Protein 6EFV (pdb70)

Secondary structure (DSSP, 8-state):
-EEEEE-SSSHHHHHHHHHHHHHHHH-TT-EEEEGGG--GGGGGG-SEEEEEE--BTTTBPPGGGHHHHHHHSSTTPPP-SS-EEEEEE---TTSSSTTHHHHHHHHHHHHTT-EE-S--B---SS-TTHHHHHHHHHHHHTTTTS-SSS-------SS-S--SSS-EEEEEEEEEE-S-TT-SSEEEEEEEE-TTS-----TT-EEEE-----HHHHHHHHHHTT--S--EEEETTEEEEHHHHHHHTB--S---HHHHHHHHHHHT-TTTGGGTT-HHHHHHHHHHS-HHHHHHHS-----HHHHHHHSPBP-PEEEEB---HHHHSSEEEEEEEE-EEEETTEEEE-HHHHHHHHS--TT-EEEEEEE--TTS---SSTTS-EEEE--GGGGHHHHHHHHHHHHTT--S-EEEEEEES-HHHH-TTHHHHHHHHHTTS--EEEEEETTSSSS---HHHHHHHTHHHHHHHHHTT-EEEEEE-IIIIIHHHHHHHHHHHHHHHT--HHHHHHHHHHHHHTT-EEEEE-

Organism: Escherichia coli (NCBI:txid562)

Foldseek 3Di:
DEEEFFDDPCPLVVLSVVLLVLCVVAWPPHDYDYLLPDPCVPVLPAQEYEYRFEADDLLQTRPSNNVVLCLLVDPNHAAHARYEYEFEYEYAVVGPDGRNVRVSVVVSNVVSVYHHLDDYYYAHPPRCVVSVCVSPVCSVSDHLVPDGDTDHQDADDDPAPAGQSRFQWWFWAAWAFQFDPPDPWTKTKTKIFQPPRPAAAAQQWKKWWAFWFDLVLLCLQCVLLVHDFQDWDADPRDIGTLSVCRGHWFDQQAFALQLLQLVCVVFVFPVRVVCHPPRVVSHVCRVQAGPSRSCVVGPGHDDSHRVSVSTDTGGTDIFRWQAACLQVPRMTIGMATWAWDDDVNHIGTHGRSCRSNPVADNRGIITIHIGHDPLGHDDPQLAQAEEEEAEDRRCRSVSHVLNVSVSVVRLHEYEYEYEDADPNGGPGPVVVVVVCCVVNSHVYYDYFHQNPDDHGTGSLNVCLVCLQVVVVSVVSVYAYEYEEADPPRVVSNVVSQLVSCCVNVVHDSVVSVVVVVVCSVVSRYGYHHD

Solvent-accessible surface area: 25734 Å² total; per-residue (Å²): 12,2,0,1,0,1,18,77,118,24,57,0,68,146,5,0,57,31,0,74,80,48,0,115,96,50,22,159,19,23,103,29,38,50,4,47,110,17,168,38,149,120,1,41,83,18,86,2,1,0,3,0,0,17,25,70,56,138,7,89,4,0,126,51,0,33,59,3,30,135,37,4,84,44,210,175,26,33,163,3,162,109,3,15,0,0,1,0,0,7,19,50,71,101,130,150,79,48,1,50,0,0,73,27,1,11,65,39,1,33,120,23,34,8,120,108,33,16,107,72,25,38,8,52,82,145,45,142,75,27,2,52,114,0,42,54,96,0,27,75,25,3,81,41,195,32,57,47,80,33,75,22,84,106,50,152,25,86,133,30,110,53,13,80,80,55,30,15,74,7,27,2,39,47,52,98,95,39,9,26,236,115,20,162,89,19,5,35,10,0,34,0,46,5,38,150,24,51,2,149,17,98,13,2,1,11,0,0,0,65,7,50,1,46,72,66,25,5,126,39,1,3,94,41,1,152,29,155,1,92,26,95,4,74,8,150,71,93,96,18,62,0,64,69,0,0,32,118,47,22,8,4,26,57,16,28,17,108,6,0,48,79,0,0,84,92,24,184,14,159,82,0,80,93,26,67,63,47,150,73,110,8,92,124,37,10,90,79,10,12,1,3,0,0,2,86,78,6,91,18,149,10,96,7,77,26,1,9,120,15,15,114,95,11,69,20,57,93,34,14,0,0,0,0,27,65,102,20,122,70,45,0,8,0,7,0,14,1,70,107,91,89,18,125,66,54,91,21,29,16,5,2,6,3,10,0,7,77,59,15,138,132,118,16,90,2,107,0,2,1,75,59,38,101,88,0,35,33,15,108,81,66,114,22,10,0,1,0,0,0,22,19,35,0,0,1,2,0,13,0,0,0,13,35,7,29,46,89,149,20,91,6,88,1,0,0,0,0,4,30,36,52,84,110,27,4,24,0,20,58,85,33,2,96,120,23,71,177,107,58,27,3,67,81,51,20,48,1,30,3,118,71,72,201,105,104,32,86,2,18,41,40,0,89,115,42,1,43,35,1,42,128,4,5,96,90,25,0,29,1,0,0,0,1,62,30,113,146,20,3,126,20,0,34,95,0,2,35,66,5,0,22,122,82,24,71,53,98,105,121,35,0,65,100,59,0,51,106,7,85,112,108,122,46,6,16,80,36,42,143

Radius of gyration: 31.11 Å; Cα contacts (8 Å, |Δi|>4): 1078; chains: 1; bounding box: 66×77×82 Å

B-factor: mean 38.39, std 26.17, range [6.39, 145.14]

Structure (mmCIF, N/CA/C/O backbone):
data_6EFV
#
_entry.id   6EFV
#
_cell.length_a   60.483
_cell.length_b   99.739
_cell.length_c   103.533
_cell.angle_alpha   90.00
_cell.angle_beta   90.00
_cell.angle_gamma   90.00
#
_symmetry.space_group_name_H-M   'P 21 21 21'
#
loop_
_entity.id
_entity.type
_entity.pdbx_description
1 polymer 'Sulfite reductase [NADPH] flavoprotein alpha-component'
2 non-polymer 'FLAVIN-ADENINE DINUCLEOTIDE'
3 non-polymer 'FLAVIN MONONUCLEOTIDE'
4 non-polymer 'SULFATE ION'
5 non-polymer '3-CYCLOHEXYL-1-PROPYLSULFONIC ACID'
6 water water
#
loop_
_atom_site.group_PDB
_atom_site.id
_atom_site.type_symbol
_atom_site.label_atom_id
_atom_site.label_alt_id
_atom_site.label_comp_id
_atom_site.label_asym_id
_atom_site.label_entity_id
_atom_site.label_seq_id
_atom_site.pdbx_PDB_ins_code
_atom_site.Cartn_x
_atom_site.Cartn_y
_atom_site.Cartn_z
_atom_site.occupancy
_atom_site.B_iso_or_equiv
_atom_site.auth_seq_id
_atom_site.auth_comp_id
_atom_site.auth_asym_id
_atom_site.auth_atom_id
_atom_site.pdbx_PDB_model_num
ATOM 1 N N . ILE A 1 40 ? 28.316 -27.640 -47.330 1.00 90.46 64 ILE A N 1
ATOM 2 C CA . ILE A 1 40 ? 27.624 -26.386 -47.050 1.00 94.69 64 ILE A CA 1
ATOM 3 C C . ILE A 1 40 ? 27.195 -26.342 -45.588 1.00 91.75 64 ILE A C 1
ATOM 4 O O . ILE A 1 40 ? 26.396 -27.165 -45.140 1.00 88.45 64 ILE A O 1
ATOM 9 N N . THR A 1 41 ? 27.725 -25.375 -44.845 1.00 87.55 65 THR A N 1
ATOM 10 C CA . THR A 1 41 ? 27.449 -25.234 -43.419 1.00 83.94 65 THR A CA 1
ATOM 11 C C . THR A 1 41 ? 26.636 -23.965 -43.200 1.00 70.52 65 THR A C 1
ATOM 12 O O . THR A 1 41 ? 27.141 -22.853 -43.399 1.00 72.50 65 THR A O 1
ATOM 16 N N . ILE A 1 42 ? 25.383 -24.131 -42.787 1.00 67.61 66 ILE A N 1
ATOM 17 C CA . ILE A 1 42 ? 24.522 -23.014 -42.416 1.00 71.05 66 ILE A CA 1
ATOM 18 C C . ILE A 1 42 ? 24.595 -22.842 -40.906 1.00 59.20 66 ILE A C 1
ATOM 19 O O . ILE A 1 42 ? 24.191 -23.735 -40.149 1.00 56.18 66 ILE A O 1
ATOM 24 N N . ILE A 1 43 ? 25.115 -21.700 -40.470 1.00 57.89 67 ILE A N 1
ATOM 25 C CA . ILE A 1 43 ? 25.122 -21.322 -39.063 1.00 55.42 67 ILE A CA 1
ATOM 26 C C . ILE A 1 43 ? 23.965 -20.363 -38.823 1.00 57.56 67 ILE A C 1
ATOM 27 O O . ILE A 1 43 ? 23.854 -19.329 -39.496 1.00 51.32 67 ILE A O 1
ATOM 32 N N . SER A 1 44 ? 23.106 -20.705 -37.866 1.00 56.49 68 SER A N 1
ATOM 33 C CA . SER A 1 44 ? 21.976 -19.876 -37.461 1.00 51.28 68 SER A CA 1
ATOM 34 C C . SER A 1 44 ? 22.281 -19.227 -36.111 1.00 55.49 68 SER A C 1
ATOM 35 O O . SER A 1 44 ? 22.591 -19.924 -35.136 1.00 48.18 68 SER A O 1
ATOM 38 N N . ALA A 1 45 ? 22.202 -17.897 -36.059 1.00 50.93 69 ALA A N 1
ATOM 39 C CA . ALA A 1 45 ? 22.357 -17.131 -34.823 1.00 46.95 69 ALA A CA 1
ATOM 40 C C . ALA A 1 45 ? 21.084 -16.312 -34.625 1.00 45.97 69 ALA A C 1
ATOM 41 O O . ALA A 1 45 ? 20.873 -15.306 -35.312 1.00 51.30 69 ALA A O 1
ATOM 43 N N . SER A 1 46 ? 20.238 -16.738 -33.689 1.00 47.52 70 SER A N 1
ATOM 44 C CA . SER A 1 46 ? 18.892 -16.197 -33.547 1.00 49.21 70 SER A CA 1
ATOM 45 C C . SER A 1 46 ? 18.545 -16.062 -32.068 1.00 43.79 70 SER A C 1
ATOM 46 O O . SER A 1 46 ? 19.012 -16.843 -31.235 1.00 52.28 70 SER A O 1
ATOM 49 N N . GLN A 1 47 ? 17.734 -15.054 -31.742 1.00 48.66 71 GLN A N 1
ATOM 50 C CA . GLN A 1 47 ? 17.208 -14.884 -30.387 1.00 48.46 71 GLN A CA 1
ATOM 51 C C . GLN A 1 47 ? 15.779 -15.391 -30.255 1.00 55.84 71 GLN A C 1
ATOM 52 O O . GLN A 1 47 ? 15.495 -16.221 -29.386 1.00 59.73 71 GLN A O 1
ATOM 58 N N . THR A 1 48 ? 14.868 -14.904 -31.101 1.00 52.20 72 THR A N 1
ATOM 59 C CA . THR A 1 48 ? 13.477 -15.340 -31.106 1.00 48.12 72 THR A CA 1
ATOM 60 C C . THR A 1 48 ? 13.123 -16.111 -32.377 1.00 51.34 72 THR A C 1
ATOM 61 O O . THR A 1 48 ? 11.959 -16.144 -32.784 1.00 53.06 72 THR A O 1
ATOM 65 N N . GLY A 1 49 ? 14.122 -16.712 -33.025 1.00 53.59 73 GLY A N 1
ATOM 66 C CA . GLY A 1 49 ? 13.897 -17.751 -34.012 1.00 51.52 73 GLY A CA 1
ATOM 67 C C . GLY A 1 49 ? 13.669 -17.309 -35.444 1.00 61.55 73 GLY A C 1
ATOM 68 O O . GLY A 1 49 ? 13.486 -18.176 -36.311 1.00 59.42 73 GLY A O 1
ATOM 69 N N . ASN A 1 50 ? 13.666 -16.001 -35.730 1.00 53.23 74 ASN A N 1
ATOM 70 C CA . ASN A 1 50 ? 13.442 -15.556 -37.107 1.00 52.13 74 ASN A CA 1
ATOM 71 C C . ASN A 1 50 ? 14.626 -15.910 -38.002 1.00 58.51 74 ASN A C 1
ATOM 72 O O . ASN A 1 50 ? 14.444 -16.453 -39.100 1.00 49.04 74 ASN A O 1
ATOM 77 N N . ALA A 1 51 ? 15.849 -15.589 -37.558 1.00 54.75 75 ALA A N 1
ATOM 78 C CA . ALA A 1 51 ? 17.034 -15.967 -38.322 1.00 55.17 75 ALA A CA 1
ATOM 79 C C . ALA A 1 51 ? 17.086 -17.470 -38.548 1.00 58.12 75 ALA A C 1
ATOM 80 O O . ALA A 1 51 ? 17.516 -17.925 -39.615 1.00 53.63 75 ALA A O 1
ATOM 82 N N . ARG A 1 52 ? 16.646 -18.254 -37.558 1.00 56.94 76 ARG A N 1
ATOM 83 C CA . ARG A 1 52 ? 16.633 -19.704 -37.708 1.00 55.43 76 ARG A CA 1
ATOM 84 C C . ARG A 1 52 ? 15.584 -20.141 -38.721 1.00 61.70 76 ARG A C 1
ATOM 85 O O . ARG A 1 52 ? 15.820 -21.076 -39.494 1.00 62.29 76 ARG A O 1
ATOM 93 N N . ARG A 1 53 ? 14.417 -19.482 -38.737 1.00 55.67 77 ARG A N 1
ATOM 94 C CA . ARG A 1 53 ? 13.413 -19.807 -39.749 1.00 61.69 77 ARG A CA 1
ATOM 95 C C . ARG A 1 53 ? 13.976 -19.608 -41.151 1.00 62.91 77 ARG A C 1
ATOM 96 O O . ARG A 1 53 ? 13.752 -20.435 -42.046 1.00 52.95 77 ARG A O 1
ATOM 104 N N . VAL A 1 54 ? 14.711 -18.513 -41.358 1.00 63.97 78 VAL A N 1
ATOM 105 C CA . VAL A 1 54 ? 15.397 -18.290 -42.629 1.00 62.82 78 VAL A CA 1
ATOM 106 C C . VAL A 1 54 ? 16.407 -19.404 -42.880 1.00 67.37 78 VAL A C 1
ATOM 107 O O . VAL A 1 54 ? 16.364 -20.088 -43.910 1.00 65.38 78 VAL A O 1
ATOM 111 N N . ALA A 1 55 ? 17.322 -19.610 -41.925 1.00 67.06 79 ALA A N 1
ATOM 112 C CA . ALA A 1 55 ? 18.363 -20.623 -42.083 1.00 65.31 79 ALA A CA 1
ATOM 113 C C . ALA A 1 55 ? 17.775 -22.010 -42.270 1.00 60.74 79 ALA A C 1
ATOM 114 O O . ALA A 1 55 ? 18.395 -22.861 -42.915 1.00 65.79 79 ALA A O 1
ATOM 116 N N . GLU A 1 56 ? 16.601 -22.268 -41.691 1.00 66.50 80 GLU A N 1
ATOM 117 C CA . GLU A 1 56 ? 15.904 -23.518 -41.974 1.00 69.62 80 GLU A CA 1
ATOM 118 C C . GLU A 1 56 ? 15.328 -23.508 -43.382 1.00 75.03 80 GLU A C 1
ATOM 119 O O . GLU A 1 56 ? 15.410 -24.511 -44.102 1.00 70.07 80 GLU A O 1
ATOM 125 N N . ALA A 1 57 ? 14.742 -22.378 -43.793 1.00 66.48 81 ALA A N 1
ATOM 126 C CA . ALA A 1 57 ? 14.266 -22.255 -45.165 1.00 74.18 81 ALA A CA 1
ATOM 127 C C . ALA A 1 57 ? 15.393 -22.477 -46.162 1.00 76.23 81 ALA A C 1
ATOM 128 O O . ALA A 1 57 ? 15.143 -22.886 -47.300 1.00 80.80 81 ALA A O 1
ATOM 130 N N . LEU A 1 58 ? 16.636 -22.219 -45.756 1.00 76.97 82 LEU A N 1
ATOM 131 C CA . LEU A 1 58 ? 17.789 -22.451 -46.615 1.00 79.12 82 LEU A CA 1
ATOM 132 C C . LEU A 1 58 ? 18.282 -23.890 -46.552 1.00 81.53 82 LEU A C 1
ATOM 133 O O . LEU A 1 58 ? 18.780 -24.410 -47.557 1.00 80.81 82 LEU A O 1
ATOM 138 N N . ARG A 1 59 ? 18.159 -24.544 -45.391 1.00 83.59 83 ARG A N 1
ATOM 139 C CA . ARG A 1 59 ? 18.489 -25.963 -45.299 1.00 83.06 83 ARG A CA 1
ATOM 140 C C . ARG A 1 59 ? 17.552 -26.812 -46.150 1.00 90.94 83 ARG A C 1
ATOM 141 O O . ARG A 1 59 ? 17.958 -27.868 -46.650 1.00 93.04 83 ARG A O 1
ATOM 149 N N . ASP A 1 60 ? 16.303 -26.370 -46.327 1.00 82.83 84 ASP A N 1
ATOM 150 C CA . ASP A 1 60 ? 15.352 -27.127 -47.134 1.00 87.33 84 ASP A CA 1
ATOM 151 C C . ASP A 1 60 ? 15.536 -26.877 -48.628 1.00 83.83 84 ASP A C 1
ATOM 152 O O . ASP A 1 60 ? 15.251 -27.764 -49.440 1.00 81.43 84 ASP A O 1
ATOM 157 N N . ASP A 1 61 ? 16.016 -25.695 -49.010 1.00 88.98 85 ASP A N 1
ATOM 158 C CA . ASP A 1 61 ? 16.361 -25.434 -50.402 1.00 84.93 85 ASP A CA 1
ATOM 159 C C . ASP A 1 61 ? 17.589 -26.249 -50.795 1.00 93.31 85 ASP A C 1
ATOM 160 O O . ASP A 1 61 ? 17.491 -27.167 -51.616 1.00 93.65 85 ASP A O 1
ATOM 165 N N . LEU A 1 62 ? 18.745 -25.926 -50.206 1.00 92.98 86 LEU A N 1
ATOM 166 C CA . LEU A 1 62 ? 19.963 -26.682 -50.490 1.00 92.66 86 LEU A CA 1
ATOM 167 C C . LEU A 1 62 ? 19.710 -28.182 -50.424 1.00 91.79 86 LEU A C 1
ATOM 168 O O . LEU A 1 62 ? 20.209 -28.942 -51.260 1.00 95.95 86 LEU A O 1
ATOM 173 N N . LEU A 1 63 ? 18.932 -28.625 -49.434 1.00 90.79 87 LEU A N 1
ATOM 174 C CA . LEU A 1 63 ? 18.631 -30.048 -49.309 1.00 95.16 87 LEU A CA 1
ATOM 175 C C . LEU A 1 63 ? 17.986 -30.587 -50.580 1.00 100.83 87 LEU A C 1
ATOM 176 O O . LEU A 1 63 ? 18.253 -31.723 -50.991 1.00 100.99 87 LEU A O 1
ATOM 181 N N . ALA A 1 64 ? 17.132 -29.784 -51.218 1.00 99.82 88 ALA A N 1
ATOM 182 C CA . ALA A 1 64 ? 16.532 -30.181 -52.484 1.00 99.07 88 ALA A CA 1
ATOM 183 C C . ALA A 1 64 ? 17.495 -30.047 -53.655 1.00 103.05 88 ALA A C 1
ATOM 184 O O . ALA A 1 64 ? 17.228 -30.605 -54.724 1.00 99.80 88 ALA A O 1
ATOM 186 N N . ALA A 1 65 ? 18.606 -29.329 -53.477 1.00 108.13 89 ALA A N 1
ATOM 187 C CA . ALA A 1 65 ? 19.578 -29.130 -54.545 1.00 107.60 89 ALA A CA 1
ATOM 188 C C . ALA A 1 65 ? 20.842 -29.956 -54.316 1.00 110.05 89 ALA A C 1
ATOM 189 O O . ALA A 1 65 ? 21.014 -31.013 -54.930 1.00 101.90 89 ALA A O 1
ATOM 191 N N . LYS A 1 66 ? 21.725 -29.491 -53.435 1.00 113.26 90 LYS A N 1
ATOM 192 C CA . LYS A 1 66 ? 23.019 -30.116 -53.204 1.00 110.30 90 LYS A CA 1
ATOM 193 C C . LYS A 1 66 ? 23.007 -30.978 -51.944 1.00 113.62 90 LYS A C 1
ATOM 194 O O . LYS A 1 66 ? 22.211 -30.773 -51.023 1.00 109.27 90 LYS A O 1
ATOM 200 N N . LEU A 1 67 ? 23.919 -31.956 -51.915 1.00 118.67 91 LEU A N 1
ATOM 201 C CA . LEU A 1 67 ? 24.078 -32.870 -50.787 1.00 120.21 91 LEU A CA 1
ATOM 202 C C . LEU A 1 67 ? 25.073 -32.354 -49.751 1.00 114.38 91 LEU A C 1
ATOM 203 O O . LEU A 1 67 ? 25.724 -33.153 -49.062 1.00 106.80 91 LEU A O 1
ATOM 208 N N . ASN A 1 68 ? 25.205 -31.036 -49.614 1.00 111.10 92 ASN A N 1
ATOM 209 C CA . ASN A 1 68 ? 26.207 -30.440 -48.742 1.00 108.13 92 ASN A CA 1
ATOM 210 C C . ASN A 1 68 ? 25.606 -29.723 -47.544 1.00 102.69 92 ASN A C 1
ATOM 211 O O . ASN A 1 68 ? 26.344 -29.077 -46.794 1.00 102.98 92 ASN A O 1
ATOM 216 N N . VAL A 1 69 ? 24.299 -29.812 -47.342 1.00 93.32 93 VAL A N 1
ATOM 217 C CA . VAL A 1 69 ? 23.615 -28.938 -46.398 1.00 93.14 93 VAL A CA 1
ATOM 218 C C . VAL A 1 69 ? 23.612 -29.573 -45.011 1.00 93.06 93 VAL A C 1
ATOM 219 O O . VAL A 1 69 ? 23.215 -30.734 -44.841 1.00 88.73 93 VAL A O 1
ATOM 223 N N . LYS A 1 70 ? 24.085 -28.811 -44.023 1.00 87.72 94 LYS A N 1
ATOM 224 C CA . LYS A 1 70 ? 23.956 -29.144 -42.610 1.00 74.01 94 LYS A CA 1
ATOM 225 C C . LYS A 1 70 ? 23.694 -27.856 -41.843 1.00 75.69 94 LYS A C 1
ATOM 226 O O . LYS A 1 70 ? 24.427 -26.873 -42.001 1.00 65.69 94 LYS A O 1
ATOM 232 N N . LEU A 1 71 ? 22.641 -27.862 -41.029 1.00 69.77 95 LEU A N 1
ATOM 233 C CA . LEU A 1 71 ? 22.229 -26.700 -40.252 1.00 61.24 95 LEU A CA 1
ATOM 234 C C . LEU A 1 71 ? 22.675 -26.877 -38.805 1.00 59.42 95 LEU A C 1
ATOM 235 O O . LEU A 1 71 ? 22.270 -27.838 -38.140 1.00 67.29 95 LEU A O 1
ATOM 240 N N . VAL A 1 72 ? 23.501 -25.955 -38.319 1.00 59.09 96 VAL A N 1
ATOM 241 C CA . VAL A 1 72 ? 23.977 -25.972 -36.941 1.00 54.68 96 VAL A CA 1
ATOM 242 C C . VAL A 1 72 ? 23.715 -24.611 -36.318 1.00 54.46 96 VAL A C 1
ATOM 243 O O . VAL A 1 72 ? 23.846 -23.580 -36.986 1.00 54.11 96 VAL A O 1
ATOM 247 N N . ASN A 1 73 ? 23.348 -24.608 -35.039 1.00 58.72 97 ASN A N 1
ATOM 248 C CA . ASN A 1 73 ? 23.186 -23.362 -34.304 1.00 48.71 97 ASN A CA 1
ATOM 249 C C . ASN A 1 73 ? 24.551 -22.802 -33.914 1.00 52.79 97 ASN A C 1
ATOM 250 O O . ASN A 1 73 ? 25.502 -23.547 -33.650 1.00 45.38 97 ASN A O 1
ATOM 255 N N . ALA A 1 74 ? 24.648 -21.470 -33.895 1.00 47.85 98 ALA A N 1
ATOM 256 C CA . ALA A 1 74 ? 25.907 -20.842 -33.508 1.00 40.39 98 ALA A CA 1
ATOM 257 C C . ALA A 1 74 ? 26.325 -21.282 -32.111 1.00 52.96 98 ALA A C 1
ATOM 258 O O . ALA A 1 74 ? 27.504 -21.566 -31.869 1.00 55.87 98 ALA A O 1
ATOM 260 N N . GLY A 1 75 ? 25.367 -21.367 -31.185 1.00 52.95 99 GLY A N 1
ATOM 261 C CA . GLY A 1 75 ? 25.648 -21.788 -29.824 1.00 43.67 99 GLY A CA 1
ATOM 262 C C . GLY A 1 75 ? 26.194 -23.199 -29.703 1.00 49.35 99 GLY A C 1
ATOM 263 O O . GLY A 1 75 ? 26.710 -23.555 -28.635 1.00 47.11 99 GLY A O 1
ATOM 264 N N . ASP A 1 76 ? 26.092 -24.007 -30.760 1.00 52.81 100 ASP A N 1
ATOM 265 C CA . ASP A 1 76 ? 26.648 -25.353 -30.766 1.00 49.70 100 ASP A CA 1
ATOM 266 C C . ASP A 1 76 ? 27.790 -25.528 -31.760 1.00 50.52 100 ASP A C 1
ATOM 267 O O . ASP A 1 76 ? 28.412 -26.597 -31.781 1.00 58.91 100 ASP A O 1
ATOM 272 N N . TYR A 1 77 ? 28.089 -24.515 -32.569 1.00 47.44 101 TYR A N 1
ATOM 273 C CA . TYR A 1 77 ? 29.034 -24.659 -33.667 1.00 55.02 101 TYR A CA 1
ATOM 274 C C . TYR A 1 77 ? 30.468 -24.646 -33.150 1.00 54.06 101 TYR A C 1
ATOM 275 O O . TYR A 1 77 ? 30.865 -23.725 -32.429 1.00 52.38 101 TYR A O 1
ATOM 284 N N . LYS A 1 78 ? 31.248 -25.662 -33.532 1.00 53.70 102 LYS A N 1
ATOM 285 C CA . LYS A 1 78 ? 32.633 -25.807 -33.069 1.00 59.27 102 LYS A CA 1
ATOM 286 C C . LYS A 1 78 ? 33.552 -24.929 -33.921 1.00 58.22 102 LYS A C 1
ATOM 287 O O . LYS A 1 78 ? 34.372 -25.396 -34.715 1.00 58.65 102 LYS A O 1
ATOM 293 N N . PHE A 1 79 ? 33.411 -23.614 -33.719 1.00 60.86 103 PHE A N 1
ATOM 294 C CA . PHE A 1 79 ? 34.094 -22.635 -34.557 1.00 58.91 103 PHE A CA 1
ATOM 295 C C . PHE A 1 79 ? 35.609 -22.798 -34.551 1.00 61.43 103 PHE A C 1
ATOM 296 O O . PHE A 1 79 ? 36.274 -22.324 -35.479 1.00 60.82 103 PHE A O 1
ATOM 304 N N . LYS A 1 80 ? 36.176 -23.448 -33.533 1.00 65.65 104 LYS A N 1
ATOM 305 C CA A LYS A 1 80 ? 37.628 -23.586 -33.490 0.48 65.79 104 LYS A CA 1
ATOM 306 C CA C LYS A 1 80 ? 37.626 -23.597 -33.483 0.52 65.80 104 LYS A CA 1
ATOM 307 C C . LYS A 1 80 ? 38.166 -24.260 -34.750 1.00 71.84 104 LYS A C 1
ATOM 308 O O . LYS A 1 80 ? 39.269 -23.929 -35.200 1.00 69.51 104 LYS A O 1
ATOM 319 N N . GLN A 1 81 ? 37.402 -25.176 -35.348 1.00 67.64 105 GLN A N 1
ATOM 320 C CA . GLN A 1 81 ? 37.795 -25.865 -36.583 1.00 65.52 105 GLN A CA 1
ATOM 321 C C . GLN A 1 81 ? 37.198 -25.220 -37.831 1.00 71.89 105 GLN A C 1
ATOM 322 O O . GLN A 1 81 ? 36.864 -25.921 -38.793 1.00 70.79 105 GLN A O 1
ATOM 328 N N . ILE A 1 82 ? 37.065 -23.893 -37.865 1.00 72.98 106 ILE A N 1
ATOM 329 C CA . ILE A 1 82 ? 36.274 -23.276 -38.928 1.00 68.62 106 ILE A CA 1
ATOM 330 C C . ILE A 1 82 ? 37.030 -23.228 -40.250 1.00 64.28 106 ILE A C 1
ATOM 331 O O . ILE A 1 82 ? 36.410 -23.329 -41.315 1.00 62.83 106 ILE A O 1
ATOM 336 N N . ALA A 1 83 ? 38.358 -23.063 -40.215 1.00 71.15 107 ALA A N 1
ATOM 337 C CA . ALA A 1 83 ? 39.135 -22.919 -41.447 1.00 69.31 107 ALA A CA 1
ATOM 338 C C . ALA A 1 83 ? 38.820 -24.013 -42.458 1.00 74.38 107 ALA A C 1
ATOM 339 O O . ALA A 1 83 ? 38.903 -23.782 -43.672 1.00 73.30 107 ALA A O 1
ATOM 341 N N . SER A 1 84 ? 38.455 -25.204 -41.982 1.00 65.06 108 SER A N 1
ATOM 342 C CA . SER A 1 84 ? 38.127 -26.330 -42.843 1.00 71.57 108 SER A CA 1
ATOM 343 C C . SER A 1 84 ? 36.667 -26.331 -43.291 1.00 78.53 108 SER A C 1
ATOM 344 O O . SER A 1 84 ? 36.138 -27.396 -43.633 1.00 75.36 108 SER A O 1
ATOM 347 N N . GLU A 1 85 ? 36.005 -25.172 -43.287 1.00 74.58 109 GLU A N 1
ATOM 348 C CA . GLU A 1 85 ? 34.651 -25.036 -43.823 1.00 76.78 109 GLU A CA 1
ATOM 349 C C . GLU A 1 85 ? 34.758 -24.695 -45.305 1.00 77.40 109 GLU A C 1
ATOM 350 O O . GLU A 1 85 ? 35.226 -23.610 -45.668 1.00 79.36 109 GLU A O 1
ATOM 356 N N . LYS A 1 86 ? 34.328 -25.621 -46.163 1.00 71.75 110 LYS A N 1
ATOM 357 C CA . LYS A 1 86 ? 34.384 -25.375 -47.600 1.00 85.40 110 LYS A CA 1
ATOM 358 C C . LYS A 1 86 ? 33.284 -24.415 -48.051 1.00 83.25 110 LYS A C 1
ATOM 359 O O . LYS A 1 86 ? 33.520 -23.564 -48.917 1.00 85.13 110 LYS A O 1
ATOM 365 N N . LEU A 1 87 ? 32.089 -24.517 -47.463 1.00 82.23 111 LEU A N 1
ATOM 366 C CA . LEU A 1 87 ? 30.974 -23.631 -47.794 1.00 86.24 111 LEU A CA 1
ATOM 367 C C . LEU A 1 87 ? 30.263 -23.234 -46.508 1.00 78.62 111 LEU A C 1
ATOM 368 O O . LEU A 1 87 ? 29.670 -24.085 -45.838 1.00 72.78 111 LEU A O 1
ATOM 373 N N . LEU A 1 88 ? 30.309 -21.940 -46.173 1.00 82.62 112 LEU A N 1
ATOM 374 C CA . LEU A 1 88 ? 29.849 -21.431 -44.880 1.00 80.99 112 LEU A CA 1
ATOM 375 C C . LEU A 1 88 ? 28.904 -20.253 -45.089 1.00 75.83 112 LEU A C 1
ATOM 376 O O . LEU A 1 88 ? 29.349 -19.156 -45.435 1.00 68.08 112 LEU A O 1
ATOM 381 N N . ILE A 1 89 ? 27.610 -20.463 -44.846 1.00 71.32 113 ILE A N 1
ATOM 382 C CA . ILE A 1 89 ? 26.606 -19.403 -44.919 1.00 76.84 113 ILE A CA 1
ATOM 383 C C . ILE A 1 89 ? 26.136 -19.084 -43.504 1.00 68.75 113 ILE A C 1
ATOM 384 O O . ILE A 1 89 ? 25.851 -19.997 -42.717 1.00 59.36 113 ILE A O 1
ATOM 389 N N . VAL A 1 90 ? 26.054 -17.792 -43.182 1.00 64.34 114 VAL A N 1
ATOM 390 C CA . VAL A 1 90 ? 25.668 -17.323 -41.854 1.00 58.80 114 VAL A CA 1
ATOM 391 C C . VAL A 1 90 ? 24.349 -16.566 -41.956 1.00 57.73 114 VAL A C 1
ATOM 392 O O . VAL A 1 90 ? 24.197 -15.677 -42.802 1.00 60.50 114 VAL A O 1
ATOM 396 N N . VAL A 1 91 ? 23.404 -16.911 -41.087 1.00 61.81 115 VAL A N 1
ATOM 397 C CA . VAL A 1 91 ? 22.132 -16.205 -40.954 1.00 57.77 115 VAL A CA 1
ATOM 398 C C . VAL A 1 91 ? 22.034 -15.736 -39.505 1.00 54.20 115 VAL A C 1
ATOM 399 O O . VAL A 1 91 ? 21.936 -16.559 -38.586 1.00 49.19 115 VAL A O 1
ATOM 403 N N . THR A 1 92 ? 22.068 -14.420 -39.296 1.00 43.17 116 THR A N 1
ATOM 404 C CA . THR A 1 92 ? 22.110 -13.851 -37.958 1.00 45.48 116 THR A CA 1
ATOM 405 C C . THR A 1 92 ? 21.232 -12.613 -37.871 1.00 58.59 116 THR A C 1
ATOM 406 O O . THR A 1 92 ? 21.210 -11.785 -38.787 1.00 51.21 116 THR A O 1
ATOM 410 N N . SER A 1 93 ? 20.532 -12.485 -36.748 1.00 52.29 117 SER A N 1
ATOM 411 C CA . SER A 1 93 ? 19.843 -11.262 -36.383 1.00 50.93 117 SER A CA 1
ATOM 412 C C . SER A 1 93 ? 20.730 -10.460 -35.432 1.00 52.03 117 SER A C 1
ATOM 413 O O . SER A 1 93 ? 21.878 -10.822 -35.161 1.00 48.34 117 SER A O 1
ATOM 416 N N . THR A 1 94 ? 20.190 -9.353 -34.918 1.00 50.39 118 THR A N 1
ATOM 417 C CA . THR A 1 94 ? 20.963 -8.391 -34.142 1.00 55.67 118 THR A CA 1
ATOM 418 C C . THR A 1 94 ? 20.238 -8.064 -32.838 1.00 49.49 118 THR A C 1
ATOM 419 O O . THR A 1 94 ? 19.009 -7.962 -32.812 1.00 51.39 118 THR A O 1
ATOM 423 N N . GLN A 1 95 ? 21.003 -7.913 -31.756 1.00 58.64 119 GLN A N 1
ATOM 424 C CA . GLN A 1 95 ? 20.468 -7.572 -30.440 1.00 57.68 119 GLN A CA 1
ATOM 425 C C . GLN A 1 95 ? 21.031 -6.245 -29.932 1.00 65.30 119 GLN A C 1
ATOM 426 O O . GLN A 1 95 ? 21.643 -5.484 -30.687 1.00 61.31 119 GLN A O 1
ATOM 432 N N A GLY A 1 96 ? 20.633 -5.910 -28.702 0.42 66.50 120 GLY A N 1
ATOM 433 N N B GLY A 1 96 ? 20.985 -6.066 -28.610 0.58 67.53 120 GLY A N 1
ATOM 434 C CA A GLY A 1 96 ? 20.697 -4.570 -28.139 0.42 62.77 120 GLY A CA 1
ATOM 435 C CA B GLY A 1 96 ? 21.809 -5.113 -27.877 0.58 66.08 120 GLY A CA 1
ATOM 436 C C A GLY A 1 96 ? 21.059 -3.444 -29.087 0.42 61.70 120 GLY A C 1
ATOM 437 C C B GLY A 1 96 ? 22.807 -4.294 -28.675 0.58 61.35 120 GLY A C 1
ATOM 438 O O A GLY A 1 96 ? 20.209 -2.867 -29.770 0.42 57.62 120 GLY A O 1
ATOM 439 O O B GLY A 1 96 ? 23.958 -4.688 -28.881 0.58 59.49 120 GLY A O 1
ATOM 440 N N . GLU A 1 97 ? 22.343 -3.120 -29.089 1.00 66.19 121 GLU A N 1
ATOM 441 C CA . GLU A 1 97 ? 22.986 -2.144 -29.969 1.00 69.69 121 GLU A CA 1
ATOM 442 C C . GLU A 1 97 ? 24.104 -2.766 -30.807 1.00 70.61 121 GLU A C 1
ATOM 443 O O . GLU A 1 97 ? 25.288 -2.462 -30.617 1.00 64.76 121 GLU A O 1
ATOM 449 N N . GLY A 1 98 ? 23.732 -3.627 -31.750 1.00 62.91 122 GLY A N 1
ATOM 450 C CA . GLY A 1 98 ? 24.699 -4.294 -32.593 1.00 69.45 122 GLY A CA 1
ATOM 451 C C . GLY A 1 98 ? 25.339 -5.525 -31.992 1.00 72.85 122 GLY A C 1
ATOM 452 O O . GLY A 1 98 ? 26.110 -6.205 -32.687 1.00 71.58 122 GLY A O 1
ATOM 453 N N . GLU A 1 99 ? 25.066 -5.832 -30.725 1.00 65.41 123 GLU A N 1
ATOM 454 C CA . GLU A 1 99 ? 25.549 -7.076 -30.158 1.00 63.65 123 GLU A CA 1
ATOM 455 C C . GLU A 1 99 ? 24.955 -8.253 -30.932 1.00 57.71 123 GLU A C 1
ATOM 456 O O . GLU A 1 99 ? 23.833 -8.169 -31.440 1.00 50.66 123 GLU A O 1
ATOM 462 N N . PRO A 1 100 ? 25.692 -9.351 -31.062 1.00 56.61 124 PRO A N 1
ATOM 463 C CA . PRO A 1 100 ? 25.139 -10.538 -31.718 1.00 51.87 124 PRO A CA 1
ATOM 464 C C . PRO A 1 100 ? 24.096 -11.193 -30.834 1.00 47.88 124 PRO A C 1
ATOM 465 O O . PRO A 1 100 ? 23.971 -10.848 -29.649 1.00 49.54 124 PRO A O 1
ATOM 469 N N . PRO A 1 101 ? 23.325 -12.138 -31.367 1.00 47.08 125 PRO A N 1
ATOM 470 C CA . PRO A 1 101 ? 22.559 -13.033 -30.491 1.00 45.51 125 PRO A CA 1
ATOM 471 C C . PRO A 1 101 ? 23.489 -13.697 -29.481 1.00 46.15 125 PRO A C 1
ATOM 472 O O . PRO A 1 101 ? 24.675 -13.909 -29.752 1.00 44.54 125 PRO A O 1
ATOM 476 N N . GLU A 1 102 ? 22.937 -14.023 -28.305 1.00 43.38 126 GLU A N 1
ATOM 477 C CA . GLU A 1 102 ? 23.727 -14.633 -27.231 1.00 51.53 126 GLU A CA 1
ATOM 478 C C . GLU A 1 102 ? 24.511 -15.846 -27.717 1.00 40.83 126 GLU A C 1
ATOM 479 O O . GLU A 1 102 ? 25.701 -15.988 -27.416 1.00 33.24 126 GLU A O 1
ATOM 485 N N . GLU A 1 103 ? 23.850 -16.738 -28.463 1.00 34.96 127 GLU A N 1
ATOM 486 C CA . GLU A 1 103 ? 24.475 -17.982 -28.894 1.00 34.21 127 GLU A CA 1
ATOM 487 C C . GLU A 1 103 ? 25.638 -17.755 -29.856 1.00 38.71 127 GLU A C 1
ATOM 488 O O . GLU A 1 103 ? 26.490 -18.641 -29.997 1.00 42.38 127 GLU A O 1
ATOM 494 N N . ALA A 1 104 ? 25.697 -16.599 -30.511 1.00 38.54 128 ALA A N 1
ATOM 495 C CA . ALA A 1 104 ? 26.769 -16.272 -31.439 1.00 42.17 128 ALA A CA 1
ATOM 496 C C . ALA A 1 104 ? 27.883 -15.445 -30.809 1.00 43.54 128 ALA A C 1
ATOM 497 O O . ALA A 1 104 ? 28.819 -15.065 -31.520 1.00 40.40 128 ALA A O 1
ATOM 499 N N . VAL A 1 105 ? 27.817 -15.168 -29.500 1.00 40.52 129 VAL A N 1
ATOM 500 C CA . VAL A 1 105 ? 28.762 -14.232 -28.884 1.00 42.04 129 VAL A CA 1
ATOM 501 C C . VAL A 1 105 ? 30.168 -14.823 -28.815 1.00 40.29 129 VAL A C 1
ATOM 502 O O . VAL A 1 105 ? 31.158 -14.123 -29.062 1.00 43.97 129 VAL A O 1
ATOM 506 N N . ALA A 1 106 ? 30.289 -16.099 -28.443 1.00 38.36 130 ALA A N 1
ATOM 507 C CA . ALA A 1 106 ? 31.609 -16.726 -28.419 1.00 46.26 130 ALA A CA 1
ATOM 508 C C . ALA A 1 106 ? 32.205 -16.814 -29.823 1.00 47.91 130 ALA A C 1
ATOM 509 O O . ALA A 1 106 ? 33.394 -16.533 -30.015 1.00 43.35 130 ALA A O 1
ATOM 511 N N . LEU A 1 107 ? 31.391 -17.191 -30.816 1.00 43.72 131 LEU A N 1
ATOM 512 C CA . LEU A 1 107 ? 31.869 -17.268 -32.196 1.00 51.05 131 LEU A CA 1
ATOM 513 C C . LEU A 1 107 ? 32.297 -15.905 -32.725 1.00 51.53 131 LEU A C 1
ATOM 514 O O . LEU A 1 107 ? 33.221 -15.819 -33.542 1.00 50.87 131 LEU A O 1
ATOM 519 N N . HIS A 1 108 ? 31.625 -14.837 -32.290 1.00 51.40 132 HIS A N 1
ATOM 520 C CA . HIS A 1 108 ? 31.996 -13.490 -32.710 1.00 51.39 132 HIS A CA 1
ATOM 521 C C . HIS A 1 108 ? 33.323 -13.078 -32.090 1.00 56.48 132 HIS A C 1
ATOM 522 O O . HIS A 1 108 ? 34.198 -12.536 -32.774 1.00 55.00 132 HIS A O 1
ATOM 529 N N . LYS A 1 109 ? 33.485 -13.330 -30.787 1.00 49.59 133 LYS A N 1
ATOM 530 C CA . LYS A 1 109 ? 34.724 -12.974 -30.104 1.00 62.59 133 LYS A CA 1
ATOM 531 C C . LYS A 1 109 ? 35.909 -13.767 -30.642 1.00 52.31 133 LYS A C 1
ATOM 532 O O . LYS A 1 109 ? 37.030 -13.250 -30.687 1.00 49.44 133 LYS A O 1
ATOM 538 N N . PHE A 1 110 ? 35.676 -15.012 -31.059 1.00 48.97 134 PHE A N 1
ATOM 539 C CA . PHE A 1 110 ? 36.732 -15.853 -31.606 1.00 51.30 134 PHE A CA 1
ATOM 540 C C . PHE A 1 110 ? 37.126 -15.450 -33.021 1.00 61.38 134 PHE A C 1
ATOM 541 O O . PHE A 1 110 ? 38.235 -15.774 -33.456 1.00 70.60 134 PHE A O 1
ATOM 549 N N . LEU A 1 111 ? 36.246 -14.770 -33.755 1.00 59.12 135 LEU A N 1
ATOM 550 C CA . LEU A 1 111 ? 36.601 -14.254 -35.071 1.00 57.54 135 LEU A CA 1
ATOM 551 C C . LEU A 1 111 ? 37.186 -12.852 -35.002 1.00 62.40 135 LEU A C 1
ATOM 552 O O . LEU A 1 111 ? 38.001 -12.482 -35.855 1.00 66.93 135 LEU A O 1
ATOM 557 N N . PHE A 1 112 ? 36.772 -12.058 -34.020 1.00 57.50 136 PHE A N 1
ATOM 558 C CA . PHE A 1 112 ? 37.378 -10.762 -33.762 1.00 63.03 136 PHE A CA 1
ATOM 559 C C . PHE A 1 112 ? 38.536 -10.869 -32.783 1.00 57.94 136 PHE A C 1
ATOM 560 O O . PHE A 1 112 ? 38.959 -9.858 -32.213 1.00 52.87 136 PHE A O 1
ATOM 568 N N . SER A 1 113 ? 39.047 -12.077 -32.581 1.00 59.04 137 SER A N 1
ATOM 569 C CA . SER A 1 113 ? 40.091 -12.352 -31.610 1.00 63.80 137 SER A CA 1
ATOM 570 C C . SER A 1 113 ? 41.460 -12.315 -32.275 1.00 73.02 137 SER A C 1
ATOM 571 O O . SER A 1 113 ? 41.615 -12.658 -33.450 1.00 65.07 137 SER A O 1
ATOM 574 N N . LYS A 1 114 ? 42.462 -11.904 -31.499 1.00 75.94 138 LYS A N 1
ATOM 575 C CA . LYS A 1 114 ? 43.840 -11.959 -31.969 1.00 73.88 138 LYS A CA 1
ATOM 576 C C . LYS A 1 114 ? 44.275 -13.370 -32.354 1.00 80.22 138 LYS A C 1
ATOM 577 O O . LYS A 1 114 ? 45.379 -13.533 -32.882 1.00 86.78 138 LYS A O 1
ATOM 583 N N . LYS A 1 115 ? 43.440 -14.388 -32.112 1.00 73.05 139 LYS A N 1
ATOM 584 C CA . LYS A 1 115 ? 43.810 -15.781 -32.344 1.00 70.08 139 LYS A CA 1
ATOM 585 C C . LYS A 1 115 ? 42.892 -16.477 -33.346 1.00 67.73 139 LYS A C 1
ATOM 586 O O . LYS A 1 115 ? 42.793 -17.710 -33.332 1.00 60.37 139 LYS A O 1
ATOM 592 N N . ALA A 1 116 ? 42.214 -15.702 -34.240 1.00 65.25 140 ALA A N 1
ATOM 593 C CA . ALA A 1 116 ? 41.274 -16.262 -35.201 1.00 70.25 140 ALA A CA 1
ATOM 594 C C . ALA A 1 116 ? 41.996 -16.777 -36.448 1.00 72.36 140 ALA A C 1
ATOM 595 O O . ALA A 1 116 ? 43.006 -16.205 -36.868 1.00 56.59 140 ALA A O 1
ATOM 597 N N . PRO A 1 117 ? 41.475 -17.838 -37.074 1.00 64.89 141 PRO A N 1
ATOM 598 C CA . PRO A 1 117 ? 42.211 -18.496 -38.161 1.00 66.81 141 PRO A CA 1
ATOM 599 C C . PRO A 1 117 ? 42.028 -17.815 -39.511 1.00 74.74 141 PRO A C 1
ATOM 600 O O . PRO A 1 117 ? 40.944 -17.326 -39.849 1.00 73.65 141 PRO A O 1
ATOM 604 N N . LYS A 1 118 ? 43.114 -17.800 -40.287 1.00 70.59 142 LYS A N 1
ATOM 605 C CA . LYS A 1 118 ? 43.079 -17.367 -41.678 1.00 65.64 142 LYS A CA 1
ATOM 606 C C . LYS A 1 118 ? 42.439 -18.451 -42.537 1.00 62.67 142 LYS A C 1
ATOM 607 O O . LYS A 1 118 ? 42.608 -19.646 -42.278 1.00 72.56 142 LYS A O 1
ATOM 613 N N . LEU A 1 119 ? 41.692 -18.035 -43.555 1.00 65.09 143 LEU A N 1
ATOM 614 C CA . LEU A 1 119 ? 40.905 -18.957 -44.363 1.00 76.51 143 LEU A CA 1
ATOM 615 C C . LEU A 1 119 ? 41.464 -19.036 -45.779 1.00 75.74 143 LEU A C 1
ATOM 616 O O . LEU A 1 119 ? 41.795 -18.012 -46.386 1.00 80.76 143 LEU A O 1
ATOM 621 N N . GLU A 1 120 ? 41.576 -20.259 -46.295 1.00 77.70 144 GLU A N 1
ATOM 622 C CA . GLU A 1 120 ? 42.131 -20.504 -47.621 1.00 85.59 144 GLU A CA 1
ATOM 623 C C . GLU A 1 120 ? 41.119 -21.121 -48.572 1.00 84.38 144 GLU A C 1
ATOM 624 O O . GLU A 1 120 ? 40.939 -20.621 -49.689 1.00 89.12 144 GLU A O 1
ATOM 630 N N . ASN A 1 121 ? 40.451 -22.192 -48.167 1.00 80.55 145 ASN A N 1
ATOM 631 C CA . ASN A 1 121 ? 39.420 -22.827 -48.980 1.00 84.09 145 ASN A CA 1
ATOM 632 C C . ASN A 1 121 ? 38.095 -22.759 -48.224 1.00 85.29 145 ASN A C 1
ATOM 633 O O . ASN A 1 121 ? 37.572 -23.777 -47.756 1.00 78.94 145 ASN A O 1
ATOM 638 N N . THR A 1 122 ? 37.551 -21.547 -48.108 1.00 86.15 146 THR A N 1
ATOM 639 C CA . THR A 1 122 ? 36.250 -21.332 -47.482 1.00 86.03 146 THR A CA 1
ATOM 640 C C . THR A 1 122 ? 35.469 -20.323 -48.312 1.00 79.16 146 THR A C 1
ATOM 641 O O . THR A 1 122 ? 35.895 -19.172 -48.453 1.00 67.01 146 THR A O 1
ATOM 645 N N . ALA A 1 123 ? 34.338 -20.761 -48.865 1.00 74.63 147 ALA A N 1
ATOM 646 C CA . ALA A 1 123 ? 33.385 -19.882 -49.529 1.00 80.52 147 ALA A CA 1
ATOM 647 C C . ALA A 1 123 ? 32.182 -19.657 -48.617 1.00 78.60 147 ALA A C 1
ATOM 648 O O . ALA A 1 123 ? 31.673 -20.600 -48.002 1.00 69.48 147 ALA A O 1
ATOM 650 N N . PHE A 1 124 ? 31.728 -18.406 -48.529 1.00 65.98 148 PHE A N 1
ATOM 651 C CA . PHE A 1 124 ? 30.741 -18.039 -47.524 1.00 74.11 148 PHE A CA 1
ATOM 652 C C . PHE A 1 124 ? 29.773 -16.990 -48.056 1.00 75.38 148 PHE A C 1
ATOM 653 O O . PHE A 1 124 ? 30.052 -16.283 -49.027 1.00 75.90 148 PHE A O 1
ATOM 661 N N . ALA A 1 125 ? 28.634 -16.884 -47.368 1.00 71.69 149 ALA A N 1
ATOM 662 C CA . ALA A 1 125 ? 27.657 -15.822 -47.575 1.00 73.75 149 ALA A CA 1
ATOM 663 C C . ALA A 1 125 ? 26.991 -15.519 -46.237 1.00 74.27 149 ALA A C 1
ATOM 664 O O . ALA A 1 125 ? 27.035 -16.327 -45.303 1.00 74.19 149 ALA A O 1
ATOM 666 N N . VAL A 1 126 ? 26.367 -14.343 -46.150 1.00 70.27 150 VAL A N 1
ATOM 667 C CA . VAL A 1 126 ? 25.830 -13.841 -44.887 1.00 68.03 150 VAL A CA 1
ATOM 668 C C . VAL A 1 126 ? 24.502 -13.143 -45.142 1.00 70.62 150 VAL A C 1
ATOM 669 O O . VAL A 1 126 ? 24.442 -12.185 -45.922 1.00 76.87 150 VAL A O 1
ATOM 673 N N . PHE A 1 127 ? 23.447 -13.600 -44.470 1.00 71.94 151 PHE A N 1
ATOM 674 C CA . PHE A 1 127 ? 22.163 -12.911 -44.442 1.00 77.07 151 PHE A CA 1
ATOM 675 C C . PHE A 1 127 ? 21.926 -12.325 -43.055 1.00 71.32 151 PHE A C 1
ATOM 676 O O . PHE A 1 127 ? 22.188 -12.977 -42.036 1.00 63.57 151 PHE A O 1
ATOM 684 N N . SER A 1 128 ? 21.412 -11.098 -43.019 1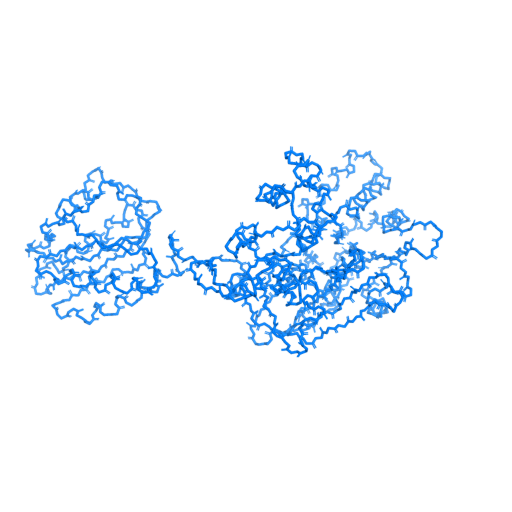.00 59.07 152 SER A N 1
ATOM 685 C CA . SER A 1 128 ? 21.343 -10.321 -41.793 1.00 56.17 152 SER A CA 1
ATOM 686 C C . SER A 1 128 ? 19.915 -9.849 -41.538 1.00 68.35 152 SER A C 1
ATOM 687 O O . SER A 1 128 ? 19.211 -9.447 -42.470 1.00 69.31 152 SER A O 1
ATOM 690 N N . LEU A 1 129 ? 19.494 -9.908 -40.270 1.00 64.05 153 LEU A N 1
ATOM 691 C CA . LEU A 1 129 ? 18.168 -9.491 -39.824 1.00 66.42 153 LEU A CA 1
ATOM 692 C C . LEU A 1 129 ? 18.303 -8.434 -38.734 1.00 57.96 153 LEU A C 1
ATOM 693 O O . LEU A 1 129 ? 19.251 -8.458 -37.943 1.00 59.02 153 LEU A O 1
ATOM 698 N N . GLY A 1 130 ? 17.342 -7.519 -38.685 1.00 62.08 154 GLY A N 1
ATOM 699 C CA . GLY A 1 130 ? 17.403 -6.441 -37.715 1.00 60.95 154 GLY A CA 1
ATOM 700 C C . GLY A 1 130 ? 16.197 -5.530 -37.791 1.00 71.78 154 GLY A C 1
ATOM 701 O O . GLY A 1 130 ? 15.158 -5.890 -38.348 1.00 75.60 154 GLY A O 1
ATOM 702 N N . ASP A 1 131 ? 16.353 -4.338 -37.213 1.00 74.96 155 ASP A N 1
ATOM 703 C CA . ASP A 1 131 ? 15.303 -3.322 -37.157 1.00 72.03 155 ASP A CA 1
ATOM 704 C C . ASP A 1 131 ? 15.934 -1.972 -37.486 1.00 76.86 155 ASP A C 1
ATOM 705 O O . ASP A 1 131 ? 16.848 -1.527 -36.782 1.00 74.14 155 ASP A O 1
ATOM 710 N N . SER A 1 132 ? 15.446 -1.321 -38.554 1.00 75.09 156 SER A N 1
ATOM 711 C CA . SER A 1 132 ? 16.085 -0.099 -39.049 1.00 74.96 156 SER A CA 1
ATOM 712 C C . SER A 1 132 ? 16.090 1.008 -38.001 1.00 63.17 156 SER A C 1
ATOM 713 O O . SER A 1 132 ? 17.045 1.790 -37.923 1.00 59.85 156 SER A O 1
ATOM 716 N N . SER A 1 133 ? 15.029 1.103 -37.197 1.00 59.83 157 SER A N 1
ATOM 717 C CA . SER A 1 133 ? 14.912 2.206 -36.247 1.00 57.46 157 SER A CA 1
ATOM 718 C C . SER A 1 133 ? 16.081 2.267 -35.272 1.00 59.23 157 SER A C 1
ATOM 719 O O . SER A 1 133 ? 16.254 3.291 -34.599 1.00 60.06 157 SER A O 1
ATOM 722 N N . TYR A 1 134 ? 16.868 1.196 -35.171 1.00 57.53 158 TYR A N 1
ATOM 723 C CA . TYR A 1 134 ? 18.009 1.148 -34.266 1.00 58.13 158 TYR A CA 1
ATOM 724 C C . TYR A 1 134 ? 19.232 1.811 -34.892 1.00 65.90 158 TYR A C 1
ATOM 725 O O . TYR A 1 134 ? 19.393 1.852 -36.117 1.00 68.92 158 TYR A O 1
ATOM 734 N N . GLU A 1 135 ? 20.113 2.308 -34.021 1.00 59.78 159 GLU A N 1
ATOM 735 C CA . GLU A 1 135 ? 21.288 3.049 -34.466 1.00 60.90 159 GLU A CA 1
ATOM 736 C C . GLU A 1 135 ? 22.178 2.196 -35.363 1.00 71.18 159 GLU A C 1
ATOM 737 O O . GLU A 1 135 ? 22.556 2.615 -36.465 1.00 67.45 159 GLU A O 1
ATOM 743 N N . PHE A 1 136 ? 22.533 0.999 -34.899 1.00 73.08 160 PHE A N 1
ATOM 744 C CA . PHE A 1 136 ? 23.362 0.066 -35.664 1.00 74.73 160 PHE A CA 1
ATOM 745 C C . PHE A 1 136 ? 22.433 -0.998 -36.240 1.00 69.64 160 PHE A C 1
ATOM 746 O O . PHE A 1 136 ? 22.118 -1.997 -35.591 1.00 62.58 160 PHE A O 1
ATOM 754 N N . PHE A 1 137 ? 21.983 -0.766 -37.469 1.00 64.08 161 PHE A N 1
ATOM 755 C CA . PHE A 1 137 ? 21.092 -1.693 -38.154 1.00 62.28 161 PHE A CA 1
ATOM 756 C C . PHE A 1 137 ? 21.909 -2.859 -38.696 1.00 72.59 161 PHE A C 1
ATOM 757 O O . PHE A 1 137 ? 22.695 -2.693 -39.636 1.00 70.17 161 PHE A O 1
ATOM 765 N N . CYS A 1 138 ? 21.721 -4.040 -38.103 1.00 68.40 162 CYS A N 1
ATOM 766 C CA . CYS A 1 138 ? 22.353 -5.272 -38.576 1.00 64.54 162 CYS A CA 1
ATOM 767 C C . CYS A 1 138 ? 23.864 -5.270 -38.335 1.00 59.78 162 CYS A C 1
ATOM 768 O O . CYS A 1 138 ? 24.639 -5.694 -39.193 1.00 60.19 162 CYS A O 1
ATOM 771 N N . GLN A 1 139 ? 24.289 -4.806 -37.155 1.00 53.56 163 GLN A N 1
ATOM 772 C CA . GLN A 1 139 ? 25.710 -4.854 -36.822 1.00 55.49 163 GLN A CA 1
ATOM 773 C C . GLN A 1 139 ? 26.243 -6.282 -36.890 1.00 62.70 163 GLN A C 1
ATOM 774 O O . GLN A 1 139 ? 27.288 -6.542 -37.499 1.00 55.79 163 GLN A O 1
ATOM 780 N N . SER A 1 140 ? 25.525 -7.228 -36.283 1.00 62.59 164 SER A N 1
ATOM 781 C CA . SER A 1 140 ? 25.991 -8.610 -36.232 1.00 57.56 164 SER A CA 1
ATOM 782 C C . SER A 1 140 ? 26.291 -9.154 -37.628 1.00 67.14 164 SER A C 1
ATOM 783 O O . SER A 1 140 ? 27.399 -9.635 -37.898 1.00 56.77 164 SER A O 1
ATOM 786 N N . GLY A 1 141 ? 25.299 -9.107 -38.527 1.00 64.46 165 GLY A N 1
ATOM 787 C CA . GLY A 1 141 ? 25.513 -9.603 -39.877 1.00 54.72 165 GLY A CA 1
ATOM 788 C C . GLY A 1 141 ? 26.626 -8.872 -40.606 1.00 70.06 165 GLY A C 1
ATOM 789 O O . GLY A 1 141 ? 27.367 -9.478 -41.388 1.00 57.88 165 GLY A O 1
ATOM 790 N N . LYS A 1 142 ? 26.762 -7.565 -40.359 1.00 52.09 166 LYS A N 1
ATOM 791 C CA . LYS A 1 142 ? 27.864 -6.804 -40.934 1.00 53.70 166 LYS A CA 1
ATOM 792 C C . LYS A 1 142 ? 29.209 -7.328 -40.443 1.00 66.41 166 LYS A C 1
ATOM 793 O O . LYS A 1 142 ? 30.096 -7.644 -41.248 1.00 61.86 166 LYS A O 1
ATOM 799 N N . ASP A 1 143 ? 29.384 -7.408 -39.116 1.00 61.90 167 ASP A N 1
ATOM 800 C CA . ASP A 1 143 ? 30.626 -7.911 -38.534 1.00 52.03 167 ASP A CA 1
ATOM 801 C C . ASP A 1 143 ? 31.059 -9.216 -39.199 1.00 65.70 167 ASP A C 1
ATOM 802 O O . ASP A 1 143 ? 32.166 -9.320 -39.739 1.00 61.79 167 ASP A O 1
ATOM 807 N N . PHE A 1 144 ? 30.185 -10.227 -39.173 1.00 57.81 168 PHE A N 1
ATOM 808 C CA . PHE A 1 144 ? 30.552 -11.530 -39.719 1.00 65.66 168 PHE A CA 1
ATOM 809 C C . PHE A 1 144 ? 30.958 -11.434 -41.189 1.00 69.75 168 PHE A C 1
ATOM 810 O O . PHE A 1 144 ? 31.933 -12.069 -41.611 1.00 70.23 168 PHE A O 1
ATOM 818 N N . ASP A 1 145 ? 30.230 -10.645 -41.985 1.00 64.24 169 ASP A N 1
ATOM 819 C CA . ASP A 1 145 ? 30.559 -10.541 -43.406 1.00 70.48 169 ASP A CA 1
ATOM 820 C C . ASP A 1 145 ? 31.928 -9.907 -43.616 1.00 69.19 169 ASP A C 1
ATOM 821 O O . ASP A 1 145 ? 32.721 -10.382 -44.437 1.00 69.99 169 ASP A O 1
ATOM 826 N N . SER A 1 146 ? 32.216 -8.823 -42.899 1.00 71.33 170 SER A N 1
ATOM 827 C CA . SER A 1 146 ? 33.502 -8.158 -43.051 1.00 66.04 170 SER A CA 1
ATOM 828 C C . SER A 1 146 ? 34.644 -9.044 -42.565 1.00 70.78 170 SER A C 1
ATOM 829 O O . SER A 1 146 ? 35.656 -9.209 -43.259 1.00 63.14 170 SER A O 1
ATOM 832 N N . LYS A 1 147 ? 34.494 -9.628 -41.372 1.00 64.37 171 LYS A N 1
ATOM 833 C CA . LYS A 1 147 ? 35.609 -10.329 -40.746 1.00 67.39 171 LYS A CA 1
ATOM 834 C C . LYS A 1 147 ? 35.956 -11.611 -41.494 1.00 62.74 171 LYS A C 1
ATOM 835 O O . LYS A 1 147 ? 37.134 -11.965 -41.611 1.00 64.36 171 LYS A O 1
ATOM 841 N N . LEU A 1 148 ? 34.948 -12.320 -42.006 1.00 63.93 172 LEU A N 1
ATOM 842 C CA . LEU A 1 148 ? 35.213 -13.585 -42.686 1.00 71.49 172 LEU A CA 1
ATOM 843 C C . LEU A 1 148 ? 36.029 -13.378 -43.960 1.00 76.32 172 LEU A C 1
ATOM 844 O O . LEU A 1 148 ? 36.973 -14.133 -44.225 1.00 74.45 172 LEU A O 1
ATOM 849 N N . ALA A 1 149 ? 35.677 -12.369 -44.768 1.00 68.58 173 ALA A N 1
ATOM 850 C CA . ALA A 1 149 ? 36.470 -12.080 -45.961 1.00 76.10 173 ALA A CA 1
ATOM 851 C C . ALA A 1 149 ? 37.873 -11.611 -45.595 1.00 68.30 173 ALA A C 1
ATOM 852 O O . ALA A 1 149 ? 38.840 -11.929 -46.297 1.00 69.91 173 ALA A O 1
ATOM 854 N N . GLU A 1 150 ? 37.999 -10.873 -44.492 1.00 71.48 174 GLU A N 1
ATOM 855 C CA . GLU A 1 150 ? 39.280 -10.395 -43.989 1.00 71.04 174 GLU A CA 1
ATOM 856 C C . GLU A 1 150 ? 40.171 -11.516 -43.463 1.00 72.37 174 GLU A C 1
ATOM 857 O O . GLU A 1 150 ? 41.357 -11.279 -43.213 1.00 67.88 174 GLU A O 1
ATOM 863 N N . LEU A 1 151 ? 39.635 -12.719 -43.281 1.00 69.12 175 LEU A N 1
ATOM 864 C CA . LEU A 1 151 ? 40.428 -13.883 -42.920 1.00 69.82 175 LEU A CA 1
ATOM 865 C C . LEU A 1 151 ? 40.800 -14.732 -44.124 1.00 72.96 175 LEU A C 1
ATOM 866 O O . LEU A 1 151 ? 41.455 -15.766 -43.959 1.00 71.62 175 LEU A O 1
ATOM 871 N N . GLY A 1 152 ? 40.392 -14.326 -45.323 1.00 70.16 176 GLY A N 1
ATOM 872 C CA . GLY A 1 152 ? 40.658 -15.081 -46.527 1.00 70.37 176 GLY A CA 1
ATOM 873 C C . GLY A 1 152 ? 39.480 -15.841 -47.086 1.00 71.18 176 GLY A C 1
ATOM 874 O O . GLY A 1 152 ? 39.668 -16.656 -47.996 1.00 71.81 176 GLY A O 1
ATOM 875 N N . GLY A 1 153 ? 38.274 -15.604 -46.573 1.00 73.29 177 GLY A N 1
ATOM 876 C CA . GLY A 1 153 ? 37.108 -16.331 -47.045 1.00 76.11 177 GLY A CA 1
ATOM 877 C C . GLY A 1 153 ? 36.640 -15.824 -48.399 1.00 71.25 177 GLY A C 1
ATOM 878 O O . GLY A 1 153 ? 36.614 -14.622 -48.669 1.00 69.03 177 GLY A O 1
ATOM 879 N N . GLU A 1 154 ? 36.271 -16.766 -49.259 1.00 72.44 178 GLU A N 1
ATOM 880 C CA . GLU A 1 154 ? 35.824 -16.434 -50.605 1.00 77.35 178 GLU A CA 1
ATOM 881 C C . GLU A 1 154 ? 34.358 -16.028 -50.533 1.00 71.45 178 GLU A C 1
ATOM 882 O O . GLU A 1 154 ? 33.489 -16.858 -50.246 1.00 69.51 178 GLU A O 1
ATOM 888 N N . ARG A 1 155 ? 34.085 -14.748 -50.782 1.00 72.59 179 ARG A N 1
ATOM 889 C CA . ARG A 1 155 ? 32.727 -14.222 -50.704 1.00 71.54 179 ARG A CA 1
ATOM 890 C C . ARG A 1 155 ? 31.898 -14.793 -51.849 1.00 70.26 179 ARG A C 1
ATOM 891 O O . ARG A 1 155 ? 32.114 -14.451 -53.016 1.00 79.12 179 ARG A O 1
ATOM 899 N N . LEU A 1 156 ? 30.953 -15.674 -51.512 1.00 74.27 180 LEU A N 1
ATOM 900 C CA . LEU A 1 156 ? 30.115 -16.314 -52.522 1.00 73.37 180 LEU A CA 1
ATOM 901 C C . LEU A 1 156 ? 29.090 -15.338 -53.086 1.00 70.69 180 LEU A C 1
ATOM 902 O O . LEU A 1 156 ? 28.912 -15.241 -54.305 1.00 73.14 180 LEU A O 1
ATOM 907 N N . LEU A 1 157 ? 28.394 -14.617 -52.210 1.00 69.80 181 LEU A N 1
ATOM 908 C CA . LEU A 1 157 ? 27.460 -13.575 -52.605 1.00 71.26 181 LEU A CA 1
ATOM 909 C C . LEU A 1 157 ? 27.766 -12.318 -51.809 1.00 66.49 181 LEU A C 1
ATOM 910 O O . LEU A 1 157 ? 28.475 -12.358 -50.803 1.00 72.16 181 LEU A O 1
ATOM 915 N N . ASP A 1 158 ? 27.231 -11.195 -52.278 1.00 68.25 182 ASP A N 1
ATOM 916 C CA . ASP A 1 158 ? 27.282 -9.969 -51.498 1.00 67.85 182 ASP A CA 1
ATOM 917 C C . ASP A 1 158 ? 26.381 -10.105 -50.276 1.00 78.27 182 ASP A C 1
ATOM 918 O O . ASP A 1 158 ? 25.334 -10.758 -50.323 1.00 79.13 182 ASP A O 1
ATOM 923 N N . ARG A 1 159 ? 26.797 -9.491 -49.169 1.00 77.86 183 ARG A N 1
ATOM 924 C CA . ARG A 1 159 ? 25.974 -9.549 -47.968 1.00 72.20 183 ARG A CA 1
ATOM 925 C C . ARG A 1 159 ? 24.631 -8.870 -48.216 1.00 69.73 183 ARG A C 1
ATOM 926 O O . ARG A 1 159 ? 24.518 -7.935 -49.015 1.00 64.10 183 ARG A O 1
ATOM 934 N N . VAL A 1 160 ? 23.607 -9.355 -47.516 1.00 75.34 184 VAL A N 1
ATOM 935 C CA . VAL A 1 160 ? 22.249 -8.832 -47.618 1.00 76.79 184 VAL A CA 1
ATOM 936 C C . VAL A 1 160 ? 21.739 -8.530 -46.216 1.00 68.61 184 VAL A C 1
ATOM 937 O O . VAL A 1 160 ? 21.901 -9.345 -45.301 1.00 76.97 184 VAL A O 1
ATOM 941 N N . ASP A 1 161 ? 21.131 -7.367 -46.050 1.00 61.48 185 ASP A N 1
ATOM 942 C CA . ASP A 1 161 ? 20.479 -6.982 -44.810 1.00 66.77 185 ASP A CA 1
ATOM 943 C C . ASP A 1 161 ? 18.968 -7.043 -45.001 1.00 72.13 185 ASP A C 1
ATOM 944 O O . ASP A 1 161 ? 18.464 -7.287 -46.104 1.00 66.45 185 ASP A O 1
ATOM 949 N N . ALA A 1 162 ? 18.239 -6.828 -43.909 1.00 70.29 186 ALA A N 1
ATOM 950 C CA . ALA A 1 162 ? 16.783 -6.844 -43.970 1.00 82.21 186 ALA A CA 1
ATOM 951 C C . ALA A 1 162 ? 16.234 -6.225 -42.695 1.00 73.82 186 ALA A C 1
ATOM 952 O O . ALA A 1 162 ? 16.865 -6.302 -41.637 1.00 75.60 186 ALA A O 1
ATOM 954 N N . ASP A 1 163 ? 15.062 -5.604 -42.810 1.00 66.72 187 ASP A N 1
ATOM 955 C CA . ASP A 1 163 ? 14.375 -5.026 -41.669 1.00 68.36 187 ASP A CA 1
ATOM 956 C C . ASP A 1 163 ? 13.310 -6.013 -41.183 1.00 68.15 187 ASP A C 1
ATOM 957 O O . ASP A 1 163 ? 13.307 -7.188 -41.564 1.00 74.31 187 ASP A O 1
ATOM 962 N N . VAL A 1 164 ? 12.395 -5.539 -40.332 1.00 54.31 188 VAL A N 1
ATOM 963 C CA . VAL A 1 164 ? 11.392 -6.421 -39.735 1.00 64.15 188 VAL A CA 1
ATOM 964 C C . VAL A 1 164 ? 10.725 -7.269 -40.810 1.00 60.44 188 VAL A C 1
ATOM 965 O O . VAL A 1 164 ? 10.827 -8.501 -40.812 1.00 63.05 188 VAL A O 1
ATOM 969 N N . GLU A 1 165 ? 10.028 -6.621 -41.741 1.00 62.12 189 GLU A N 1
ATOM 970 C CA . GLU A 1 165 ? 9.439 -7.346 -42.860 1.00 66.45 189 GLU A CA 1
ATOM 971 C C . GLU A 1 165 ? 10.552 -7.948 -43.706 1.00 72.55 189 GLU A C 1
ATOM 972 O O . GLU A 1 165 ? 11.029 -7.321 -44.660 1.00 68.66 189 GLU A O 1
ATOM 978 N N . TYR A 1 166 ? 10.978 -9.162 -43.361 1.00 73.40 190 TYR A N 1
ATOM 979 C CA . TYR A 1 166 ? 12.163 -9.743 -43.971 1.00 76.65 190 TYR A CA 1
ATOM 980 C C . TYR A 1 166 ? 11.860 -10.821 -45.003 1.00 80.33 190 TYR A C 1
ATOM 981 O O . TYR A 1 166 ? 12.756 -11.171 -45.780 1.00 78.52 190 TYR A O 1
ATOM 990 N N . GLN A 1 167 ? 10.634 -11.354 -45.042 1.00 79.69 191 GLN A N 1
ATOM 991 C CA . GLN A 1 167 ? 10.340 -12.383 -46.034 1.00 83.74 191 GLN A CA 1
ATOM 992 C C . GLN A 1 167 ? 10.422 -11.848 -47.459 1.00 79.74 191 GLN A C 1
ATOM 993 O O . GLN A 1 167 ? 10.318 -12.634 -48.406 1.00 75.16 191 GLN A O 1
ATOM 999 N N . ALA A 1 168 ? 10.619 -10.541 -47.632 1.00 83.18 192 ALA A N 1
ATOM 1000 C CA . ALA A 1 168 ? 10.919 -9.991 -48.954 1.00 90.73 192 ALA A CA 1
ATOM 1001 C C . ALA A 1 168 ? 12.383 -10.234 -49.315 1.00 89.15 192 ALA A C 1
ATOM 1002 O O . ALA A 1 168 ? 12.697 -11.096 -50.143 1.00 76.99 192 ALA A O 1
ATOM 1004 N N . ALA A 1 169 ? 13.294 -9.484 -48.681 1.00 90.15 193 ALA A N 1
ATOM 1005 C CA . ALA A 1 169 ? 14.719 -9.631 -48.963 1.00 77.15 193 ALA A CA 1
ATOM 1006 C C . ALA A 1 169 ? 15.200 -11.058 -48.734 1.00 78.43 193 ALA A C 1
ATOM 1007 O O . ALA A 1 169 ? 16.112 -11.525 -49.428 1.00 79.62 193 ALA A O 1
ATOM 1009 N N . ALA A 1 170 ? 14.603 -11.764 -47.770 1.00 78.69 194 ALA A N 1
ATOM 1010 C CA . ALA A 1 170 ? 15.043 -13.121 -47.472 1.00 74.99 194 ALA A CA 1
ATOM 1011 C C . ALA A 1 170 ? 14.601 -14.113 -48.539 1.00 78.74 194 ALA A C 1
ATOM 1012 O O . ALA A 1 170 ? 15.331 -15.067 -48.833 1.00 77.55 194 ALA A O 1
ATOM 1014 N N . SER A 1 171 ? 13.421 -13.909 -49.133 1.00 79.52 195 SER A N 1
ATOM 1015 C CA . SER A 1 171 ? 12.898 -14.898 -50.071 1.00 81.79 195 SER A CA 1
ATOM 1016 C C . SER A 1 171 ? 13.735 -14.972 -51.346 1.00 82.74 195 SER A C 1
ATOM 1017 O O . SER A 1 171 ? 13.870 -16.054 -51.932 1.00 74.78 195 SER A O 1
ATOM 1020 N N . GLU A 1 172 ? 14.311 -13.849 -51.786 1.00 83.69 196 GLU A N 1
ATOM 1021 C CA . GLU A 1 172 ? 15.129 -13.855 -52.994 1.00 80.72 196 GLU A CA 1
ATOM 1022 C C . GLU A 1 172 ? 16.608 -14.102 -52.715 1.00 87.52 196 GLU A C 1
ATOM 1023 O O . GLU A 1 172 ? 17.292 -14.694 -53.561 1.00 83.68 196 GLU A O 1
ATOM 1029 N N . TRP A 1 173 ? 17.123 -13.663 -51.560 1.00 86.98 197 TRP A N 1
ATOM 1030 C CA . TRP A 1 173 ? 18.489 -14.020 -51.180 1.00 82.94 197 TRP A CA 1
ATOM 1031 C C . TRP A 1 173 ? 18.665 -15.531 -51.160 1.00 83.89 197 TRP A C 1
ATOM 1032 O O . TRP A 1 173 ? 19.623 -16.071 -51.726 1.00 82.27 197 TRP A O 1
ATOM 1043 N N . ARG A 1 174 ? 17.744 -16.227 -50.494 1.00 85.21 198 ARG A N 1
ATOM 1044 C CA . ARG A 1 174 ? 17.736 -17.682 -50.490 1.00 82.94 198 ARG A CA 1
ATOM 1045 C C . ARG A 1 174 ? 17.788 -18.256 -51.903 1.00 86.17 198 ARG A C 1
ATOM 1046 O O . ARG A 1 174 ? 18.198 -19.410 -52.083 1.00 84.74 198 ARG A O 1
ATOM 1054 N N . ALA A 1 175 ? 17.404 -17.466 -52.909 1.00 93.14 199 ALA A N 1
ATOM 1055 C CA . ALA A 1 175 ? 17.336 -17.946 -54.290 1.00 91.79 199 ALA A CA 1
ATOM 1056 C C . ALA A 1 175 ? 18.722 -18.034 -54.926 1.00 90.57 199 ALA A C 1
ATOM 1057 O O . ALA A 1 175 ? 19.199 -19.124 -55.256 1.00 86.63 199 ALA A O 1
ATOM 1059 N N . ARG A 1 176 ? 19.377 -16.887 -55.113 1.00 84.47 200 ARG A N 1
ATOM 1060 C CA . ARG A 1 176 ? 20.669 -16.882 -55.789 1.00 87.02 200 ARG A CA 1
ATOM 1061 C C . ARG A 1 176 ? 21.718 -17.675 -55.019 1.00 92.86 200 ARG A C 1
ATOM 1062 O O . ARG A 1 176 ? 22.660 -18.203 -55.622 1.00 91.63 200 ARG A O 1
ATOM 1070 N N . VAL A 1 177 ? 21.580 -17.769 -53.694 1.00 93.88 201 VAL A N 1
ATOM 1071 C CA . VAL A 1 177 ? 22.487 -18.607 -52.912 1.00 92.06 201 VAL A CA 1
ATOM 1072 C C . VAL A 1 177 ? 22.452 -20.042 -53.425 1.00 96.22 201 VAL A C 1
ATOM 1073 O O . VAL A 1 177 ? 23.493 -20.647 -53.705 1.00 91.44 201 VAL A O 1
ATOM 1077 N N . VAL A 1 178 ? 21.248 -20.607 -53.561 1.00 93.68 202 VAL A N 1
ATOM 1078 C CA . VAL A 1 178 ? 21.117 -21.959 -54.097 1.00 92.71 202 VAL A CA 1
ATOM 1079 C C . VAL A 1 178 ? 21.761 -22.050 -55.476 1.00 98.20 202 VAL A C 1
ATOM 1080 O O . VAL A 1 178 ? 22.394 -23.055 -55.819 1.00 102.40 202 VAL A O 1
ATOM 1084 N N . ASP A 1 179 ? 21.607 -21.005 -56.289 1.00 98.56 203 ASP A N 1
ATOM 1085 C CA . ASP A 1 179 ? 22.262 -20.982 -57.592 1.00 102.40 203 ASP A CA 1
ATOM 1086 C C . ASP A 1 179 ? 23.768 -20.809 -57.439 1.00 105.33 203 ASP A C 1
ATOM 1087 O O . ASP A 1 179 ? 24.552 -21.663 -57.869 1.00 112.17 203 ASP A O 1
ATOM 1092 N N . ALA A 1 180 ? 24.190 -19.701 -56.821 1.00 103.29 204 ALA A N 1
ATOM 1093 C CA . ALA A 1 180 ? 25.614 -19.469 -56.605 1.00 102.01 204 ALA A CA 1
ATOM 1094 C C . ALA A 1 180 ? 26.266 -20.639 -55.881 1.00 102.93 204 ALA A C 1
ATOM 1095 O O . ALA A 1 180 ? 27.465 -20.887 -56.053 1.00 105.58 204 ALA A O 1
ATOM 1097 N N . LEU A 1 181 ? 25.496 -21.369 -55.079 1.00 103.88 205 LEU A N 1
ATOM 1098 C CA . LEU A 1 181 ? 25.978 -22.548 -54.373 1.00 110.06 205 LEU A CA 1
ATOM 1099 C C . LEU A 1 181 ? 25.691 -23.842 -55.128 1.00 109.55 205 LEU A C 1
ATOM 1100 O O . LEU A 1 181 ? 25.815 -24.926 -54.548 1.00 101.28 205 LEU A O 1
ATOM 1105 N N . LYS A 1 182 ? 25.296 -23.751 -56.398 1.00 114.61 206 LYS A N 1
ATOM 1106 C CA . LYS A 1 182 ? 25.173 -24.915 -57.264 1.00 118.31 206 LYS A CA 1
ATOM 1107 C C . LYS A 1 182 ? 26.520 -25.136 -57.960 1.00 132.29 206 LYS A C 1
ATOM 1108 O O . LYS A 1 182 ? 27.562 -24.697 -57.464 1.00 136.44 206 LYS A O 1
ATOM 1114 N N . SER A 1 183 ? 26.526 -25.801 -59.118 1.00 132.98 207 SER A N 1
ATOM 1115 C CA . SER A 1 183 ? 27.788 -26.086 -59.795 1.00 137.59 207 SER A CA 1
ATOM 1116 C C . SER A 1 183 ? 28.543 -24.826 -60.210 1.00 139.36 207 SER A C 1
ATOM 1117 O O . SER A 1 183 ? 29.715 -24.929 -60.589 1.00 141.80 207 SER A O 1
ATOM 1120 N N . ARG A 1 184 ? 27.915 -23.650 -60.145 1.00 132.54 208 ARG A N 1
ATOM 1121 C CA . ARG A 1 184 ? 28.566 -22.411 -60.557 1.00 128.12 208 ARG A CA 1
ATOM 1122 C C . ARG A 1 184 ? 29.406 -21.813 -59.431 1.00 132.80 208 ARG A C 1
ATOM 1123 O O . ARG A 1 184 ? 29.604 -20.594 -59.376 1.00 120.98 208 ARG A O 1
ATOM 1131 N N . ALA A 1 185 ? 29.910 -22.668 -58.531 1.00 139.78 209 ALA A N 1
ATOM 1132 C CA . ALA A 1 185 ? 30.773 -22.294 -57.414 1.00 140.56 209 ALA A CA 1
ATOM 1133 C C . ALA A 1 185 ? 30.776 -23.418 -56.381 1.00 138.97 209 ALA A C 1
ATOM 1134 O O . ALA A 1 185 ? 30.321 -23.220 -55.246 1.00 130.31 209 ALA A O 1
ATOM 1136 N N . PRO A 1 186 ? 31.289 -24.611 -56.730 1.00 145.14 210 PRO A N 1
ATOM 1137 C CA . PRO A 1 186 ? 31.125 -25.774 -55.845 1.00 144.16 210 PRO A CA 1
ATOM 1138 C C . PRO A 1 186 ? 32.257 -25.976 -54.846 1.00 135.77 210 PRO A C 1
ATOM 1139 O O . PRO A 1 186 ? 33.263 -25.257 -54.857 1.00 134.62 210 PRO A O 1
ATOM 1143 N N . VAL A 1 187 ? 32.091 -26.974 -53.975 1.00 122.67 211 VAL A N 1
ATOM 1144 C CA . VAL A 1 187 ? 33.097 -27.322 -52.979 1.00 116.16 211 VAL A CA 1
ATOM 1145 C C . VAL A 1 187 ? 33.143 -28.830 -52.768 1.00 122.68 211 VAL A C 1
ATOM 1146 O O . VAL A 1 187 ? 34.197 -29.454 -52.931 1.00 123.82 211 VAL A O 1
ATOM 1150 N N . VAL A 1 188 ? 32.004 -29.422 -52.410 1.00 117.43 218 VAL A N 1
ATOM 1151 C CA . VAL A 1 188 ? 31.942 -30.846 -52.103 1.00 117.31 218 VAL A CA 1
ATOM 1152 C C . VAL A 1 188 ? 31.040 -31.563 -53.104 1.00 121.54 218 VAL A C 1
ATOM 1153 O O . VAL A 1 188 ? 31.518 -32.092 -54.115 1.00 117.01 218 VAL A O 1
ATOM 1157 N N . ALA A 1 189 ? 29.730 -31.557 -52.841 1.00 124.84 219 ALA A N 1
ATOM 1158 C CA . ALA A 1 189 ? 28.754 -32.415 -53.512 1.00 128.37 219 ALA A CA 1
ATOM 1159 C C . ALA A 1 189 ? 28.940 -32.530 -55.021 1.00 134.16 219 ALA A C 1
ATOM 1160 O O . ALA A 1 189 ? 29.836 -33.237 -55.493 1.00 132.73 219 ALA A O 1
ATOM 1162 N N . THR A 1 190 ? 28.077 -31.863 -55.784 1.00 137.62 220 THR A N 1
ATOM 1163 C CA . THR A 1 190 ? 28.010 -32.032 -57.231 1.00 143.10 220 THR A CA 1
ATOM 1164 C C . THR A 1 190 ? 28.740 -30.882 -57.918 1.00 143.25 220 THR A C 1
ATOM 1165 O O . THR A 1 190 ? 28.337 -29.720 -57.792 1.00 142.98 220 THR A O 1
ATOM 1169 N N . GLY A 1 191 ? 29.804 -31.211 -58.649 1.00 140.46 221 GLY A N 1
ATOM 1170 C CA . GLY A 1 191 ? 30.613 -30.204 -59.309 1.00 142.25 221 GLY A CA 1
ATOM 1171 C C . GLY A 1 191 ? 30.283 -30.007 -60.775 1.00 144.76 221 GLY A C 1
ATOM 1172 O O . GLY A 1 191 ? 29.733 -28.970 -61.160 1.00 142.84 221 GLY A O 1
ATOM 1173 N N . ALA A 1 192 ? 30.615 -30.997 -61.605 1.00 140.56 222 ALA A N 1
ATOM 1174 C CA . ALA A 1 192 ? 30.410 -30.889 -63.045 1.00 132.12 222 ALA A CA 1
ATOM 1175 C C . ALA A 1 192 ? 31.318 -29.813 -63.630 1.00 130.76 222 ALA A C 1
ATOM 1176 O O . ALA A 1 192 ? 30.838 -28.811 -64.173 1.00 125.26 222 ALA A O 1
ATOM 1178 N N . VAL A 1 193 ? 32.631 -30.014 -63.520 1.00 126.38 223 VAL A N 1
ATOM 1179 C CA . VAL A 1 193 ? 33.631 -29.067 -64.001 1.00 124.48 223 VAL A CA 1
ATOM 1180 C C . VAL A 1 193 ? 34.307 -29.661 -65.230 1.00 107.71 223 VAL A C 1
ATOM 1181 O O . VAL A 1 193 ? 34.691 -30.837 -65.229 1.00 104.14 223 VAL A O 1
ATOM 1185 N N . ASN A 1 194 ? 34.448 -28.850 -66.275 1.00 105.38 224 ASN A N 1
ATOM 1186 C CA . ASN A 1 194 ? 35.071 -29.274 -67.528 1.00 100.91 224 ASN A CA 1
ATOM 1187 C C . ASN A 1 194 ? 35.853 -28.091 -68.096 1.00 102.68 224 ASN A C 1
ATOM 1188 O O . ASN A 1 194 ? 36.022 -27.063 -67.432 1.00 108.15 224 ASN A O 1
ATOM 1193 N N . GLU A 1 195 ? 36.323 -28.231 -69.340 1.00 98.43 225 GLU A N 1
ATOM 1194 C CA . GLU A 1 195 ? 37.190 -27.212 -69.936 1.00 105.82 225 GLU A CA 1
ATOM 1195 C C . GLU A 1 195 ? 37.084 -27.263 -71.458 1.00 99.48 225 GLU A C 1
ATOM 1196 O O . GLU A 1 195 ? 37.526 -28.237 -72.076 1.00 91.22 225 GLU A O 1
ATOM 1202 N N . ILE A 1 196 ? 36.521 -26.206 -72.050 1.00 103.56 226 ILE A N 1
ATOM 1203 C CA . ILE A 1 196 ? 36.468 -26.039 -73.502 1.00 86.81 226 ILE A CA 1
ATOM 1204 C C . ILE A 1 196 ? 36.252 -24.552 -73.779 1.00 89.73 226 ILE A C 1
ATOM 1205 O O . ILE A 1 196 ? 35.707 -23.824 -72.941 1.00 92.70 226 ILE A O 1
ATOM 1210 N N . HIS A 1 197 ? 36.685 -24.095 -74.968 1.00 87.88 227 HIS A N 1
ATOM 1211 C CA . HIS A 1 197 ? 37.124 -22.708 -75.168 1.00 88.90 227 HIS A CA 1
ATOM 1212 C C . HIS A 1 197 ? 36.323 -21.705 -74.336 1.00 91.50 227 HIS A C 1
ATOM 1213 O O . HIS A 1 197 ? 36.727 -21.383 -73.213 1.00 94.05 227 HIS A O 1
ATOM 1220 N N . THR A 1 198 ? 35.206 -21.198 -74.849 1.00 84.94 228 THR A N 1
ATOM 1221 C CA . THR A 1 198 ? 34.322 -20.376 -74.026 1.00 86.21 228 THR A CA 1
ATOM 1222 C C . THR A 1 198 ? 32.910 -20.941 -74.050 1.00 73.54 228 THR A C 1
ATOM 1223 O O . THR A 1 198 ? 31.932 -20.209 -73.853 1.00 60.83 228 THR A O 1
ATOM 1227 N N . SER A 1 199 ? 32.813 -22.251 -74.239 1.00 54.03 229 SER A N 1
ATOM 1228 C CA . SER A 1 199 ? 31.616 -22.975 -74.618 1.00 45.21 229 SER A CA 1
ATOM 1229 C C . SER A 1 199 ? 30.809 -23.418 -73.400 1.00 36.77 229 SER A C 1
ATOM 1230 O O . SER A 1 199 ? 31.362 -23.615 -72.317 1.00 49.63 229 SER A O 1
ATOM 1233 N N . PRO A 1 200 ? 29.496 -23.601 -73.557 1.00 31.51 230 PRO A N 1
ATOM 1234 C CA . PRO A 1 200 ? 28.729 -24.349 -72.554 1.00 25.26 230 PRO A CA 1
ATOM 1235 C C . PRO A 1 200 ? 28.835 -25.861 -72.698 1.00 33.75 230 PRO A C 1
ATOM 1236 O O . PRO A 1 200 ? 28.236 -26.583 -71.892 1.00 25.39 230 PRO A O 1
ATOM 1240 N N . TYR A 1 201 ? 29.549 -26.377 -73.694 1.00 22.73 231 TYR A N 1
ATOM 1241 C CA . TYR A 1 201 ? 29.602 -27.814 -73.910 1.00 23.31 231 TYR A CA 1
ATOM 1242 C C . TYR A 1 201 ? 30.957 -28.348 -73.483 1.00 22.69 231 TYR A C 1
ATOM 1243 O O . TYR A 1 201 ? 31.987 -27.689 -73.667 1.00 26.38 231 TYR A O 1
ATOM 1252 N N . SER A 1 202 ? 30.943 -29.545 -72.915 1.00 17.69 232 SER A N 1
ATOM 1253 C CA . SER A 1 202 ? 32.159 -30.173 -72.426 1.00 23.24 232 SER A CA 1
ATOM 1254 C C . SER A 1 202 ? 31.909 -31.668 -72.326 1.00 20.14 232 SER A C 1
ATOM 1255 O O . SER A 1 202 ? 30.811 -32.152 -72.619 1.00 17.74 232 SER A O 1
ATOM 1258 N N . LYS A 1 203 ? 32.931 -32.397 -71.871 1.00 19.81 233 LYS A N 1
ATOM 1259 C CA . LYS A 1 203 ? 32.807 -33.853 -71.795 1.00 23.45 233 LYS A CA 1
ATOM 1260 C C . LYS A 1 203 ? 31.677 -34.268 -70.864 1.00 25.11 233 LYS A C 1
ATOM 1261 O O . LYS A 1 203 ? 30.970 -35.247 -71.136 1.00 24.87 233 LYS A O 1
ATOM 1267 N N . ASP A 1 204 ? 31.488 -33.536 -69.759 1.00 18.43 234 ASP A N 1
ATOM 1268 C CA . ASP A 1 204 ? 30.447 -33.880 -68.800 1.00 25.10 234 ASP A CA 1
ATOM 1269 C C . ASP A 1 204 ? 29.088 -33.291 -69.145 1.00 29.52 234 ASP A C 1
ATOM 1270 O O . ASP A 1 204 ? 28.082 -33.724 -68.574 1.00 30.90 234 ASP A O 1
ATOM 1275 N N . ALA A 1 205 ? 29.036 -32.301 -70.032 1.00 24.17 235 ALA A N 1
ATOM 1276 C CA . ALA A 1 205 ? 27.784 -31.720 -70.515 1.00 25.87 235 ALA A CA 1
ATOM 1277 C C . ALA A 1 205 ? 27.927 -31.567 -72.024 1.00 20.92 235 ALA A C 1
ATOM 1278 O O . ALA A 1 205 ? 28.149 -30.464 -72.539 1.00 22.75 235 ALA A O 1
ATOM 1280 N N . PRO A 1 206 ? 27.869 -32.677 -72.752 1.00 21.44 236 PRO A N 1
ATOM 1281 C CA . PRO A 1 206 ? 28.174 -32.655 -74.186 1.00 17.06 236 PRO A CA 1
ATOM 1282 C C . PRO A 1 206 ? 27.029 -32.092 -75.011 1.00 23.58 236 PRO A C 1
ATOM 1283 O O . PRO A 1 206 ? 25.875 -32.031 -74.577 1.00 20.07 236 PRO A O 1
ATOM 1287 N N . LEU A 1 207 ? 27.373 -31.715 -76.242 1.00 15.87 237 LEU A N 1
ATOM 1288 C CA . LEU A 1 207 ? 26.370 -31.284 -77.202 1.00 14.24 237 LEU A CA 1
ATOM 1289 C C . LEU A 1 207 ? 25.600 -32.484 -77.741 1.00 15.80 237 LEU A C 1
ATOM 1290 O O . LEU A 1 207 ? 26.198 -33.498 -78.118 1.00 17.87 237 LEU A O 1
ATOM 1295 N N . VAL A 1 208 ? 24.274 -32.366 -77.798 1.00 14.55 238 VAL A N 1
ATOM 1296 C CA . VAL A 1 208 ? 23.461 -33.377 -78.466 1.00 16.64 238 VAL A CA 1
ATOM 1297 C C . VAL A 1 208 ? 23.461 -33.021 -79.949 1.00 20.68 238 VAL A C 1
ATOM 1298 O O . VAL A 1 208 ? 22.726 -32.136 -80.383 1.00 21.90 238 VAL A O 1
ATOM 1302 N N . ALA A 1 209 ? 24.304 -33.685 -80.725 1.00 15.81 239 ALA A N 1
ATOM 1303 C CA . ALA A 1 209 ? 24.404 -33.417 -82.147 1.00 14.29 239 ALA A CA 1
ATOM 1304 C C . ALA A 1 209 ? 23.697 -34.531 -82.907 1.00 17.42 239 ALA A C 1
ATOM 1305 O O . ALA A 1 209 ? 23.034 -35.395 -82.322 1.00 16.09 239 ALA A O 1
ATOM 1307 N N . SER A 1 210 ? 23.831 -34.536 -84.228 1.00 16.50 240 SER A N 1
ATOM 1308 C CA . SER A 1 210 ? 23.157 -35.570 -84.998 1.00 16.23 240 SER A CA 1
ATOM 1309 C C . SER A 1 210 ? 24.057 -36.043 -86.128 1.00 16.69 240 SER A C 1
ATOM 1310 O O . SER A 1 210 ? 24.871 -35.283 -86.666 1.00 18.36 240 SER A O 1
ATOM 1313 N N . LEU A 1 211 ? 23.894 -37.307 -86.487 1.00 15.62 241 LEU A N 1
ATOM 1314 C CA . LEU A 1 211 ? 24.717 -37.935 -87.503 1.00 16.72 241 LEU A CA 1
ATOM 1315 C C . LEU A 1 211 ? 24.097 -37.687 -88.867 1.00 19.01 241 LEU A C 1
ATOM 1316 O O . LEU A 1 211 ? 22.985 -38.142 -89.140 1.00 20.48 241 LEU A O 1
ATOM 1321 N N A SER A 1 212 ? 24.824 -36.984 -89.725 0.43 18.88 242 SER A N 1
ATOM 1322 N N B SER A 1 212 ? 24.811 -36.968 -89.727 0.57 18.97 242 SER A N 1
ATOM 1323 C CA A SER A 1 212 ? 24.325 -36.621 -91.043 0.43 19.94 242 SER A CA 1
ATOM 1324 C CA B SER A 1 212 ? 24.293 -36.657 -91.054 0.57 19.95 242 SER A CA 1
ATOM 1325 C C A SER A 1 212 ? 24.779 -37.584 -92.129 0.43 20.65 242 SER A C 1
ATOM 1326 C C B SER A 1 212 ? 24.761 -37.643 -92.109 0.57 20.66 242 SER A C 1
ATOM 1327 O O A SER A 1 212 ? 23.976 -37.966 -92.986 0.43 17.66 242 SER A O 1
ATOM 1328 O O B SER A 1 212 ? 23.955 -38.090 -92.929 0.57 17.57 242 SER A O 1
ATOM 1333 N N . VAL A 1 213 ? 26.048 -37.986 -92.101 1.00 17.20 243 VAL A N 1
ATOM 1334 C CA . VAL A 1 213 ? 26.656 -38.824 -93.131 1.00 23.06 243 VAL A CA 1
ATOM 1335 C C . VAL A 1 213 ? 27.459 -39.918 -92.439 1.00 19.94 243 VAL A C 1
ATOM 1336 O O . VAL A 1 213 ? 28.186 -39.647 -91.477 1.00 15.12 243 VAL A O 1
ATOM 1340 N N . ASN A 1 214 ? 27.315 -41.150 -92.926 1.00 18.80 244 ASN A N 1
ATOM 1341 C CA . ASN A 1 214 ? 28.011 -42.328 -92.403 1.00 16.68 244 ASN A CA 1
ATOM 1342 C C . ASN A 1 214 ? 28.353 -43.179 -93.622 1.00 17.49 244 ASN A C 1
ATOM 1343 O O . ASN A 1 214 ? 27.492 -43.903 -94.127 1.00 22.30 244 ASN A O 1
ATOM 1348 N N . GLN A 1 215 ? 29.592 -43.103 -94.096 1.00 16.58 245 GLN A N 1
ATOM 1349 C CA . GLN A 1 215 ? 29.914 -43.602 -95.430 1.00 16.21 245 GLN A CA 1
ATOM 1350 C C . GLN A 1 215 ? 31.180 -44.447 -95.416 1.00 17.28 245 GLN A C 1
ATOM 1351 O O . GLN A 1 215 ? 32.231 -44.007 -94.936 1.00 20.53 245 GLN A O 1
ATOM 1357 N N . LYS A 1 216 ? 31.077 -45.658 -95.943 1.00 19.45 246 LYS A N 1
ATOM 1358 C CA . LYS A 1 216 ? 32.228 -46.542 -96.008 1.00 17.13 246 LYS A CA 1
ATOM 1359 C C . LYS A 1 216 ? 33.164 -46.073 -97.118 1.00 21.23 246 LYS A C 1
ATOM 1360 O O . LYS A 1 216 ? 32.773 -46.014 -98.288 1.00 21.35 246 LYS A O 1
ATOM 1366 N N . ILE A 1 217 ? 34.408 -45.756 -96.759 1.00 17.93 247 ILE A N 1
ATOM 1367 C CA . ILE A 1 217 ? 35.364 -45.206 -97.710 1.00 18.32 247 ILE A CA 1
ATOM 1368 C C . ILE A 1 217 ? 36.525 -46.158 -97.968 1.00 20.02 247 ILE A C 1
ATOM 1369 O O . ILE A 1 217 ? 37.504 -45.772 -98.619 1.00 21.58 247 ILE A O 1
ATOM 1374 N N . THR A 1 218 ? 36.450 -47.393 -97.480 1.00 21.40 248 THR A N 1
ATOM 1375 C CA . THR A 1 218 ? 37.327 -48.438 -97.988 1.00 18.45 248 THR A CA 1
ATOM 1376 C C . THR A 1 218 ? 36.559 -49.325 -98.958 1.00 22.22 248 THR A C 1
ATOM 1377 O O . THR A 1 218 ? 35.343 -49.506 -98.837 1.00 18.98 248 THR A O 1
ATOM 1381 N N . GLY A 1 219 ? 37.280 -49.864 -99.938 1.00 24.68 249 GLY A N 1
ATOM 1382 C CA . GLY A 1 219 ? 36.657 -50.696 -100.951 1.00 28.58 249 GLY A CA 1
ATOM 1383 C C . GLY A 1 219 ? 36.180 -52.046 -100.427 1.00 29.59 249 GLY A C 1
ATOM 1384 O O . GLY A 1 219 ? 36.526 -52.498 -99.333 1.00 28.27 249 GLY A O 1
ATOM 1385 N N . ARG A 1 220 ? 35.356 -52.696 -101.257 1.00 32.06 250 ARG A N 1
ATOM 1386 C CA . ARG A 1 220 ? 34.755 -53.984 -100.907 1.00 42.63 250 ARG A CA 1
ATOM 1387 C C . ARG A 1 220 ? 35.785 -55.008 -100.450 1.00 31.89 250 ARG A C 1
ATOM 1388 O O . ARG A 1 220 ? 35.491 -55.849 -99.596 1.00 32.97 250 ARG A O 1
ATOM 1396 N N . ASN A 1 221 ? 36.981 -54.980 -101.025 1.00 27.09 251 ASN A N 1
ATOM 1397 C CA . ASN A 1 221 ? 37.991 -55.985 -100.731 1.00 36.90 251 ASN A CA 1
ATOM 1398 C C . ASN A 1 221 ? 39.014 -55.519 -99.700 1.00 42.94 251 ASN A C 1
ATOM 1399 O O . ASN A 1 221 ? 40.056 -56.163 -99.540 1.00 34.82 251 ASN A O 1
ATOM 1404 N N . SER A 1 222 ? 38.738 -54.427 -98.990 1.00 33.44 252 SER A N 1
ATOM 1405 C CA . SER A 1 222 ? 39.609 -54.021 -97.903 1.00 28.28 252 SER A CA 1
ATOM 1406 C C . SER A 1 222 ? 39.433 -54.975 -96.731 1.00 26.88 252 SER A C 1
ATOM 1407 O O . SER A 1 222 ? 38.358 -55.538 -96.522 1.00 26.45 252 SER A O 1
ATOM 1410 N N . GLU A 1 223 ? 40.510 -55.163 -95.972 1.00 30.03 253 GLU A N 1
ATOM 1411 C CA . GLU A 1 223 ? 40.428 -55.896 -94.720 1.00 30.70 253 GLU A CA 1
ATOM 1412 C C . GLU A 1 223 ? 39.898 -55.041 -93.575 1.00 35.27 253 GLU A C 1
ATOM 1413 O O . GLU A 1 223 ? 39.699 -55.555 -92.474 1.00 36.96 253 GLU A O 1
ATOM 1419 N N . LYS A 1 224 ? 39.674 -53.756 -93.790 1.00 30.51 254 LYS A N 1
ATOM 1420 C CA . LYS A 1 224 ? 39.252 -52.880 -92.714 1.00 26.81 254 LYS A CA 1
ATOM 1421 C C . LYS A 1 224 ? 38.017 -52.105 -93.153 1.00 27.40 254 LYS A C 1
ATOM 1422 O O . LYS A 1 224 ? 37.857 -51.785 -94.335 1.00 29.46 254 LYS A O 1
ATOM 1428 N N . ASP A 1 225 ? 37.119 -51.855 -92.204 1.00 21.43 255 ASP A N 1
ATOM 1429 C CA . ASP A 1 225 ? 35.949 -51.013 -92.418 1.00 18.80 255 ASP A CA 1
ATOM 1430 C C . ASP A 1 225 ? 36.286 -49.624 -91.884 1.00 20.30 255 ASP A C 1
ATOM 1431 O O . ASP A 1 225 ? 36.504 -49.457 -90.682 1.00 19.71 255 ASP A O 1
ATOM 1436 N N . VAL A 1 226 ? 36.346 -48.632 -92.768 1.00 17.45 256 VAL A N 1
ATOM 1437 C CA . VAL A 1 226 ? 36.623 -47.254 -92.366 1.00 17.06 256 VAL A CA 1
ATOM 1438 C C . VAL A 1 226 ? 35.464 -46.384 -92.806 1.00 15.13 256 VAL A C 1
ATOM 1439 O O . VAL A 1 226 ? 35.046 -46.446 -93.968 1.00 19.22 256 VAL A O 1
ATOM 1443 N N . ARG A 1 227 ? 34.954 -45.565 -91.890 1.00 14.61 257 ARG A N 1
ATOM 1444 C CA . ARG A 1 227 ? 33.784 -44.743 -92.170 1.00 16.69 257 ARG A CA 1
ATOM 1445 C C . ARG A 1 227 ? 34.175 -43.277 -92.165 1.00 17.56 257 ARG A C 1
ATOM 1446 O O . ARG A 1 227 ? 34.872 -42.820 -91.252 1.00 16.48 257 ARG A O 1
ATOM 1454 N N . HIS A 1 228 ? 33.726 -42.547 -93.184 1.00 16.46 258 HIS A N 1
ATOM 1455 C CA . HIS A 1 228 ? 33.734 -41.094 -93.150 1.00 12.87 258 HIS A CA 1
ATOM 1456 C C . HIS A 1 228 ? 32.425 -40.627 -92.533 1.00 12.24 258 HIS A C 1
ATOM 1457 O O . HIS A 1 228 ? 31.345 -40.985 -93.013 1.00 13.05 258 HIS A O 1
ATOM 1464 N N . ILE A 1 229 ? 32.524 -39.828 -91.479 1.00 11.02 259 ILE A N 1
ATOM 1465 C CA . ILE A 1 229 ? 31.386 -39.470 -90.637 1.00 12.96 259 ILE A CA 1
ATOM 1466 C C . ILE A 1 229 ? 31.236 -37.954 -90.636 1.00 12.67 259 ILE A C 1
ATOM 1467 O O . ILE A 1 229 ? 32.194 -37.227 -90.333 1.00 13.32 259 ILE A O 1
ATOM 1472 N N . GLU A 1 230 ? 30.039 -37.473 -90.955 1.00 13.09 260 GLU A N 1
ATOM 1473 C CA . GLU A 1 230 ? 29.741 -36.047 -90.828 1.00 17.06 260 GLU A CA 1
ATOM 1474 C C . GLU A 1 230 ? 28.644 -35.877 -89.792 1.00 17.72 260 GLU A C 1
ATOM 1475 O O . GLU A 1 230 ? 27.565 -36.466 -89.921 1.00 20.81 260 GLU A O 1
ATOM 1481 N N . ILE A 1 231 ? 28.938 -35.089 -88.759 1.00 11.55 261 ILE A N 1
ATOM 1482 C CA . ILE A 1 231 ? 28.034 -34.840 -87.652 1.00 14.53 261 ILE A CA 1
ATOM 1483 C C . ILE A 1 231 ? 27.612 -33.380 -87.718 1.00 17.25 261 ILE A C 1
ATOM 1484 O O . ILE A 1 231 ? 28.451 -32.480 -87.871 1.00 12.36 261 ILE A O 1
ATOM 1489 N N . ASP A 1 232 ? 26.316 -33.150 -87.613 1.00 16.59 262 ASP A N 1
ATOM 1490 C CA . ASP A 1 232 ? 25.780 -31.812 -87.741 1.00 11.22 262 ASP A CA 1
ATOM 1491 C C . ASP A 1 232 ? 25.752 -31.171 -86.372 1.00 16.78 262 ASP A C 1
ATOM 1492 O O . ASP A 1 232 ? 25.297 -31.796 -85.407 1.00 16.34 262 ASP A O 1
ATOM 1497 N N . LEU A 1 233 ? 26.263 -29.937 -86.287 1.00 12.05 263 LEU A N 1
ATOM 1498 C CA . LEU A 1 233 ? 26.352 -29.202 -85.030 1.00 14.17 263 LEU A CA 1
ATOM 1499 C C . LEU A 1 233 ? 25.171 -28.262 -84.787 1.00 17.50 263 LEU A C 1
ATOM 1500 O O . LEU A 1 233 ? 25.142 -27.585 -83.752 1.00 17.16 263 LEU A O 1
ATOM 1505 N N . GLY A 1 234 ? 24.213 -28.194 -85.714 1.00 17.75 264 GLY A N 1
ATOM 1506 C CA . GLY A 1 234 ? 23.021 -27.369 -85.554 1.00 15.28 264 GLY A CA 1
ATOM 1507 C C . GLY A 1 234 ? 23.340 -25.900 -85.339 1.00 20.47 264 GLY A C 1
ATOM 1508 O O . GLY A 1 234 ? 24.201 -25.313 -86.010 1.00 18.68 264 GLY A O 1
ATOM 1509 N N . ASP A 1 235 ? 22.639 -25.292 -84.381 1.00 18.30 265 ASP A N 1
ATOM 1510 C CA . ASP A 1 235 ? 22.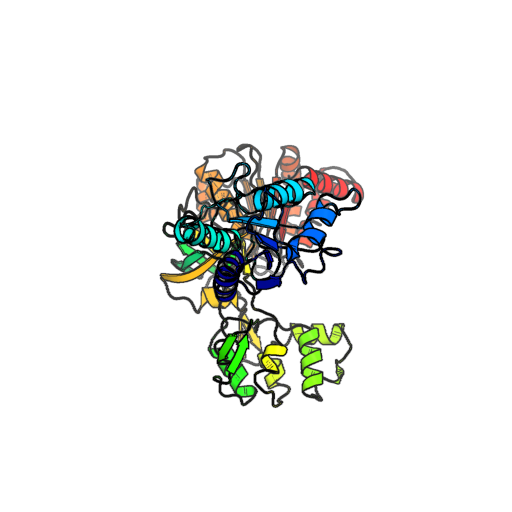900 -23.913 -83.990 1.00 27.70 265 ASP A CA 1
ATOM 1511 C C . ASP A 1 235 ? 23.706 -23.806 -82.695 1.00 20.53 265 ASP A C 1
ATOM 1512 O O . ASP A 1 235 ? 23.707 -22.749 -82.063 1.00 20.08 265 ASP A O 1
ATOM 1517 N N . SER A 1 236 ? 24.427 -24.864 -82.315 1.00 20.73 266 SER A N 1
ATOM 1518 C CA . SER A 1 236 ? 25.148 -24.872 -81.043 1.00 15.55 266 SER A CA 1
ATOM 1519 C C . SER A 1 236 ? 26.243 -23.821 -80.988 1.00 21.20 266 SER A C 1
ATOM 1520 O O . SER A 1 236 ? 26.577 -23.335 -79.903 1.00 23.70 266 SER A O 1
ATOM 1523 N N . GLY A 1 237 ? 26.856 -23.493 -82.120 1.00 17.01 267 GLY A N 1
ATOM 1524 C CA . GLY A 1 237 ? 28.051 -22.679 -82.044 1.00 16.01 267 GLY A CA 1
ATOM 1525 C C . GLY A 1 237 ? 29.284 -23.410 -81.544 1.00 17.74 267 GLY A C 1
ATOM 1526 O O . GLY A 1 237 ? 30.264 -22.772 -81.162 1.00 14.28 267 GLY A O 1
ATOM 1527 N N . LEU A 1 238 ? 29.270 -24.731 -81.503 1.00 14.82 268 LEU A N 1
ATOM 1528 C CA . LEU A 1 238 ? 30.486 -25.447 -81.140 1.00 17.43 268 LEU A CA 1
ATOM 1529 C C . LEU A 1 238 ? 31.559 -25.194 -82.195 1.00 16.64 268 LEU A C 1
ATOM 1530 O O . LEU A 1 238 ? 31.317 -25.371 -83.396 1.00 14.83 268 LEU A O 1
ATOM 1535 N N . ARG A 1 239 ? 32.739 -24.761 -81.735 1.00 16.29 269 ARG A N 1
ATOM 1536 C CA . ARG A 1 239 ? 33.872 -24.391 -82.576 1.00 19.18 269 ARG A CA 1
ATOM 1537 C C . ARG A 1 239 ? 35.053 -25.309 -82.299 1.00 15.87 269 ARG A C 1
ATOM 1538 O O . ARG A 1 239 ? 35.205 -25.834 -81.195 1.00 15.31 269 ARG A O 1
ATOM 1546 N N . TYR A 1 240 ? 35.917 -25.459 -83.298 1.00 13.90 270 TYR A N 1
ATOM 1547 C CA . TYR A 1 240 ? 37.123 -26.260 -83.159 1.00 11.06 270 TYR A CA 1
ATOM 1548 C C . TYR A 1 240 ? 38.107 -25.775 -84.205 1.00 12.05 270 TYR A C 1
ATOM 1549 O O . TYR A 1 240 ? 37.711 -25.148 -85.185 1.00 14.21 270 TYR A O 1
ATOM 1558 N N . GLN A 1 241 ? 39.394 -26.055 -83.981 1.00 15.73 271 GLN A N 1
ATOM 1559 C CA A GLN A 1 241 ? 40.475 -25.808 -84.930 0.51 20.37 271 GLN A CA 1
ATOM 1560 C CA B GLN A 1 241 ? 40.425 -25.805 -84.974 0.49 20.36 271 GLN A CA 1
ATOM 1561 C C . GLN A 1 241 ? 41.011 -27.122 -85.481 1.00 19.47 271 GLN A C 1
ATOM 1562 O O . GLN A 1 241 ? 40.924 -28.159 -84.817 1.00 15.57 271 GLN A O 1
ATOM 1573 N N . PRO A 1 242 ? 41.622 -27.109 -86.662 1.00 14.02 272 PRO A N 1
ATOM 1574 C CA . PRO A 1 242 ? 42.286 -28.325 -87.149 1.00 17.54 272 PRO A CA 1
ATOM 1575 C C . PRO A 1 242 ? 43.374 -28.751 -86.179 1.00 20.80 272 PRO A C 1
ATOM 1576 O O . PRO A 1 242 ? 44.132 -27.931 -85.655 1.00 18.00 272 PRO A O 1
ATOM 1580 N N . GLY A 1 243 ? 43.448 -30.044 -85.945 1.00 18.11 273 GLY A N 1
ATOM 1581 C CA . GLY A 1 243 ? 44.285 -30.582 -84.910 1.00 11.62 273 GLY A CA 1
ATOM 1582 C C . GLY A 1 243 ? 43.539 -30.945 -83.649 1.00 18.90 273 GLY A C 1
ATOM 1583 O O . GLY A 1 243 ? 44.060 -31.730 -82.850 1.00 23.18 273 GLY A O 1
ATOM 1584 N N . ASP A 1 244 ? 42.332 -30.403 -83.451 1.00 14.64 274 ASP A N 1
ATOM 1585 C CA . ASP A 1 244 ? 41.510 -30.811 -82.324 1.00 15.55 274 ASP A CA 1
ATOM 1586 C C . ASP A 1 244 ? 40.952 -32.215 -82.568 1.00 15.54 274 ASP A C 1
ATOM 1587 O O . ASP A 1 244 ? 40.999 -32.739 -83.678 1.00 12.21 274 ASP A O 1
ATOM 1592 N N . ALA A 1 245 ? 40.432 -32.833 -81.511 1.00 12.72 275 ALA A N 1
ATOM 1593 C CA . ALA A 1 245 ? 39.771 -34.127 -81.615 1.00 11.94 275 ALA A CA 1
ATOM 1594 C C . ALA A 1 245 ? 38.321 -33.988 -81.176 1.00 11.40 275 ALA A C 1
ATOM 1595 O O . ALA A 1 245 ? 37.959 -33.079 -80.426 1.00 10.45 275 ALA A O 1
ATOM 1597 N N . LEU A 1 246 ? 37.485 -34.911 -81.637 1.00 15.98 276 LEU A N 1
ATOM 1598 C CA . LEU A 1 246 ? 36.075 -34.928 -81.262 1.00 13.67 276 LEU A CA 1
ATOM 1599 C C . LEU A 1 246 ? 35.860 -36.020 -80.222 1.00 11.72 276 LEU A C 1
ATOM 1600 O O . LEU A 1 246 ? 36.203 -37.180 -80.461 1.00 13.45 276 LEU A O 1
ATOM 1605 N N . GLY A 1 247 ? 35.318 -35.646 -79.066 1.00 15.46 277 GLY A N 1
ATOM 1606 C CA . GLY A 1 247 ? 34.936 -36.614 -78.054 1.00 12.58 277 GLY A CA 1
ATOM 1607 C C . GLY A 1 247 ? 33.533 -37.110 -78.336 1.00 14.66 277 GLY A C 1
ATOM 1608 O O . GLY A 1 247 ? 32.605 -36.315 -78.484 1.00 20.93 277 GLY A O 1
ATOM 1609 N N . VAL A 1 248 ? 33.383 -38.430 -78.423 1.00 18.78 278 VAL A N 1
ATOM 1610 C CA . VAL A 1 248 ? 32.133 -39.059 -78.830 1.00 13.39 278 VAL A CA 1
ATOM 1611 C C . VAL A 1 248 ? 31.695 -40.010 -77.722 1.00 15.59 278 VAL A C 1
ATOM 1612 O O . VAL A 1 248 ? 32.357 -41.022 -77.475 1.00 15.33 278 VAL A O 1
ATOM 1616 N N . TRP A 1 249 ? 30.591 -39.689 -77.055 1.00 11.07 279 TRP A N 1
ATOM 1617 C CA . TRP A 1 249 ? 29.923 -40.648 -76.191 1.00 14.95 279 TRP A CA 1
ATOM 1618 C C . TRP A 1 249 ? 29.183 -41.683 -77.039 1.00 23.14 279 TRP A C 1
ATOM 1619 O O . TRP A 1 249 ? 28.777 -41.408 -78.171 1.00 23.16 279 TRP A O 1
ATOM 1630 N N . TYR A 1 250 ? 28.986 -42.877 -76.479 1.00 19.56 280 TYR A N 1
ATOM 1631 C CA . TYR A 1 250 ? 28.421 -43.984 -77.238 1.00 15.39 280 TYR A CA 1
ATOM 1632 C C . TYR A 1 250 ? 27.629 -44.873 -76.296 1.00 14.21 280 TYR A C 1
ATOM 1633 O O . TYR A 1 250 ? 27.660 -44.711 -75.080 1.00 22.01 280 TYR A O 1
ATOM 1642 N N . GLN A 1 251 ? 26.919 -45.824 -76.876 1.00 13.93 281 GLN A N 1
ATOM 1643 C CA . GLN A 1 251 ? 26.224 -46.838 -76.110 1.00 15.78 281 GLN A CA 1
ATOM 1644 C C . GLN A 1 251 ? 26.689 -48.216 -76.567 1.00 19.54 281 GLN A C 1
ATOM 1645 O O . GLN A 1 251 ? 27.027 -48.424 -77.735 1.00 16.64 281 GLN A O 1
ATOM 1651 N N . ASN A 1 252 ? 26.664 -49.171 -75.654 1.00 16.83 282 ASN A N 1
ATOM 1652 C CA . ASN A 1 252 ? 26.994 -50.529 -76.039 1.00 13.75 282 ASN A CA 1
ATOM 1653 C C . ASN A 1 252 ? 25.890 -51.117 -76.913 1.00 19.45 282 ASN A C 1
ATOM 1654 O O . ASN A 1 252 ? 24.730 -50.693 -76.870 1.00 20.54 282 ASN A O 1
ATOM 1659 N N . ASP A 1 253 ? 26.280 -52.090 -77.722 1.00 14.57 283 ASP A N 1
ATOM 1660 C CA . ASP A 1 253 ? 25.395 -52.809 -78.604 1.00 13.40 283 ASP A CA 1
ATOM 1661 C C . ASP A 1 253 ? 24.362 -53.581 -77.787 1.00 18.02 283 ASP A C 1
ATOM 1662 O O . ASP A 1 253 ? 24.748 -54.422 -76.962 1.00 20.53 283 ASP A O 1
ATOM 1667 N N . PRO A 1 254 ? 23.059 -53.336 -77.977 1.00 20.19 284 PRO A N 1
ATOM 1668 C CA . PRO A 1 254 ? 22.056 -54.072 -77.184 1.00 20.27 284 PRO A CA 1
ATOM 1669 C C . PRO A 1 254 ? 22.158 -55.572 -77.347 1.00 21.10 284 PRO A C 1
ATOM 1670 O O . PRO A 1 254 ? 21.828 -56.312 -76.411 1.00 16.76 284 PRO A O 1
ATOM 1674 N N . ALA A 1 255 ? 22.603 -56.046 -78.513 1.00 16.34 285 ALA A N 1
ATOM 1675 C CA . ALA A 1 255 ? 22.841 -57.475 -78.685 1.00 17.06 285 ALA A CA 1
ATOM 1676 C C . ALA A 1 255 ? 23.936 -57.973 -77.748 1.00 22.30 285 ALA A C 1
ATOM 1677 O O . ALA A 1 255 ? 23.811 -59.056 -77.166 1.00 23.88 285 ALA A O 1
ATOM 1679 N N . LEU A 1 256 ? 25.013 -57.195 -77.575 1.00 16.90 286 LEU A N 1
ATOM 1680 C CA . LEU A 1 256 ? 26.095 -57.635 -76.695 1.00 18.08 286 LEU A CA 1
ATOM 1681 C C . LEU A 1 256 ? 25.645 -57.645 -75.237 1.00 23.06 286 LEU A C 1
ATOM 1682 O O . LEU A 1 256 ? 25.984 -58.561 -74.476 1.00 19.44 286 LEU A O 1
ATOM 1687 N N . VAL A 1 257 ? 24.880 -56.628 -74.833 1.00 21.70 287 VAL A N 1
ATOM 1688 C CA . VAL A 1 257 ? 24.284 -56.621 -73.501 1.00 22.44 287 VAL A CA 1
ATOM 1689 C C . VAL A 1 257 ? 23.449 -57.877 -73.295 1.00 20.89 287 VAL A C 1
ATOM 1690 O O . VAL A 1 257 ? 23.562 -58.562 -72.271 1.00 19.93 287 VAL A O 1
ATOM 1694 N N . LYS A 1 258 ? 22.627 -58.215 -74.286 1.00 18.63 288 LYS A N 1
ATOM 1695 C CA . LYS A 1 258 ? 21.725 -59.350 -74.148 1.00 23.04 288 LYS A CA 1
ATOM 1696 C C . LYS A 1 258 ? 22.500 -60.659 -74.051 1.00 25.91 288 LYS A C 1
ATOM 1697 O O . LYS A 1 258 ? 22.227 -61.492 -73.184 1.00 28.41 288 LYS A O 1
ATOM 1703 N N . GLU A 1 259 ? 23.462 -60.866 -74.947 1.00 24.78 289 GLU A N 1
ATOM 1704 C CA . GLU A 1 259 ? 24.282 -62.066 -74.869 1.00 19.70 289 GLU A CA 1
ATOM 1705 C C . GLU A 1 259 ? 24.927 -62.186 -73.497 1.00 20.30 289 GLU A C 1
ATOM 1706 O O . GLU A 1 259 ? 24.867 -63.241 -72.858 1.00 21.60 289 GLU A O 1
ATOM 1712 N N . LEU A 1 260 ? 25.509 -61.092 -73.006 1.00 22.12 290 LEU A N 1
ATOM 1713 C CA . LEU A 1 260 ? 26.130 -61.114 -71.687 1.00 19.20 290 LEU A CA 1
ATOM 1714 C C . LEU A 1 260 ? 25.116 -61.473 -70.602 1.00 24.65 290 LEU A C 1
ATOM 1715 O O . LEU A 1 260 ? 25.353 -62.364 -69.780 1.00 21.65 290 LEU A O 1
ATOM 1720 N N . VAL A 1 261 ? 23.976 -60.788 -70.593 1.00 29.64 291 VAL A N 1
ATOM 1721 C CA . VAL A 1 261 ? 22.985 -60.986 -69.541 1.00 22.74 291 VAL A CA 1
ATOM 1722 C C . VAL A 1 261 ? 22.522 -62.434 -69.509 1.00 24.99 291 VAL A C 1
ATOM 1723 O O . VAL A 1 261 ? 22.394 -63.040 -68.438 1.00 25.06 291 VAL A O 1
ATOM 1727 N N . GLU A 1 262 ? 22.255 -63.012 -70.677 1.00 19.19 292 GLU A N 1
ATOM 1728 C CA . GLU A 1 262 ? 21.812 -64.399 -70.722 1.00 26.45 292 GLU A CA 1
ATOM 1729 C C . GLU A 1 262 ? 22.886 -65.350 -70.197 1.00 27.73 292 GLU A C 1
ATOM 1730 O O . GLU A 1 262 ? 22.602 -66.215 -69.366 1.00 30.50 292 GLU A O 1
ATOM 1736 N N . LEU A 1 263 ? 24.130 -65.202 -70.659 1.00 24.79 293 LEU A N 1
ATOM 1737 C CA . LEU A 1 263 ? 25.156 -66.167 -70.268 1.00 23.85 293 LEU A CA 1
ATOM 1738 C C . LEU A 1 263 ? 25.306 -66.225 -68.760 1.00 24.95 293 LEU A C 1
ATOM 1739 O O . LEU A 1 263 ? 25.710 -67.258 -68.213 1.00 25.15 293 LEU A O 1
ATOM 1744 N N . LEU A 1 264 ? 24.992 -65.133 -68.078 1.00 19.87 294 LEU A N 1
ATOM 1745 C CA . LEU A 1 264 ? 25.039 -65.091 -66.629 1.00 29.34 294 LEU A CA 1
ATOM 1746 C C . LEU A 1 264 ? 23.730 -65.543 -65.991 1.00 32.22 294 LEU A C 1
ATOM 1747 O O . LEU A 1 264 ? 23.620 -65.526 -64.762 1.00 36.83 294 LEU A O 1
ATOM 1752 N N . TRP A 1 265 ? 22.760 -65.971 -66.800 1.00 24.18 295 TRP A N 1
ATOM 1753 C CA . TRP A 1 265 ? 21.448 -66.433 -66.363 1.00 37.47 295 TRP A CA 1
ATOM 1754 C C . TRP A 1 265 ? 20.630 -65.339 -65.689 1.00 39.01 295 TRP A C 1
ATOM 1755 O O . TRP A 1 265 ? 19.667 -65.639 -64.972 1.00 34.34 295 TRP A O 1
ATOM 1766 N N . LEU A 1 266 ? 20.987 -64.077 -65.923 1.00 30.05 296 LEU A N 1
ATOM 1767 C CA . LEU A 1 266 ? 20.138 -62.946 -65.594 1.00 29.70 296 LEU A CA 1
ATOM 1768 C C . LEU A 1 266 ? 19.096 -62.734 -66.687 1.00 34.77 296 LEU A C 1
ATOM 1769 O O . LEU A 1 266 ? 19.179 -63.304 -67.778 1.00 40.93 296 LEU A O 1
ATOM 1774 N N . LYS A 1 267 ? 18.096 -61.905 -66.390 1.00 34.47 297 LYS A N 1
ATOM 1775 C CA . LYS A 1 267 ? 17.088 -61.594 -67.397 1.00 38.81 297 LYS A CA 1
ATOM 1776 C C . LYS A 1 267 ? 17.184 -60.179 -67.945 1.00 24.50 297 LYS A C 1
ATOM 1777 O O . LYS A 1 267 ? 16.760 -59.948 -69.071 1.00 27.26 297 LYS A O 1
ATOM 1783 N N . GLY A 1 268 ? 17.744 -59.236 -67.200 1.00 29.47 298 GLY A N 1
ATOM 1784 C CA . GLY A 1 268 ? 18.055 -57.922 -67.740 1.00 37.72 298 GLY A CA 1
ATOM 1785 C C . GLY A 1 268 ? 17.326 -56.765 -67.098 1.00 35.26 298 GLY A C 1
ATOM 1786 O O . GLY A 1 268 ? 17.706 -55.610 -67.341 1.00 32.21 298 GLY A O 1
ATOM 1787 N N . ASP A 1 269 ? 16.293 -57.014 -66.296 1.00 30.20 299 ASP A N 1
ATOM 1788 C CA . ASP A 1 269 ? 15.570 -55.962 -65.594 1.00 28.10 299 ASP A CA 1
ATOM 1789 C C . ASP A 1 269 ? 15.897 -55.925 -64.116 1.00 30.43 299 ASP A C 1
ATOM 1790 O O . ASP A 1 269 ? 15.219 -55.219 -63.369 1.00 36.63 299 ASP A O 1
ATOM 1795 N N . GLU A 1 270 ? 16.904 -56.675 -63.677 1.00 29.91 300 GLU A N 1
ATOM 1796 C CA . GLU A 1 270 ? 17.343 -56.592 -62.289 1.00 30.39 300 GLU A CA 1
ATOM 1797 C C . GLU A 1 270 ? 17.754 -55.160 -61.956 1.00 39.32 300 GLU A C 1
ATOM 1798 O O . GLU A 1 270 ? 18.515 -54.540 -62.716 1.00 33.48 300 GLU A O 1
ATOM 1804 N N . PRO A 1 271 ? 17.297 -54.610 -60.836 1.00 40.92 301 PRO A N 1
ATOM 1805 C CA . PRO A 1 271 ? 17.727 -53.262 -60.450 1.00 33.33 301 PRO A CA 1
ATOM 1806 C C . PRO A 1 271 ? 19.170 -53.239 -59.979 1.00 27.87 301 PRO A C 1
ATOM 1807 O O . PRO A 1 271 ? 19.642 -54.157 -59.309 1.00 32.42 301 PRO A O 1
ATOM 1811 N N . VAL A 1 272 ? 19.866 -52.155 -60.307 1.00 32.14 302 VAL A N 1
ATOM 1812 C CA . VAL A 1 272 ? 21.225 -51.950 -59.825 1.00 30.19 302 VAL A CA 1
ATOM 1813 C C . VAL A 1 272 ? 21.421 -50.464 -59.605 1.00 29.20 302 VAL A C 1
ATOM 1814 O O . VAL A 1 272 ? 20.768 -49.633 -60.242 1.00 38.54 302 VAL A O 1
ATOM 1818 N N . THR A 1 273 ? 22.346 -50.136 -58.716 1.00 34.16 303 THR A N 1
ATOM 1819 C CA . THR A 1 273 ? 22.649 -48.753 -58.395 1.00 46.53 303 THR A CA 1
ATOM 1820 C C . THR A 1 273 ? 23.797 -48.247 -59.261 1.00 48.08 303 THR A C 1
ATOM 1821 O O . THR A 1 273 ? 24.872 -48.852 -59.304 1.00 48.78 303 THR A O 1
ATOM 1825 N N . VAL A 1 274 ? 23.554 -47.136 -59.948 1.00 49.76 304 VAL A N 1
ATOM 1826 C CA . VAL A 1 274 ? 24.527 -46.489 -60.816 1.00 48.98 304 VAL A CA 1
ATOM 1827 C C . VAL A 1 274 ? 24.539 -45.018 -60.433 1.00 47.35 304 VAL A C 1
ATOM 1828 O O . VAL A 1 274 ? 23.585 -44.288 -60.735 1.00 50.39 304 VAL A O 1
ATOM 1832 N N . GLU A 1 275 ? 25.605 -44.578 -59.768 1.00 44.83 305 GLU A N 1
ATOM 1833 C CA . GLU A 1 275 ? 25.706 -43.196 -59.304 1.00 49.09 305 GLU A CA 1
ATOM 1834 C C . GLU A 1 275 ? 24.541 -42.847 -58.378 1.00 60.22 305 GLU A C 1
ATOM 1835 O O . GLU A 1 275 ? 23.892 -41.809 -58.525 1.00 61.89 305 GLU A O 1
ATOM 1841 N N . GLY A 1 276 ? 24.250 -43.745 -57.436 1.00 58.28 306 GLY A N 1
ATOM 1842 C CA . GLY A 1 276 ? 23.232 -43.500 -56.442 1.00 50.20 306 GLY A CA 1
ATOM 1843 C C . GLY A 1 276 ? 21.805 -43.743 -56.880 1.00 60.77 306 GLY A C 1
ATOM 1844 O O . GLY A 1 276 ? 20.938 -43.940 -56.021 1.00 69.59 306 GLY A O 1
ATOM 1845 N N . LYS A 1 277 ? 21.515 -43.725 -58.175 1.00 57.23 307 LYS A N 1
ATOM 1846 C CA . LYS A 1 277 ? 20.166 -44.033 -58.623 1.00 58.67 307 LYS A CA 1
ATOM 1847 C C . LYS A 1 277 ? 20.049 -45.512 -59.003 1.00 52.34 307 LYS A C 1
ATOM 1848 O O . LYS A 1 277 ? 21.026 -46.265 -59.007 1.00 53.18 307 LYS A O 1
ATOM 1854 N N . THR A 1 278 ? 18.825 -45.925 -59.316 1.00 38.28 308 THR A N 1
ATOM 1855 C CA . THR A 1 278 ? 18.493 -47.321 -59.551 1.00 39.48 308 THR A CA 1
ATOM 1856 C C . THR A 1 278 ? 18.067 -47.496 -61.000 1.00 37.11 308 THR A C 1
ATOM 1857 O O . THR A 1 278 ? 17.159 -46.804 -61.473 1.00 38.28 308 THR A O 1
ATOM 1861 N N . LEU A 1 279 ? 18.723 -48.414 -61.703 1.00 41.00 309 LEU A N 1
ATOM 1862 C CA . LEU A 1 279 ? 18.384 -48.690 -63.088 1.00 32.76 309 LEU A CA 1
ATOM 1863 C C . LEU A 1 279 ? 18.222 -50.181 -63.300 1.00 27.28 309 LEU A C 1
ATOM 1864 O O . LEU A 1 279 ? 18.825 -50.988 -62.584 1.00 31.76 309 LEU A O 1
ATOM 1869 N N . PRO A 1 280 ? 17.420 -50.569 -64.288 1.00 25.03 310 PRO A N 1
ATOM 1870 C CA . PRO A 1 280 ? 17.462 -51.949 -64.780 1.00 30.88 310 PRO A CA 1
ATOM 1871 C C . PRO A 1 280 ? 18.846 -52.270 -65.329 1.00 29.14 310 PRO A C 1
ATOM 1872 O O . PRO A 1 280 ? 19.486 -51.426 -65.955 1.00 25.16 310 PRO A O 1
ATOM 1876 N N . LEU A 1 281 ? 19.288 -53.513 -65.111 1.00 26.58 311 LEU A N 1
ATOM 1877 C CA . LEU A 1 281 ? 20.629 -53.940 -65.523 1.00 26.90 311 LEU A CA 1
ATOM 1878 C C . LEU A 1 281 ? 20.943 -53.561 -66.975 1.00 25.64 311 LEU A C 1
ATOM 1879 O O . LEU A 1 281 ? 21.978 -52.950 -67.253 1.00 26.97 311 LEU A O 1
ATOM 1884 N N . ASN A 1 282 ? 20.073 -53.947 -67.914 1.00 18.82 312 ASN A N 1
ATOM 1885 C CA . ASN A 1 282 ? 20.280 -53.646 -69.331 1.00 32.31 312 ASN A CA 1
ATOM 1886 C C . ASN A 1 282 ? 20.639 -52.181 -69.572 1.00 31.03 312 ASN A C 1
ATOM 1887 O O . ASN A 1 282 ? 21.562 -51.878 -70.336 1.00 30.52 312 ASN A O 1
ATOM 1892 N N . GLU A 1 283 ? 19.879 -51.256 -68.976 1.00 25.07 313 GLU A N 1
ATOM 1893 C CA A GLU A 1 283 ? 20.149 -49.836 -69.189 0.55 25.85 313 GLU A CA 1
ATOM 1894 C CA B GLU A 1 283 ? 20.148 -49.840 -69.192 0.45 25.85 313 GLU A CA 1
ATOM 1895 C C . GLU A 1 283 ? 21.499 -49.448 -68.609 1.00 23.37 313 GLU A C 1
ATOM 1896 O O . GLU A 1 283 ? 22.250 -48.695 -69.232 1.00 21.81 313 GLU A O 1
ATOM 1907 N N . ALA A 1 284 ? 21.820 -49.952 -67.414 1.00 18.82 314 ALA A N 1
ATOM 1908 C CA . ALA A 1 284 ? 23.137 -49.705 -66.839 1.00 19.51 314 ALA A CA 1
ATOM 1909 C C . ALA A 1 284 ? 24.239 -50.189 -67.773 1.00 27.60 314 ALA A C 1
ATOM 1910 O O . ALA A 1 284 ? 25.253 -49.504 -67.963 1.00 18.96 314 ALA A O 1
ATOM 1912 N N . LEU A 1 285 ? 24.067 -51.388 -68.344 1.00 22.95 315 LEU A N 1
ATOM 1913 C CA . LEU A 1 285 ? 25.109 -51.961 -69.186 1.00 24.33 315 LEU A CA 1
ATOM 1914 C C . LEU A 1 285 ? 25.197 -51.222 -70.511 1.00 21.77 315 LEU A C 1
ATOM 1915 O O . LEU A 1 285 ? 26.295 -51.030 -71.047 1.00 18.29 315 LEU A O 1
ATOM 1920 N N . GLN A 1 286 ? 24.055 -50.801 -71.052 1.00 15.89 316 GLN A N 1
ATOM 1921 C CA . GLN A 1 286 ? 24.083 -50.180 -72.369 1.00 22.04 316 GLN A CA 1
ATOM 1922 C C . GLN A 1 286 ? 24.727 -48.801 -72.312 1.00 20.51 316 GLN A C 1
ATOM 1923 O O . GLN A 1 286 ? 25.543 -48.459 -73.172 1.00 19.62 316 GLN A O 1
ATOM 1929 N N . TRP A 1 287 ? 24.421 -48.030 -71.272 1.00 19.92 317 TRP A N 1
ATOM 1930 C CA . TRP A 1 287 ? 24.754 -46.617 -71.201 1.00 21.42 317 TRP A CA 1
ATOM 1931 C C . TRP A 1 287 ? 25.900 -46.293 -70.255 1.00 22.58 317 TRP A C 1
ATOM 1932 O O . TRP A 1 287 ? 26.531 -45.255 -70.416 1.00 24.48 317 TRP A O 1
ATOM 1943 N N . HIS A 1 288 ? 26.191 -47.118 -69.269 1.00 21.70 318 HIS A N 1
ATOM 1944 C CA . HIS A 1 288 ? 27.001 -46.620 -68.178 1.00 17.80 318 HIS A CA 1
ATOM 1945 C C . HIS A 1 288 ? 28.299 -47.372 -67.925 1.00 25.77 318 HIS A C 1
ATOM 1946 O O . HIS A 1 288 ? 29.133 -46.859 -67.177 1.00 22.67 318 HIS A O 1
ATOM 1953 N N . PHE A 1 289 ? 28.525 -48.541 -68.536 1.00 19.19 319 PHE A N 1
ATOM 1954 C CA . PHE A 1 289 ? 29.733 -49.307 -68.251 1.00 17.68 319 PHE A CA 1
ATOM 1955 C C . PHE A 1 289 ? 30.422 -49.785 -69.524 1.00 14.69 319 PHE A C 1
ATOM 1956 O O . PHE A 1 289 ? 29.798 -50.012 -70.564 1.00 15.19 319 PHE A O 1
ATOM 1964 N N . GLU A 1 290 ? 31.733 -49.907 -69.416 1.00 17.45 320 GLU A N 1
ATOM 1965 C CA . GLU A 1 290 ? 32.549 -50.457 -70.483 1.00 15.89 320 GLU A CA 1
ATOM 1966 C C . GLU A 1 290 ? 32.355 -51.963 -70.551 1.00 13.75 320 GLU A C 1
ATOM 1967 O O . GLU A 1 290 ? 32.459 -52.658 -69.536 1.00 18.02 320 GLU A O 1
ATOM 1973 N N . LEU A 1 291 ? 32.080 -52.457 -71.753 1.00 11.79 321 LEU A N 1
ATOM 1974 C CA . LEU A 1 291 ? 31.888 -53.871 -72.023 1.00 17.46 321 LEU A CA 1
ATOM 1975 C C . LEU A 1 291 ? 32.852 -54.412 -73.058 1.00 21.32 321 LEU A C 1
ATOM 1976 O O . LEU A 1 291 ? 33.035 -55.633 -73.145 1.00 16.37 321 LEU A O 1
ATOM 1981 N N . THR A 1 292 ? 33.453 -53.547 -73.851 1.00 12.71 322 THR A N 1
ATOM 1982 C CA . THR A 1 292 ? 34.164 -53.971 -75.035 1.00 17.68 322 THR A CA 1
ATOM 1983 C C . THR A 1 292 ? 35.667 -53.979 -74.835 1.00 15.66 322 THR A C 1
ATOM 1984 O O . THR A 1 292 ? 36.399 -54.318 -75.770 1.00 20.51 322 THR A O 1
ATOM 1988 N N . VAL A 1 293 ? 36.137 -53.661 -73.627 1.00 14.14 323 VAL A N 1
ATOM 1989 C CA . VAL A 1 293 ? 37.557 -53.642 -73.284 1.00 10.46 323 VAL A CA 1
ATOM 1990 C C . VAL A 1 293 ? 37.752 -54.496 -72.040 1.00 19.46 323 VAL A C 1
ATOM 1991 O O . VAL A 1 293 ? 37.199 -54.185 -70.977 1.00 20.45 323 VAL A O 1
ATOM 1995 N N . ASN A 1 294 ? 38.555 -55.549 -72.152 1.00 16.26 324 ASN A N 1
ATOM 1996 C CA . ASN A 1 294 ? 38.869 -56.387 -71.002 1.00 16.76 324 ASN A CA 1
ATOM 1997 C C . ASN A 1 294 ? 40.235 -55.983 -70.457 1.00 18.73 324 ASN A C 1
ATOM 1998 O O . ASN A 1 294 ? 41.074 -55.464 -71.190 1.00 18.42 324 ASN A O 1
ATOM 2003 N N . THR A 1 295 ? 40.444 -56.195 -69.156 1.00 14.00 325 THR A N 1
ATOM 2004 C CA . THR A 1 295 ? 41.692 -55.810 -68.509 1.00 19.01 325 THR A CA 1
ATOM 2005 C C . THR A 1 295 ? 42.160 -56.936 -67.598 1.00 23.30 325 THR A C 1
ATOM 2006 O O . THR A 1 295 ? 41.367 -57.768 -67.132 1.00 17.06 325 THR A O 1
ATOM 2010 N N . ALA A 1 296 ? 43.478 -56.967 -67.381 1.00 13.49 326 ALA A N 1
ATOM 2011 C CA . ALA A 1 296 ? 44.058 -57.922 -66.446 1.00 19.61 326 ALA A CA 1
ATOM 2012 C C . ALA A 1 296 ? 43.314 -57.920 -65.115 1.00 18.69 326 ALA A C 1
ATOM 2013 O O . ALA A 1 296 ? 42.973 -58.985 -64.592 1.00 18.36 326 ALA A O 1
ATOM 2015 N N . ASN A 1 297 ? 43.019 -56.733 -64.574 1.00 15.70 327 ASN A N 1
ATOM 2016 C CA . ASN A 1 297 ? 42.308 -56.652 -63.300 1.00 19.88 327 ASN A CA 1
ATOM 2017 C C . ASN A 1 297 ? 40.947 -57.315 -63.371 1.00 24.04 327 ASN A C 1
ATOM 2018 O O . ASN A 1 297 ? 40.541 -58.005 -62.426 1.00 21.62 327 ASN A O 1
ATOM 2023 N N . ILE A 1 298 ? 40.201 -57.077 -64.456 1.00 19.13 328 ILE A N 1
ATOM 2024 C CA . ILE A 1 298 ? 38.881 -57.684 -64.574 1.00 17.45 328 ILE A CA 1
ATOM 2025 C C . ILE A 1 298 ? 38.998 -59.202 -64.652 1.00 14.25 328 ILE A C 1
ATOM 2026 O O . ILE A 1 298 ? 38.186 -59.929 -64.074 1.00 14.88 328 ILE A O 1
ATOM 2031 N N . VAL A 1 299 ? 39.990 -59.705 -65.388 1.00 12.96 329 VAL A N 1
ATOM 2032 C CA . VAL A 1 299 ? 40.158 -61.152 -65.504 1.00 13.27 329 VAL A CA 1
ATOM 2033 C C . VAL A 1 299 ? 40.422 -61.743 -64.125 1.00 20.85 329 VAL A C 1
ATOM 2034 O O . VAL A 1 299 ? 39.819 -62.746 -63.721 1.00 16.68 329 VAL A O 1
ATOM 2038 N N . GLU A 1 300 ? 41.313 -61.095 -63.370 1.00 17.56 330 GLU A N 1
ATOM 2039 C CA . GLU A 1 300 ? 41.699 -61.601 -62.068 1.00 15.87 330 GLU A CA 1
ATOM 2040 C C . GLU A 1 300 ? 40.516 -61.576 -61.107 1.00 21.90 330 GLU A C 1
ATOM 2041 O O . GLU A 1 300 ? 40.250 -62.562 -60.404 1.00 19.53 330 GLU A O 1
ATOM 2047 N N . ASN A 1 301 ? 39.792 -60.454 -61.069 1.00 13.24 331 ASN A N 1
ATOM 2048 C CA . ASN A 1 301 ? 38.635 -60.349 -60.192 1.00 14.69 331 ASN A CA 1
ATOM 2049 C C . ASN A 1 301 ? 37.587 -61.386 -60.550 1.00 19.84 331 ASN A C 1
ATOM 2050 O O . ASN A 1 301 ? 37.001 -62.013 -59.663 1.00 20.01 331 ASN A O 1
ATOM 2055 N N . TYR A 1 302 ? 37.337 -61.570 -61.850 1.00 16.77 332 TYR A N 1
ATOM 2056 C CA . TYR A 1 302 ? 36.347 -62.537 -62.310 1.00 19.76 332 TYR A CA 1
ATOM 2057 C C . TYR A 1 302 ? 36.776 -63.967 -61.991 1.00 18.30 332 TYR A C 1
ATOM 2058 O O . TYR A 1 302 ? 35.952 -64.793 -61.581 1.00 20.58 332 TYR A O 1
ATOM 2067 N N . ALA A 1 303 ? 38.055 -64.276 -62.196 1.00 15.48 333 ALA A N 1
ATOM 2068 C CA . ALA A 1 303 ? 38.578 -65.575 -61.794 1.00 19.04 333 ALA A CA 1
ATOM 2069 C C . ALA A 1 303 ? 38.304 -65.837 -60.322 1.00 18.29 333 ALA A C 1
ATOM 2070 O O . ALA A 1 303 ? 37.869 -66.932 -59.942 1.00 19.51 333 ALA A O 1
ATOM 2072 N N . THR A 1 304 ? 38.538 -64.831 -59.479 1.00 15.99 334 THR A N 1
ATOM 2073 C CA . THR A 1 304 ? 38.399 -65.021 -58.042 1.00 17.17 334 THR A CA 1
ATOM 2074 C C . THR A 1 304 ? 36.942 -65.162 -57.648 1.00 19.03 334 THR A C 1
ATOM 2075 O O . THR A 1 304 ? 36.587 -66.027 -56.839 1.00 22.94 334 THR A O 1
ATOM 2079 N N . LEU A 1 305 ? 36.086 -64.333 -58.234 1.00 17.88 335 LEU A N 1
ATOM 2080 C CA . LEU A 1 305 ? 34.670 -64.342 -57.911 1.00 18.54 335 LEU A CA 1
ATOM 2081 C C . LEU A 1 305 ? 34.036 -65.671 -58.278 1.00 31.78 335 LEU A C 1
ATOM 2082 O O . LEU A 1 305 ? 33.142 -66.152 -57.573 1.00 33.60 335 LEU A O 1
ATOM 2087 N N . THR A 1 306 ? 34.502 -66.289 -59.363 1.00 21.99 336 THR A N 1
ATOM 2088 C CA . THR A 1 306 ? 33.904 -67.513 -59.858 1.00 21.66 336 THR A CA 1
ATOM 2089 C C . THR A 1 306 ? 34.684 -68.766 -59.487 1.00 29.29 336 THR A C 1
ATOM 2090 O O . THR A 1 306 ? 34.161 -69.868 -59.661 1.00 29.33 336 THR A O 1
ATOM 2094 N N . ARG A 1 307 ? 35.929 -68.637 -59.035 1.00 27.17 337 ARG A N 1
ATOM 2095 C CA A ARG A 1 307 ? 36.779 -69.796 -58.771 0.52 26.50 337 ARG A CA 1
ATOM 2096 C CA B ARG A 1 307 ? 36.781 -69.790 -58.767 0.48 26.50 337 ARG A CA 1
ATOM 2097 C C . ARG A 1 307 ? 36.956 -70.645 -60.024 1.00 25.85 337 ARG A C 1
ATOM 2098 O O . ARG A 1 307 ? 37.144 -71.859 -59.951 1.00 30.28 337 ARG A O 1
ATOM 2113 N N . SER A 1 308 ? 36.902 -70.006 -61.185 1.00 31.16 338 SER A N 1
ATOM 2114 C CA . SER A 1 308 ? 37.057 -70.711 -62.449 1.00 24.64 338 SER A CA 1
ATOM 2115 C C . SER A 1 308 ? 38.347 -71.518 -62.478 1.00 24.16 338 SER A C 1
ATOM 2116 O O . SER A 1 308 ? 39.432 -70.994 -62.196 1.00 25.60 338 SER A O 1
ATOM 2119 N N . GLU A 1 309 ? 38.231 -72.796 -62.858 1.00 27.56 339 GLU A N 1
ATOM 2120 C CA . GLU A 1 309 ? 39.429 -73.616 -63.003 1.00 26.18 339 GLU A CA 1
ATOM 2121 C C . GLU A 1 309 ? 40.279 -73.155 -64.169 1.00 23.10 339 GLU A C 1
ATOM 2122 O O . GLU A 1 309 ? 41.506 -73.326 -64.155 1.00 27.57 339 GLU A O 1
ATOM 2128 N N . THR A 1 310 ? 39.655 -72.584 -65.192 1.00 23.58 340 THR A N 1
ATOM 2129 C CA . THR A 1 310 ? 40.429 -72.085 -66.321 1.00 19.05 340 THR A CA 1
ATOM 2130 C C . THR A 1 310 ? 41.226 -70.838 -65.951 1.00 14.36 340 THR A C 1
ATOM 2131 O O . THR A 1 310 ? 42.334 -70.631 -66.458 1.00 22.22 340 THR A O 1
ATOM 2135 N N . LEU A 1 311 ? 40.669 -69.981 -65.102 1.00 14.23 341 LEU A N 1
ATOM 2136 C CA . LEU A 1 311 ? 41.240 -68.654 -64.854 1.00 22.21 341 LEU A CA 1
ATOM 2137 C C . LEU A 1 311 ? 42.075 -68.576 -63.578 1.00 21.67 341 LEU A C 1
ATOM 2138 O O . LEU A 1 311 ? 43.103 -67.887 -63.562 1.00 20.41 341 LEU A O 1
ATOM 2143 N N . LEU A 1 312 ? 41.669 -69.281 -62.504 1.00 19.93 342 LEU A N 1
ATOM 2144 C CA . LEU A 1 312 ? 42.463 -69.331 -61.279 1.00 20.73 342 LEU A CA 1
ATOM 2145 C C . LEU A 1 312 ? 43.955 -69.449 -61.568 1.00 19.03 342 LEU A C 1
ATOM 2146 O O . LEU A 1 312 ? 44.759 -68.772 -60.916 1.00 30.66 342 LEU A O 1
ATOM 2151 N N . PRO A 1 313 ? 44.381 -70.270 -62.528 1.00 23.35 343 PRO A N 1
ATOM 2152 C CA . PRO A 1 313 ? 45.831 -70.420 -62.744 1.00 21.44 343 PRO A CA 1
ATOM 2153 C C . PRO A 1 313 ? 46.517 -69.140 -63.199 1.00 24.44 343 PRO A C 1
ATOM 2154 O O . PRO A 1 313 ? 47.749 -69.056 -63.136 1.00 26.94 343 PRO A O 1
ATOM 2158 N N . LEU A 1 314 ? 45.777 -68.140 -63.661 1.00 23.67 344 LEU A N 1
ATOM 2159 C CA . LEU A 1 314 ? 46.408 -66.877 -64.029 1.00 23.74 344 LEU A CA 1
ATOM 2160 C C . LEU A 1 314 ? 46.496 -65.911 -62.868 1.00 21.32 344 LEU A C 1
ATOM 2161 O O . LEU A 1 314 ? 47.095 -64.842 -63.018 1.00 19.24 344 LEU A O 1
ATOM 2166 N N . VAL A 1 315 ? 45.863 -66.228 -61.737 1.00 20.65 345 VAL A N 1
ATOM 2167 C CA . VAL A 1 315 ? 45.728 -65.229 -60.688 1.00 22.94 345 VAL A CA 1
ATOM 2168 C C . VAL A 1 315 ? 47.109 -64.811 -60.206 1.00 22.36 345 VAL A C 1
ATOM 2169 O O . VAL A 1 315 ? 47.992 -65.646 -59.975 1.00 24.14 345 VAL A O 1
ATOM 2173 N N . GLY A 1 316 ? 47.316 -63.505 -60.115 1.00 25.14 346 GLY A N 1
ATOM 2174 C CA . GLY A 1 316 ? 48.575 -62.944 -59.680 1.00 22.77 346 GLY A CA 1
ATOM 2175 C C . GLY A 1 316 ? 49.701 -62.968 -60.693 1.00 28.61 346 GLY A C 1
ATOM 2176 O O . GLY A 1 316 ? 50.834 -62.634 -60.332 1.00 24.15 346 GLY A O 1
ATOM 2177 N N . ASP A 1 317 ? 49.444 -63.356 -61.939 1.00 24.29 347 ASP A N 1
ATOM 2178 C CA . ASP A 1 317 ? 50.462 -63.319 -62.991 1.00 27.84 347 ASP A CA 1
ATOM 2179 C C . ASP A 1 317 ? 50.071 -62.239 -63.998 1.00 27.14 347 ASP A C 1
ATOM 2180 O O . ASP A 1 317 ? 49.269 -62.479 -64.910 1.00 23.23 347 ASP A O 1
ATOM 2185 N N . LYS A 1 318 ? 50.674 -61.061 -63.843 1.00 21.54 348 LYS A N 1
ATOM 2186 C CA . LYS A 1 318 ? 50.255 -59.896 -64.617 1.00 28.58 348 LYS A CA 1
ATOM 2187 C C . LYS A 1 318 ? 50.357 -60.145 -66.119 1.00 33.01 348 LYS A C 1
ATOM 2188 O O . LYS A 1 318 ? 49.470 -59.735 -66.879 1.00 28.88 348 LYS A O 1
ATOM 2194 N N . ALA A 1 319 ? 51.429 -60.801 -66.576 1.00 21.23 349 ALA A N 1
ATOM 2195 C CA . ALA A 1 319 ? 51.578 -60.966 -68.020 1.00 31.45 349 ALA A CA 1
ATOM 2196 C C . ALA A 1 319 ? 50.548 -61.945 -68.564 1.00 27.22 349 ALA A C 1
ATOM 2197 O O . ALA A 1 319 ? 49.983 -61.718 -69.641 1.00 27.57 349 ALA A O 1
ATOM 2199 N N . LYS A 1 320 ? 50.300 -63.043 -67.841 1.00 21.02 350 LYS A N 1
ATOM 2200 C CA . LYS A 1 320 ? 49.249 -63.970 -68.250 1.00 20.94 350 LYS A CA 1
ATOM 2201 C C . LYS A 1 320 ? 47.884 -63.295 -68.233 1.00 21.81 350 LYS A C 1
ATOM 2202 O O . LYS A 1 320 ? 47.069 -63.507 -69.137 1.00 18.01 350 LYS A O 1
ATOM 2208 N N . LEU A 1 321 ? 47.621 -62.470 -67.215 1.00 22.70 351 LEU A N 1
ATOM 2209 C CA . LEU A 1 321 ? 46.318 -61.820 -67.122 1.00 21.42 351 LEU A CA 1
ATOM 2210 C C . LEU A 1 321 ? 46.123 -60.854 -68.272 1.00 20.41 351 LEU A C 1
ATOM 2211 O O . LEU A 1 321 ? 45.053 -60.829 -68.885 1.00 21.23 351 LEU A O 1
ATOM 2216 N N . GLN A 1 322 ? 47.155 -60.058 -68.578 1.00 23.93 352 GLN A N 1
ATOM 2217 C CA . GLN A 1 322 ? 47.071 -59.091 -69.666 1.00 21.96 352 GLN A CA 1
ATOM 2218 C C . GLN A 1 322 ? 46.857 -59.789 -70.985 1.00 21.16 352 GLN A C 1
ATOM 2219 O O . GLN A 1 322 ? 46.064 -59.334 -71.812 1.00 20.30 352 GLN A O 1
ATOM 2225 N N . HIS A 1 323 ? 47.580 -60.887 -71.210 1.00 22.42 353 HIS A N 1
ATOM 2226 C CA . HIS A 1 323 ? 47.434 -61.598 -72.471 1.00 17.07 353 HIS A CA 1
ATOM 2227 C C . HIS A 1 323 ? 46.024 -62.149 -72.619 1.00 20.91 353 HIS A C 1
ATOM 2228 O O . HIS A 1 323 ? 45.448 -62.098 -73.707 1.00 25.46 353 HIS A O 1
ATOM 2235 N N . TYR A 1 324 ? 45.450 -62.683 -71.533 1.00 22.70 354 TYR A N 1
ATOM 2236 C CA . TYR A 1 324 ? 44.074 -63.177 -71.597 1.00 20.03 354 TYR A CA 1
ATOM 2237 C C . TYR A 1 324 ? 43.099 -62.044 -71.913 1.00 17.58 354 TYR A C 1
ATOM 2238 O O . TYR A 1 324 ? 42.249 -62.174 -72.800 1.00 17.53 354 TYR A O 1
ATOM 2247 N N . ALA A 1 325 ? 43.213 -60.920 -71.198 1.00 16.76 355 ALA A N 1
ATOM 2248 C CA . ALA A 1 325 ? 42.355 -59.765 -71.468 1.00 19.92 355 ALA A CA 1
ATOM 2249 C C . ALA A 1 325 ? 42.435 -59.347 -72.930 1.00 17.99 355 ALA A C 1
ATOM 2250 O O . ALA A 1 325 ? 41.413 -59.050 -73.556 1.00 21.63 355 ALA A O 1
ATOM 2252 N N . ALA A 1 326 ? 43.642 -59.352 -73.499 1.00 13.84 356 ALA A N 1
ATOM 2253 C CA . ALA A 1 326 ? 43.854 -58.829 -74.841 1.00 19.57 356 ALA A CA 1
ATOM 2254 C C . ALA A 1 326 ? 43.310 -59.758 -75.910 1.00 20.11 356 ALA A C 1
ATOM 2255 O O . ALA A 1 326 ? 43.038 -59.322 -77.034 1.00 19.44 356 ALA A O 1
ATOM 2257 N N . THR A 1 327 ? 43.172 -61.031 -75.601 1.00 18.76 357 THR A N 1
ATOM 2258 C CA . THR A 1 327 ? 42.672 -61.986 -76.566 1.00 21.54 357 THR A CA 1
ATOM 2259 C C . THR A 1 327 ? 41.227 -62.386 -76.308 1.00 21.17 357 THR A C 1
ATOM 2260 O O . THR A 1 327 ? 40.617 -63.022 -77.170 1.00 21.47 357 THR A O 1
ATOM 2264 N N . THR A 1 328 ? 40.664 -62.033 -75.158 1.00 21.60 358 THR A N 1
ATOM 2265 C CA . THR A 1 328 ? 39.344 -62.522 -74.766 1.00 16.96 358 THR A CA 1
ATOM 2266 C C . THR A 1 328 ? 38.472 -61.371 -74.301 1.00 13.30 358 THR A C 1
ATOM 2267 O O . THR A 1 328 ? 38.683 -60.854 -73.187 1.00 15.85 358 THR A O 1
ATOM 2271 N N . PRO A 1 329 ? 37.490 -60.952 -75.092 1.00 19.14 359 PRO A N 1
ATOM 2272 C CA . PRO A 1 329 ? 36.535 -59.950 -74.609 1.00 14.73 359 PRO A CA 1
ATOM 2273 C C . PRO A 1 329 ? 35.790 -60.474 -73.386 1.00 17.85 359 PRO A C 1
ATOM 2274 O O . PRO A 1 329 ? 35.743 -61.678 -73.123 1.00 12.92 359 PRO A O 1
ATOM 2278 N N . ILE A 1 330 ? 35.209 -59.538 -72.630 1.00 13.71 360 ILE A N 1
ATOM 2279 C CA . ILE A 1 330 ? 34.496 -59.878 -71.399 1.00 13.67 360 ILE A CA 1
ATOM 2280 C C . ILE A 1 330 ? 33.413 -60.913 -71.677 1.00 13.14 360 ILE A C 1
ATOM 2281 O O . ILE A 1 330 ? 33.304 -61.929 -70.974 1.00 16.04 360 ILE A O 1
ATOM 2286 N N . VAL A 1 331 ? 32.589 -60.668 -72.696 1.00 8.38 361 VAL A N 1
ATOM 2287 C CA . VAL A 1 331 ? 31.463 -61.567 -72.940 1.00 11.79 361 VAL A CA 1
ATOM 2288 C C . VAL A 1 331 ? 31.962 -62.979 -73.200 1.00 15.62 361 VAL A C 1
ATOM 2289 O O . VAL A 1 331 ? 31.313 -63.957 -72.814 1.00 15.66 361 VAL A O 1
ATOM 2293 N N . ASP A 1 332 ? 33.126 -63.110 -73.836 1.00 13.22 362 ASP A N 1
ATOM 2294 C CA . ASP A 1 332 ? 33.670 -64.424 -74.131 1.00 13.69 362 ASP A CA 1
ATOM 2295 C C . ASP A 1 332 ? 34.336 -65.054 -72.913 1.00 14.45 362 ASP A C 1
ATOM 2296 O O . ASP A 1 332 ? 34.260 -66.273 -72.730 1.00 15.91 362 ASP A O 1
ATOM 2301 N N . MET A 1 333 ? 34.993 -64.250 -72.077 1.00 11.21 363 MET A N 1
ATOM 2302 C CA . MET A 1 333 ? 35.499 -64.769 -70.809 1.00 17.25 363 MET A CA 1
ATOM 2303 C C . MET A 1 333 ? 34.384 -65.436 -70.011 1.00 13.63 363 MET A C 1
ATOM 2304 O O . MET A 1 333 ? 34.580 -66.496 -69.411 1.00 20.07 363 MET A O 1
ATOM 2309 N N . VAL A 1 334 ? 33.206 -64.824 -70.007 1.00 12.14 364 VAL A N 1
ATOM 2310 C CA . VAL A 1 334 ? 32.052 -65.372 -69.309 1.00 14.84 364 VAL A CA 1
ATOM 2311 C C . VAL A 1 334 ? 31.597 -66.658 -69.972 1.00 11.52 364 VAL A C 1
ATOM 2312 O O . VAL A 1 334 ? 31.358 -67.662 -69.298 1.00 16.36 364 VAL A O 1
ATOM 2316 N N . ARG A 1 335 ? 31.478 -66.654 -71.302 1.00 12.03 365 ARG A N 1
ATOM 2317 C CA . ARG A 1 335 ? 31.135 -67.887 -72.001 1.00 16.34 365 ARG A CA 1
ATOM 2318 C C . ARG A 1 335 ? 32.045 -69.024 -71.557 1.00 17.04 365 ARG A C 1
ATOM 2319 O O . ARG A 1 335 ? 31.570 -70.084 -71.138 1.00 18.76 365 ARG A O 1
ATOM 2327 N N . PHE A 1 336 ? 33.362 -68.794 -71.610 1.00 13.97 366 PHE A N 1
ATOM 2328 C CA . PHE A 1 336 ? 34.350 -69.839 -71.386 1.00 16.11 366 PHE A CA 1
ATOM 2329 C C . PHE A 1 336 ? 34.425 -70.278 -69.931 1.00 19.50 366 PHE A C 1
ATOM 2330 O O . PHE A 1 336 ? 34.874 -71.397 -69.672 1.00 18.37 366 PHE A O 1
ATOM 2338 N N . SER A 1 337 ? 33.991 -69.439 -68.982 1.00 16.39 367 SER A N 1
ATOM 2339 C CA . SER A 1 337 ? 33.995 -69.776 -67.555 1.00 17.40 367 SER A CA 1
ATOM 2340 C C . SER A 1 337 ? 32.623 -69.475 -66.971 1.00 14.76 367 SER A C 1
ATOM 2341 O O . SER A 1 337 ? 32.427 -68.455 -66.299 1.00 14.07 367 SER A O 1
ATOM 2344 N N . PRO A 1 338 ? 31.650 -70.349 -67.200 1.00 17.83 368 PRO A N 1
ATOM 2345 C CA . PRO A 1 338 ? 30.299 -70.070 -66.715 1.00 20.71 368 PRO A CA 1
ATOM 2346 C C . PRO A 1 338 ? 30.287 -69.961 -65.202 1.00 26.19 368 PRO A C 1
ATOM 2347 O O . PRO A 1 338 ? 31.043 -70.639 -64.498 1.00 17.25 368 PRO A O 1
ATOM 2351 N N . ALA A 1 339 ? 29.408 -69.095 -64.707 1.00 19.15 369 ALA A N 1
ATOM 2352 C CA . ALA A 1 339 ? 29.254 -68.904 -63.279 1.00 18.94 369 ALA A CA 1
ATOM 2353 C C . ALA A 1 339 ? 28.031 -68.036 -63.049 1.00 25.43 369 ALA A C 1
ATOM 2354 O O . ALA A 1 339 ? 27.681 -67.214 -63.894 1.00 23.63 369 ALA A O 1
ATOM 2356 N N . GLN A 1 340 ? 27.382 -68.225 -61.907 1.00 27.12 370 GLN A N 1
ATOM 2357 C CA . GLN A 1 340 ? 26.250 -67.385 -61.537 1.00 28.16 370 GLN A CA 1
ATOM 2358 C C . GLN A 1 340 ? 26.758 -66.132 -60.825 1.00 26.53 370 GLN A C 1
ATOM 2359 O O . GLN A 1 340 ? 27.488 -66.230 -59.836 1.00 27.77 370 GLN A O 1
ATOM 2365 N N . LEU A 1 341 ? 26.399 -64.961 -61.344 1.00 29.16 371 LEU A N 1
ATOM 2366 C CA . LEU A 1 341 ? 26.674 -63.694 -60.683 1.00 25.98 371 LEU A CA 1
ATOM 2367 C C . LEU A 1 341 ? 25.380 -62.915 -60.581 1.00 23.85 371 LEU A C 1
ATOM 2368 O O . LEU A 1 341 ? 24.632 -62.833 -61.554 1.00 30.16 371 LEU A O 1
ATOM 2373 N N . ASP A 1 342 ? 25.117 -62.323 -59.422 1.00 24.86 372 ASP A N 1
ATOM 2374 C CA . ASP A 1 342 ? 23.954 -61.459 -59.433 1.00 25.25 372 ASP A CA 1
ATOM 2375 C C . ASP A 1 342 ? 24.321 -60.139 -60.107 1.00 24.52 372 ASP A C 1
ATOM 2376 O O . ASP A 1 342 ? 25.488 -59.871 -60.421 1.00 25.40 372 ASP A O 1
ATOM 2381 N N . ALA A 1 343 ? 23.294 -59.325 -60.355 1.00 30.04 373 ALA A N 1
ATOM 2382 C CA . ALA A 1 343 ? 23.460 -58.139 -61.188 1.00 24.05 373 ALA A CA 1
ATOM 2383 C C . ALA A 1 343 ? 24.454 -57.167 -60.582 1.00 24.63 373 ALA A C 1
ATOM 2384 O O . ALA A 1 343 ? 25.283 -56.601 -61.303 1.00 26.78 373 ALA A O 1
ATOM 2386 N N . GLU A 1 344 ? 24.398 -56.964 -59.257 1.00 31.74 374 GLU A N 1
ATOM 2387 C CA A GLU A 1 344 ? 25.322 -56.021 -58.632 0.63 28.97 374 GLU A CA 1
ATOM 2388 C CA B GLU A 1 344 ? 25.314 -56.036 -58.598 0.37 28.99 374 GLU A CA 1
ATOM 2389 C C . GLU A 1 344 ? 26.751 -56.529 -58.678 1.00 26.80 374 GLU A C 1
ATOM 2390 O O . GLU A 1 344 ? 27.690 -55.727 -58.768 1.00 26.27 374 GLU A O 1
ATOM 2401 N N . ALA A 1 345 ? 26.942 -57.846 -58.616 1.00 27.75 375 ALA A N 1
ATOM 2402 C CA . ALA A 1 345 ? 28.293 -58.383 -58.688 1.00 24.79 375 ALA A CA 1
ATOM 2403 C C . ALA A 1 345 ? 28.904 -58.131 -60.063 1.00 26.44 375 ALA A C 1
ATOM 2404 O O . ALA A 1 345 ? 30.088 -57.799 -60.174 1.00 18.04 375 ALA A O 1
ATOM 2406 N N . LEU A 1 346 ? 28.104 -58.263 -61.120 1.00 23.90 376 LEU A N 1
ATOM 2407 C CA . LEU A 1 346 ? 28.607 -57.990 -62.463 1.00 24.89 376 LEU A CA 1
ATOM 2408 C C . LEU A 1 346 ? 29.015 -56.530 -62.598 1.00 29.57 376 LEU A C 1
ATOM 2409 O O . LEU A 1 346 ? 30.168 -56.210 -62.919 1.00 26.20 376 LEU A O 1
ATOM 2414 N N . ILE A 1 347 ? 28.071 -55.626 -62.339 1.00 22.69 377 ILE A N 1
ATOM 2415 C CA . ILE A 1 347 ? 28.302 -54.201 -62.534 1.00 25.74 377 ILE A CA 1
ATOM 2416 C C . ILE A 1 347 ? 29.457 -53.706 -61.679 1.00 19.81 377 ILE A C 1
ATOM 2417 O O . ILE A 1 347 ? 30.223 -52.834 -62.101 1.00 26.69 377 ILE A O 1
ATOM 2422 N N . ASN A 1 348 ? 29.626 -54.274 -60.491 1.00 19.89 378 ASN A N 1
ATOM 2423 C CA . ASN A 1 348 ? 30.785 -53.969 -59.669 1.00 17.40 378 ASN A CA 1
ATOM 2424 C C . ASN A 1 348 ? 32.088 -54.417 -60.325 1.00 19.80 378 ASN A C 1
ATOM 2425 O O . ASN A 1 348 ? 33.162 -53.912 -59.983 1.00 22.16 378 ASN A O 1
ATOM 2430 N N . LEU A 1 349 ? 32.021 -55.362 -61.254 1.00 22.96 379 LEU A N 1
ATOM 2431 C CA . LEU A 1 349 ? 33.220 -55.812 -61.958 1.00 22.98 379 LEU A CA 1
ATOM 2432 C C . LEU A 1 349 ? 33.725 -54.766 -62.947 1.00 20.85 379 LEU A C 1
ATOM 2433 O O . LEU A 1 349 ? 34.935 -54.649 -63.164 1.00 22.62 379 LEU A O 1
ATOM 2438 N N . LEU A 1 350 ? 32.813 -53.998 -63.534 1.00 23.85 380 LEU A N 1
ATOM 2439 C CA . LEU A 1 350 ? 33.033 -53.182 -64.717 1.00 20.94 380 LEU A CA 1
ATOM 2440 C C . LEU A 1 350 ? 33.505 -51.771 -64.363 1.00 20.68 380 LEU A C 1
ATOM 2441 O O . LEU A 1 350 ? 33.272 -51.272 -63.261 1.00 29.39 380 LEU A O 1
ATOM 2446 N N . ARG A 1 351 ? 34.199 -51.114 -65.345 1.00 22.81 381 ARG A N 1
ATOM 2447 C CA A ARG A 1 351 ? 34.620 -49.720 -65.286 0.61 23.74 381 ARG A CA 1
ATOM 2448 C CA B ARG A 1 351 ? 34.613 -49.716 -65.285 0.39 23.74 381 ARG A CA 1
ATOM 2449 C C . ARG A 1 351 ? 33.549 -48.825 -65.919 1.00 20.29 381 ARG A C 1
ATOM 2450 O O . ARG A 1 351 ? 32.825 -49.257 -66.822 1.00 16.72 381 ARG A O 1
ATOM 2465 N N . PRO A 1 352 ? 33.404 -47.573 -65.475 1.00 23.14 382 PRO A N 1
ATOM 2466 C CA . PRO A 1 352 ? 32.435 -46.680 -66.125 1.00 21.97 382 PRO A CA 1
ATOM 2467 C C . PRO A 1 352 ? 32.756 -46.502 -67.600 1.00 24.81 382 PRO A C 1
ATOM 2468 O O . PRO A 1 352 ? 33.913 -46.561 -68.029 1.00 18.85 382 PRO A O 1
ATOM 2472 N N . LEU A 1 353 ? 31.705 -46.280 -68.375 1.00 18.05 383 LEU A N 1
ATOM 2473 C CA . LEU A 1 353 ? 31.861 -46.007 -69.791 1.00 17.88 383 LEU A CA 1
ATOM 2474 C C . LEU A 1 353 ? 32.441 -44.604 -69.983 1.00 17.98 383 LEU A C 1
ATOM 2475 O O . LEU A 1 353 ? 32.046 -43.666 -69.294 1.00 24.94 383 LEU A O 1
ATOM 2480 N N . THR A 1 354 ? 33.420 -44.473 -70.890 1.00 16.27 384 THR A N 1
ATOM 2481 C CA . THR A 1 354 ? 34.080 -43.207 -71.196 1.00 17.71 384 THR A CA 1
ATOM 2482 C C . THR A 1 354 ? 34.001 -42.913 -72.687 1.00 17.01 384 THR A C 1
ATOM 2483 O O . THR A 1 354 ? 33.957 -43.842 -73.499 1.00 17.09 384 THR A O 1
ATOM 2487 N N . PRO A 1 355 ? 34.006 -41.635 -73.078 1.00 17.71 385 PRO A N 1
ATOM 2488 C CA . PRO A 1 355 ? 33.940 -41.292 -74.507 1.00 12.05 385 PRO A CA 1
ATOM 2489 C C . PRO A 1 355 ? 35.266 -41.553 -75.199 1.00 18.21 385 PRO A C 1
ATOM 2490 O O . PRO A 1 355 ? 36.326 -41.566 -74.570 1.00 16.93 385 PRO A O 1
ATOM 2494 N N . ARG A 1 356 ? 35.188 -41.760 -76.516 1.00 13.62 386 ARG A N 1
ATOM 2495 C CA . ARG A 1 356 ? 36.351 -41.951 -77.371 1.00 15.67 386 ARG A CA 1
ATOM 2496 C C . ARG A 1 356 ? 36.636 -40.671 -78.143 1.00 18.26 386 ARG A C 1
ATOM 2497 O O . ARG A 1 356 ? 35.725 -39.902 -78.470 1.00 16.02 386 ARG A O 1
ATOM 2505 N N . LEU A 1 357 ? 37.913 -40.460 -78.446 1.00 17.17 387 LEU A N 1
ATOM 2506 C CA . LEU A 1 357 ? 38.358 -39.307 -79.212 1.00 10.71 387 LEU A CA 1
ATOM 2507 C C . LEU A 1 357 ? 38.677 -39.684 -80.654 1.00 17.21 387 LEU A C 1
ATOM 2508 O O . LEU A 1 357 ? 39.187 -40.780 -80.945 1.00 14.20 387 LEU A O 1
ATOM 2513 N N . TYR A 1 358 ? 38.392 -38.743 -81.560 1.00 12.32 388 TYR A N 1
ATOM 2514 C CA . TYR A 1 358 ? 38.627 -38.939 -82.985 1.00 12.84 388 TYR A CA 1
ATOM 2515 C C . TYR A 1 358 ? 39.165 -37.642 -83.569 1.00 12.18 388 TYR A C 1
ATOM 2516 O O . TYR A 1 358 ? 38.489 -36.608 -83.514 1.00 14.69 388 TYR A O 1
ATOM 2525 N N . SER A 1 359 ? 40.381 -37.701 -84.117 1.00 14.34 389 SER A N 1
ATOM 2526 C CA . SER A 1 359 ? 40.982 -36.540 -84.755 1.00 11.58 389 SER A CA 1
ATOM 2527 C C . SER A 1 359 ? 39.985 -35.934 -85.720 1.00 15.11 389 SER A C 1
ATOM 2528 O O . SER A 1 359 ? 39.364 -36.653 -86.511 1.00 10.34 389 SER A O 1
ATOM 2531 N N . ILE A 1 360 ? 39.807 -34.611 -85.640 1.00 10.43 390 ILE A N 1
ATOM 2532 C CA . ILE A 1 360 ? 38.834 -33.961 -86.503 1.00 12.42 390 ILE A CA 1
ATOM 2533 C C . ILE A 1 360 ? 39.412 -33.864 -87.907 1.00 17.09 390 ILE A C 1
ATOM 2534 O O . ILE A 1 360 ? 40.582 -33.497 -88.093 1.00 14.94 390 ILE A O 1
ATOM 2539 N N . ALA A 1 361 ? 38.593 -34.242 -88.895 1.00 10.01 391 ALA A N 1
ATOM 2540 C CA . ALA A 1 361 ? 38.983 -34.369 -90.293 1.00 7.08 391 ALA A CA 1
ATOM 2541 C C . ALA A 1 361 ? 38.386 -33.274 -91.170 1.00 12.16 391 ALA A C 1
ATOM 2542 O O . ALA A 1 361 ? 38.304 -33.435 -92.393 1.00 13.08 391 ALA A O 1
ATOM 2544 N N . SER A 1 362 ? 37.961 -32.165 -90.577 1.00 11.51 392 SER A N 1
ATOM 2545 C CA . SER A 1 362 ? 37.389 -31.072 -91.352 1.00 17.81 392 SER A CA 1
ATOM 2546 C C . SER A 1 362 ? 37.854 -29.746 -90.772 1.00 13.85 392 SER A C 1
ATOM 2547 O O . SER A 1 362 ? 38.307 -29.673 -89.625 1.00 9.11 392 SER A O 1
ATOM 2550 N N . SER A 1 363 ? 37.730 -28.695 -91.583 1.00 12.53 393 SER A N 1
ATOM 2551 C CA . SER A 1 363 ? 37.891 -27.320 -91.134 1.00 11.94 393 SER A CA 1
ATOM 2552 C C . SER A 1 363 ? 36.537 -26.627 -91.150 1.00 13.30 393 SER A C 1
ATOM 2553 O O . SER A 1 363 ? 35.798 -26.745 -92.131 1.00 15.62 393 SER A O 1
ATOM 2556 N N . GLN A 1 364 ? 36.218 -25.884 -90.081 1.00 13.31 394 GLN A N 1
ATOM 2557 C CA . GLN A 1 364 ? 34.946 -25.161 -90.065 1.00 14.72 394 GLN A CA 1
ATOM 2558 C C . GLN A 1 364 ? 34.913 -24.046 -91.094 1.00 14.87 394 GLN A C 1
ATOM 2559 O O . GLN A 1 364 ? 33.820 -23.670 -91.534 1.00 12.92 394 GLN A O 1
ATOM 2565 N N . ALA A 1 365 ? 36.078 -23.516 -91.496 1.00 14.72 395 ALA A N 1
ATOM 2566 C CA . ALA A 1 365 ? 36.075 -22.532 -92.582 1.00 21.00 395 ALA A CA 1
ATOM 2567 C C . ALA A 1 365 ? 35.482 -23.127 -93.848 1.00 14.43 395 ALA A C 1
ATOM 2568 O O . ALA A 1 365 ? 34.927 -22.403 -94.676 1.00 22.28 395 ALA A O 1
ATOM 2570 N N . GLU A 1 366 ? 35.552 -24.447 -93.991 1.00 17.78 396 GLU A N 1
ATOM 2571 C CA . GLU A 1 366 ? 35.040 -25.161 -95.149 1.00 17.21 396 GLU A CA 1
ATOM 2572 C C . GLU A 1 366 ? 33.682 -25.812 -94.884 1.00 22.73 396 GLU A C 1
ATOM 2573 O O . GLU A 1 366 ? 32.783 -25.689 -95.717 1.00 21.30 396 GLU A O 1
ATOM 2579 N N . VAL A 1 367 ? 33.482 -26.471 -93.732 1.00 14.35 397 VAL A N 1
ATOM 2580 C CA . VAL A 1 367 ? 32.235 -27.212 -93.501 1.00 14.97 397 VAL A CA 1
ATOM 2581 C C . VAL A 1 367 ? 31.247 -26.476 -92.585 1.00 17.68 397 VAL A C 1
ATOM 2582 O O . VAL A 1 367 ? 30.117 -26.956 -92.405 1.00 17.92 397 VAL A O 1
ATOM 2586 N N . GLU A 1 368 ? 31.631 -25.337 -92.000 1.00 15.60 398 GLU A N 1
ATOM 2587 C CA A GLU A 1 368 ? 30.738 -24.488 -91.198 0.37 17.41 398 GLU A CA 1
ATOM 2588 C CA B GLU A 1 368 ? 30.718 -24.498 -91.214 0.63 17.55 398 GLU A CA 1
ATOM 2589 C C . GLU A 1 368 ? 30.244 -25.276 -89.989 1.00 16.97 398 GLU A C 1
ATOM 2590 O O . GLU A 1 368 ? 31.085 -25.717 -89.185 1.00 13.94 398 GLU A O 1
ATOM 2601 N N . ASN A 1 369 ? 28.940 -25.472 -89.804 1.00 13.40 399 ASN A N 1
ATOM 2602 C CA . ASN A 1 369 ? 28.395 -26.022 -88.565 1.00 15.17 399 ASN A CA 1
ATOM 2603 C C . ASN A 1 369 ? 28.346 -27.544 -88.601 1.00 15.85 399 ASN A C 1
ATOM 2604 O O . ASN A 1 369 ? 27.315 -28.167 -88.358 1.00 16.49 399 ASN A O 1
ATOM 2609 N N . GLU A 1 370 ? 29.497 -28.148 -88.885 1.00 16.77 400 GLU A N 1
ATOM 2610 C CA . GLU A 1 370 ? 29.626 -29.589 -88.989 1.00 13.19 400 GLU A CA 1
ATOM 2611 C C . GLU A 1 370 ? 30.990 -29.988 -88.480 1.00 13.52 400 GLU A C 1
ATOM 2612 O O . GLU A 1 370 ? 31.920 -29.182 -88.438 1.00 14.42 400 GLU A O 1
ATOM 2618 N N . VAL A 1 371 ? 31.116 -31.267 -88.156 1.00 12.25 401 VAL A N 1
ATOM 2619 C CA . VAL A 1 371 ? 32.392 -31.831 -87.754 1.00 9.95 401 VAL A CA 1
ATOM 2620 C C . VAL A 1 371 ? 32.483 -33.202 -88.396 1.00 13.80 401 VAL A C 1
ATOM 2621 O O . VAL A 1 371 ? 31.509 -33.964 -88.381 1.00 14.39 401 VAL A O 1
ATOM 2625 N N . HIS A 1 372 ? 33.613 -33.471 -89.040 1.00 10.56 402 HIS A N 1
ATOM 2626 C CA . HIS A 1 372 ? 33.839 -34.701 -89.778 1.00 10.69 402 HIS A CA 1
ATOM 2627 C C . HIS A 1 372 ? 34.902 -35.510 -89.043 1.00 15.27 402 HIS A C 1
ATOM 2628 O O . HIS A 1 372 ? 35.818 -34.948 -88.430 1.00 10.16 402 HIS A O 1
ATOM 2635 N N . VAL A 1 373 ? 34.784 -36.835 -89.119 1.00 10.02 403 VAL A N 1
ATOM 2636 C CA . VAL A 1 373 ? 35.774 -37.738 -88.543 1.00 10.99 403 VAL A CA 1
ATOM 2637 C C . VAL A 1 373 ? 35.930 -38.957 -89.445 1.00 13.50 403 VAL A C 1
ATOM 2638 O O . VAL A 1 373 ? 35.085 -39.246 -90.296 1.00 11.26 403 VAL A O 1
ATOM 2642 N N . THR A 1 374 ? 37.039 -39.669 -89.227 1.00 11.08 404 THR A N 1
ATOM 2643 C CA . THR A 1 374 ? 37.482 -40.810 -90.020 1.00 10.12 404 THR A CA 1
ATOM 2644 C C . THR A 1 374 ? 37.635 -41.971 -89.047 1.00 14.81 404 THR A C 1
ATOM 2645 O O . THR A 1 374 ? 38.604 -42.026 -88.283 1.00 12.32 404 THR A O 1
ATOM 2649 N N . VAL A 1 375 ? 36.677 -42.889 -89.053 1.00 11.46 405 VAL A N 1
ATOM 2650 C CA . VAL A 1 375 ? 36.520 -43.853 -87.972 1.00 13.56 405 VAL A CA 1
ATOM 2651 C C . VAL A 1 375 ? 36.900 -45.230 -88.493 1.00 16.40 405 VAL A C 1
ATOM 2652 O O . VAL A 1 375 ? 36.205 -45.786 -89.351 1.00 14.67 405 VAL A O 1
ATOM 2656 N N . GLY A 1 376 ? 37.983 -45.796 -87.967 1.00 11.80 406 GLY A N 1
ATOM 2657 C CA . GLY A 1 376 ? 38.283 -47.186 -88.253 1.00 14.73 406 GLY A CA 1
ATOM 2658 C C . GLY A 1 376 ? 37.464 -48.093 -87.347 1.00 20.19 406 GLY A C 1
ATOM 2659 O O . GLY A 1 376 ? 37.648 -48.076 -86.118 1.00 14.02 406 GLY A O 1
ATOM 2660 N N . VAL A 1 377 ? 36.539 -48.862 -87.919 1.00 9.98 407 VAL A N 1
ATOM 2661 C CA . VAL A 1 377 ? 35.672 -49.704 -87.097 1.00 16.73 407 VAL A CA 1
ATOM 2662 C C . VAL A 1 377 ? 36.453 -50.938 -86.657 1.00 18.80 407 VAL A C 1
ATOM 2663 O O . VAL A 1 377 ? 36.883 -51.751 -87.484 1.00 15.23 407 VAL A O 1
ATOM 2667 N N . VAL A 1 378 ? 36.655 -51.065 -85.347 1.00 18.96 408 VAL A N 1
ATOM 2668 C CA . VAL A 1 378 ? 37.268 -52.255 -84.771 1.00 22.75 408 VAL A CA 1
ATOM 2669 C C . VAL A 1 378 ? 36.286 -53.414 -84.919 1.00 18.88 408 VAL A C 1
ATOM 2670 O O . VAL A 1 378 ? 35.245 -53.445 -84.257 1.00 21.50 408 VAL A O 1
ATOM 2674 N N . ARG A 1 379 ? 36.614 -54.359 -85.797 1.00 20.41 409 ARG A N 1
ATOM 2675 C CA . ARG A 1 379 ? 35.819 -55.560 -86.026 1.00 19.05 409 ARG A CA 1
ATOM 2676 C C . ARG A 1 379 ? 36.737 -56.768 -85.943 1.00 17.87 409 ARG A C 1
ATOM 2677 O O . ARG A 1 379 ? 37.820 -56.763 -86.529 1.00 19.17 409 ARG A O 1
ATOM 2685 N N . TYR A 1 380 ? 36.317 -57.789 -85.208 1.00 16.13 410 TYR A N 1
ATOM 2686 C CA . TYR A 1 380 ? 37.093 -59.015 -85.093 1.00 17.02 410 TYR A CA 1
ATOM 2687 C C . TYR A 1 380 ? 36.145 -60.125 -84.673 1.00 18.04 410 TYR A C 1
ATOM 2688 O O . TYR A 1 380 ? 34.968 -59.899 -84.390 1.00 19.41 410 TYR A O 1
ATOM 2697 N N . ASP A 1 381 ? 36.689 -61.321 -84.613 1.00 16.86 411 ASP A N 1
ATOM 2698 C CA . ASP A 1 381 ? 35.914 -62.533 -84.451 1.00 27.67 411 ASP A CA 1
ATOM 2699 C C . ASP A 1 381 ? 36.501 -63.353 -83.314 1.00 17.72 411 ASP A C 1
ATOM 2700 O O . ASP A 1 381 ? 37.722 -63.455 -83.191 1.00 16.03 411 ASP A O 1
ATOM 2705 N N . VAL A 1 382 ? 35.641 -63.938 -82.490 1.00 15.12 412 VAL A N 1
ATOM 2706 C CA . VAL A 1 382 ? 36.081 -64.877 -81.467 1.00 17.48 412 VAL A CA 1
ATOM 2707 C C . VAL A 1 382 ? 35.315 -66.178 -81.688 1.00 16.46 412 VAL A C 1
ATOM 2708 O O . VAL A 1 382 ? 34.111 -66.250 -81.418 1.00 14.84 412 VAL A O 1
ATOM 2712 N N . GLU A 1 383 ? 36.002 -67.195 -82.207 1.00 16.18 413 GLU A N 1
ATOM 2713 C CA . GLU A 1 383 ? 35.360 -68.479 -82.512 1.00 19.32 413 GLU A CA 1
ATOM 2714 C C . GLU A 1 383 ? 34.082 -68.296 -83.330 1.00 19.98 413 GLU A C 1
ATOM 2715 O O . GLU A 1 383 ? 33.060 -68.928 -83.067 1.00 19.47 413 GLU A O 1
ATOM 2721 N N . GLY A 1 384 ? 34.120 -67.426 -84.329 1.00 25.64 414 GLY A N 1
ATOM 2722 C CA . GLY A 1 384 ? 32.949 -67.245 -85.159 1.00 27.73 414 GLY A CA 1
ATOM 2723 C C . GLY A 1 384 ? 31.930 -66.248 -84.639 1.00 27.34 414 GLY A C 1
ATOM 2724 O O . GLY A 1 384 ? 30.955 -65.973 -85.336 1.00 24.54 414 GLY A O 1
ATOM 2725 N N . ARG A 1 385 ? 32.111 -65.698 -83.439 1.00 24.94 415 ARG A N 1
ATOM 2726 C CA . ARG A 1 385 ? 31.200 -64.690 -82.909 1.00 23.29 415 ARG A CA 1
ATOM 2727 C C . ARG A 1 385 ? 31.798 -63.313 -83.179 1.00 20.03 415 ARG A C 1
ATOM 2728 O O . ARG A 1 385 ? 32.939 -63.037 -82.782 1.00 14.72 415 ARG A O 1
ATOM 2736 N N . ALA A 1 386 ? 31.032 -62.475 -83.884 1.00 16.45 416 ALA A N 1
ATOM 2737 C CA . ALA A 1 386 ? 31.454 -61.129 -84.256 1.00 17.88 416 ALA A CA 1
ATOM 2738 C C . ALA A 1 386 ? 31.588 -60.220 -83.034 1.00 20.21 416 ALA A C 1
ATOM 2739 O O . ALA A 1 386 ? 30.659 -60.099 -82.223 1.00 14.14 416 ALA A O 1
ATOM 2741 N N . ARG A 1 387 ? 32.742 -59.573 -82.909 1.00 16.88 417 ARG A N 1
ATOM 2742 C CA . ARG A 1 387 ? 32.976 -58.579 -81.872 1.00 18.41 417 ARG A CA 1
ATOM 2743 C C . ARG A 1 387 ? 33.394 -57.260 -82.517 1.00 16.80 417 ARG A C 1
ATOM 2744 O O . ARG A 1 387 ? 33.848 -57.231 -83.662 1.00 14.02 417 ARG A O 1
ATOM 2752 N N . ALA A 1 388 ? 33.234 -56.166 -81.771 1.00 18.85 418 ALA A N 1
ATOM 2753 C CA . ALA A 1 388 ? 33.484 -54.831 -82.302 1.00 16.76 418 ALA A CA 1
ATOM 2754 C C . ALA A 1 388 ? 33.793 -53.874 -81.163 1.00 19.97 418 ALA A C 1
ATOM 2755 O O . ALA A 1 388 ? 33.284 -54.025 -80.050 1.00 19.78 418 ALA A O 1
ATOM 2757 N N . GLY A 1 389 ? 34.627 -52.879 -81.451 1.00 19.72 419 GLY A N 1
ATOM 2758 C CA . GLY A 1 389 ? 34.845 -51.828 -80.477 1.00 14.73 419 GLY A CA 1
ATOM 2759 C C . GLY A 1 389 ? 33.560 -51.067 -80.205 1.00 18.09 419 GLY A C 1
ATOM 2760 O O . GLY A 1 389 ? 32.719 -50.886 -81.091 1.00 14.98 419 GLY A O 1
ATOM 2761 N N . GLY A 1 390 ? 33.405 -50.614 -78.962 1.00 15.86 420 GLY A N 1
ATOM 2762 C CA . GLY A 1 390 ? 32.164 -49.961 -78.578 1.00 15.04 420 GLY A CA 1
ATOM 2763 C C . GLY A 1 390 ? 31.795 -48.733 -79.403 1.00 16.78 420 GLY A C 1
ATOM 2764 O O . GLY A 1 390 ? 30.739 -48.706 -80.047 1.00 19.03 420 GLY A O 1
ATOM 2765 N N . ALA A 1 391 ? 32.651 -47.706 -79.386 1.00 13.05 421 ALA A N 1
ATOM 2766 C CA . ALA A 1 391 ? 32.302 -46.429 -80.011 1.00 15.54 421 ALA A CA 1
ATOM 2767 C C . ALA A 1 391 ? 32.354 -46.527 -81.526 1.00 15.59 421 ALA A C 1
ATOM 2768 O O . ALA A 1 391 ? 31.443 -46.065 -82.225 1.00 16.82 421 ALA A O 1
ATOM 2770 N N . SER A 1 392 ? 33.421 -47.118 -82.056 1.00 13.63 422 SER A N 1
ATOM 2771 C CA . SER A 1 392 ? 33.541 -47.175 -83.501 1.00 14.06 422 SER A CA 1
ATOM 2772 C C . SER A 1 392 ? 32.361 -47.930 -84.106 1.00 18.22 422 SER A C 1
ATOM 2773 O O . SER A 1 392 ? 31.811 -47.507 -85.129 1.00 18.35 422 SER A O 1
ATOM 2776 N N . SER A 1 393 ? 31.904 -49.016 -83.459 1.00 17.36 423 SER A N 1
ATOM 2777 C CA . SER A 1 393 ? 30.756 -49.726 -84.023 1.00 12.89 423 SER A CA 1
ATOM 2778 C C . SER A 1 393 ? 29.443 -49.019 -83.683 1.00 15.03 423 SER A C 1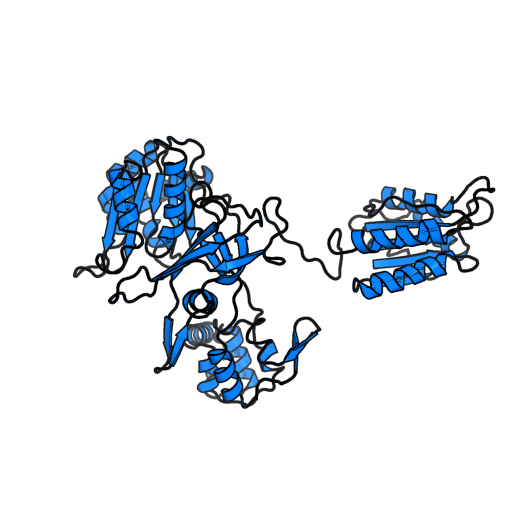
ATOM 2779 O O . SER A 1 393 ? 28.470 -49.097 -84.445 1.00 15.99 423 SER A O 1
ATOM 2782 N N . PHE A 1 394 ? 29.400 -48.289 -82.576 1.00 13.93 424 PHE A N 1
ATOM 2783 C CA . PHE A 1 394 ? 28.259 -47.415 -82.337 1.00 15.07 424 PHE A CA 1
ATOM 2784 C C . PHE A 1 394 ? 28.026 -46.453 -83.505 1.00 18.36 424 PHE A C 1
ATOM 2785 O O . PHE A 1 394 ? 26.910 -46.345 -84.021 1.00 17.49 424 PHE A O 1
ATOM 2793 N N . LEU A 1 395 ? 29.064 -45.720 -83.916 1.00 15.11 425 LEU A N 1
ATOM 2794 C CA . LEU A 1 395 ? 28.908 -44.768 -85.019 1.00 18.80 425 LEU A CA 1
ATOM 2795 C C . LEU A 1 395 ? 28.589 -45.475 -86.326 1.00 24.57 425 LEU A C 1
ATOM 2796 O O . LEU A 1 395 ? 27.747 -45.004 -87.105 1.00 19.39 425 LEU A O 1
ATOM 2801 N N . ALA A 1 396 ? 29.269 -46.595 -86.594 1.00 17.59 426 ALA A N 1
ATOM 2802 C CA . ALA A 1 396 ? 29.163 -47.240 -87.899 1.00 14.62 426 ALA A CA 1
ATOM 2803 C C . ALA A 1 396 ? 27.829 -47.944 -88.083 1.00 19.56 426 ALA A C 1
ATOM 2804 O O . ALA A 1 396 ? 27.260 -47.895 -89.181 1.00 21.50 426 ALA A O 1
ATOM 2806 N N . ASP A 1 397 ? 27.318 -48.613 -87.032 1.00 17.63 427 ASP A N 1
ATOM 2807 C CA . ASP A 1 397 ? 26.197 -49.539 -87.171 1.00 21.43 427 ASP A CA 1
ATOM 2808 C C . ASP A 1 397 ? 24.937 -49.161 -86.400 1.00 17.84 427 ASP A C 1
ATOM 2809 O O . ASP A 1 397 ? 23.863 -49.645 -86.758 1.00 20.51 427 ASP A O 1
ATOM 2814 N N . ARG A 1 398 ? 25.031 -48.385 -85.323 1.00 13.16 428 ARG A N 1
ATOM 2815 C CA . ARG A 1 398 ? 23.914 -48.293 -84.392 1.00 17.79 428 ARG A CA 1
ATOM 2816 C C . ARG A 1 398 ? 23.322 -46.895 -84.283 1.00 18.62 428 ARG A C 1
ATOM 2817 O O . ARG A 1 398 ? 22.531 -46.648 -83.371 1.00 20.07 428 ARG A O 1
ATOM 2825 N N . VAL A 1 399 ? 23.662 -45.984 -85.190 1.00 18.20 429 VAL A N 1
ATOM 2826 C CA . VAL A 1 399 ? 23.112 -44.630 -85.207 1.00 18.16 429 VAL A CA 1
ATOM 2827 C C . VAL A 1 399 ? 22.509 -44.373 -86.580 1.00 19.26 429 VAL A C 1
ATOM 2828 O O . VAL A 1 399 ? 23.221 -44.393 -87.593 1.00 18.56 429 VAL A O 1
ATOM 2832 N N . GLU A 1 400 ? 21.210 -44.119 -86.613 1.00 25.26 430 GLU A N 1
ATOM 2833 C CA . GLU A 1 400 ? 20.534 -43.804 -87.862 1.00 24.82 430 GLU A CA 1
ATOM 2834 C C . GLU A 1 400 ? 20.924 -42.417 -88.360 1.00 25.93 430 GLU A C 1
ATOM 2835 O O . GLU A 1 400 ? 21.314 -41.531 -87.589 1.00 18.12 430 GLU A O 1
ATOM 2841 N N . GLU A 1 401 ? 20.805 -42.236 -89.670 1.00 26.38 431 GLU A N 1
ATOM 2842 C CA . GLU A 1 401 ? 20.858 -40.903 -90.243 1.00 23.08 431 GLU A CA 1
ATOM 2843 C C . GLU A 1 401 ? 19.958 -39.975 -89.442 1.00 23.12 431 GLU A C 1
ATOM 2844 O O . GLU A 1 401 ? 18.816 -40.323 -89.130 1.00 15.82 431 GLU A O 1
ATOM 2850 N N . GLU A 1 402 ? 20.484 -38.801 -89.091 1.00 19.35 432 GLU A N 1
ATOM 2851 C CA . GLU A 1 402 ? 19.847 -37.844 -88.195 1.00 18.32 432 GLU A CA 1
ATOM 2852 C C . GLU A 1 402 ? 19.840 -38.332 -86.755 1.00 23.48 432 GLU A C 1
ATOM 2853 O O . GLU A 1 402 ? 19.321 -37.626 -85.883 1.00 23.53 432 GLU A O 1
ATOM 2859 N N . GLY A 1 403 ? 20.375 -39.523 -86.474 1.00 13.07 433 GLY A N 1
ATOM 2860 C CA . GLY A 1 403 ? 20.379 -40.015 -85.117 1.00 15.09 433 GLY A CA 1
ATOM 2861 C C . GLY A 1 403 ? 21.242 -39.180 -84.191 1.00 16.16 433 GLY A C 1
ATOM 2862 O O . GLY A 1 403 ? 22.170 -38.477 -84.590 1.00 17.99 433 GLY A O 1
ATOM 2863 N N . GLU A 1 404 ? 20.942 -39.289 -82.914 1.00 15.48 434 GLU A N 1
ATOM 2864 C CA . GLU A 1 404 ? 21.590 -38.462 -81.916 1.00 17.12 434 GLU A CA 1
ATOM 2865 C C . GLU A 1 404 ? 23.002 -38.952 -81.632 1.00 16.30 434 GLU A C 1
ATOM 2866 O O . GLU A 1 404 ? 23.264 -40.151 -81.591 1.00 17.19 434 GLU A O 1
ATOM 2872 N N . VAL A 1 405 ? 23.919 -38.014 -81.432 1.00 18.07 435 VAL A N 1
ATOM 2873 C CA . VAL A 1 405 ? 25.273 -38.336 -80.998 1.00 14.35 435 VAL A CA 1
ATOM 2874 C C . VAL A 1 405 ? 25.714 -37.227 -80.056 1.00 18.02 435 VAL A C 1
ATOM 2875 O O . VAL A 1 405 ? 25.569 -36.043 -80.379 1.00 19.50 435 VAL A O 1
ATOM 2879 N N . ARG A 1 406 ? 26.230 -37.597 -78.889 1.00 15.34 436 ARG A N 1
ATOM 2880 C CA . ARG A 1 406 ? 26.626 -36.616 -77.883 1.00 18.94 436 ARG A CA 1
ATOM 2881 C C . ARG A 1 406 ? 28.128 -36.408 -77.969 1.00 17.61 436 ARG A C 1
ATOM 2882 O O . ARG A 1 406 ? 28.896 -37.356 -77.808 1.00 20.13 436 ARG A O 1
ATOM 2890 N N . VAL A 1 407 ? 28.544 -35.169 -78.210 1.00 16.70 437 VAL A N 1
ATOM 2891 C CA . VAL A 1 407 ? 29.925 -34.872 -78.554 1.00 14.22 437 VAL A CA 1
ATOM 2892 C C . VAL A 1 407 ? 30.399 -33.624 -77.816 1.00 13.97 437 VAL A C 1
ATOM 2893 O O . VAL A 1 407 ? 29.606 -32.827 -77.309 1.00 12.94 437 VAL A O 1
ATOM 2897 N N . PHE A 1 408 ? 31.721 -33.489 -77.756 1.00 13.27 438 PHE A N 1
ATOM 2898 C CA . PHE A 1 408 ? 32.417 -32.324 -77.237 1.00 16.53 438 PHE A CA 1
ATOM 2899 C C . PHE A 1 408 ? 33.725 -32.210 -78.015 1.00 16.77 438 PHE A C 1
ATOM 2900 O O . PHE A 1 408 ? 34.073 -33.100 -78.794 1.00 15.67 438 PHE A O 1
ATOM 2908 N N . ILE A 1 409 ? 34.434 -31.094 -77.822 1.00 13.39 439 ILE A N 1
ATOM 2909 C CA . ILE A 1 409 ? 35.736 -30.854 -78.448 1.00 20.20 439 ILE A CA 1
ATOM 2910 C C . ILE A 1 409 ? 36.820 -31.124 -77.419 1.00 18.02 439 ILE A C 1
ATOM 2911 O O . ILE A 1 409 ? 36.755 -30.614 -76.299 1.00 15.79 439 ILE A O 1
ATOM 2916 N N . GLU A 1 410 ? 37.833 -31.890 -77.812 1.00 18.05 440 GLU A N 1
ATOM 2917 C CA . GLU A 1 410 ? 39.070 -32.021 -77.051 1.00 15.68 440 GLU A CA 1
ATOM 2918 C C . GLU A 1 410 ? 40.102 -31.134 -77.745 1.00 20.47 440 GLU A C 1
ATOM 2919 O O . GLU A 1 410 ? 40.609 -31.482 -78.814 1.00 17.06 440 GLU A O 1
ATOM 2925 N N . HIS A 1 411 ? 40.377 -29.962 -77.167 1.00 24.31 441 HIS A N 1
ATOM 2926 C CA . HIS A 1 411 ? 41.297 -29.015 -77.801 1.00 27.01 441 HIS A CA 1
ATOM 2927 C C . HIS A 1 411 ? 42.726 -29.519 -77.679 1.00 26.19 441 HIS A C 1
ATOM 2928 O O . HIS A 1 411 ? 43.143 -29.960 -76.603 1.00 22.17 441 HIS A O 1
ATOM 2935 N N . ASN A 1 412 ? 43.477 -29.462 -78.779 1.00 17.59 442 ASN A N 1
ATOM 2936 C CA . ASN A 1 412 ? 44.901 -29.793 -78.756 1.00 24.54 442 ASN A CA 1
ATOM 2937 C C . ASN A 1 412 ? 45.704 -28.601 -79.275 1.00 25.43 442 ASN A C 1
ATOM 2938 O O . ASN A 1 412 ? 45.917 -28.460 -80.481 1.00 25.30 442 ASN A O 1
ATOM 2943 N N . ASP A 1 413 ? 46.177 -27.760 -78.357 1.00 27.97 443 ASP A N 1
ATOM 2944 C CA . ASP A 1 413 ? 46.959 -26.598 -78.758 1.00 27.01 443 ASP A CA 1
ATOM 2945 C C . ASP A 1 413 ? 48.338 -26.975 -79.267 1.00 29.72 443 ASP A C 1
ATOM 2946 O O . ASP A 1 413 ? 49.004 -26.130 -79.868 1.00 30.58 443 ASP A O 1
ATOM 2951 N N . ASN A 1 414 ? 48.765 -28.224 -79.079 1.00 23.77 444 ASN A N 1
ATOM 2952 C CA . ASN A 1 414 ? 50.078 -28.671 -79.522 1.00 24.99 444 ASN A CA 1
ATOM 2953 C C . ASN A 1 414 ? 50.016 -29.529 -80.782 1.00 28.23 444 ASN A C 1
ATOM 2954 O O . ASN A 1 414 ? 50.909 -30.352 -81.009 1.00 23.85 444 ASN A O 1
ATOM 2959 N N . PHE A 1 415 ? 48.985 -29.336 -81.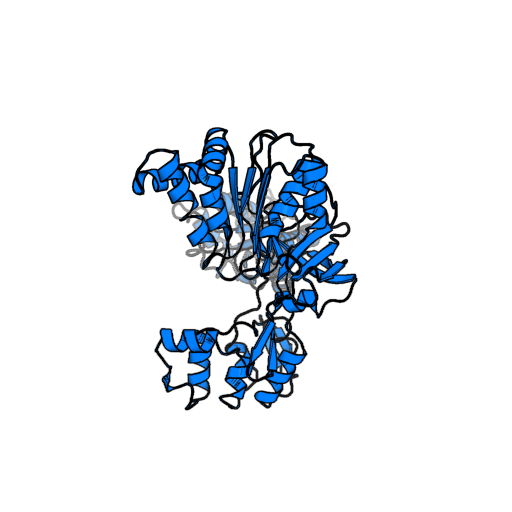611 1.00 21.44 445 PHE A N 1
ATOM 2960 C CA . PHE A 1 415 ? 48.879 -29.951 -82.938 1.00 18.61 445 PHE A CA 1
ATOM 2961 C C . PHE A 1 415 ? 48.180 -28.922 -83.830 1.00 20.11 445 PHE A C 1
ATOM 2962 O O . PHE A 1 415 ? 46.951 -28.920 -83.940 1.00 17.33 445 PHE A O 1
ATOM 2970 N N . ARG A 1 416 ? 48.966 -28.055 -84.469 1.00 15.62 446 ARG A N 1
ATOM 2971 C CA . ARG A 1 416 ? 48.419 -26.870 -85.120 1.00 19.73 446 ARG A CA 1
ATOM 2972 C C . ARG A 1 416 ? 49.203 -26.535 -86.379 1.00 16.79 446 ARG A C 1
ATOM 2973 O O . ARG A 1 416 ? 50.432 -26.640 -86.397 1.00 19.62 446 ARG A O 1
ATOM 2981 N N . LEU A 1 417 ? 48.486 -26.096 -87.416 1.00 14.04 447 LEU A N 1
ATOM 2982 C CA . LEU A 1 417 ? 49.125 -25.487 -88.578 1.00 20.35 447 LEU A CA 1
ATOM 2983 C C . LEU A 1 417 ? 50.043 -24.342 -88.172 1.00 18.98 447 LEU A C 1
ATOM 2984 O O . LEU A 1 417 ? 49.809 -23.693 -87.145 1.00 21.10 447 LEU A O 1
ATOM 2989 N N . PRO A 1 418 ? 51.068 -24.036 -88.961 1.00 22.83 448 PRO A N 1
ATOM 2990 C CA . PRO A 1 418 ? 51.886 -22.854 -88.661 1.00 18.58 448 PRO A CA 1
ATOM 2991 C C . PRO A 1 418 ? 51.039 -21.599 -88.749 1.00 20.78 448 PRO A C 1
ATOM 2992 O O . PRO A 1 418 ? 50.091 -21.516 -89.534 1.00 23.02 448 PRO A O 1
ATOM 2996 N N . ALA A 1 419 ? 51.391 -20.606 -87.935 1.00 22.41 449 ALA A N 1
ATOM 2997 C CA . ALA A 1 419 ? 50.668 -19.348 -88.032 1.00 22.30 449 ALA A CA 1
ATOM 2998 C C . ALA A 1 419 ? 51.026 -18.624 -89.314 1.00 16.77 449 ALA A C 1
ATOM 2999 O O . ALA A 1 419 ? 50.169 -17.970 -89.917 1.00 22.46 449 ALA A O 1
ATOM 3001 N N . ASN A 1 420 ? 52.264 -18.756 -89.760 1.00 15.70 450 ASN A N 1
ATOM 3002 C CA . ASN A 1 420 ? 52.676 -18.149 -91.014 1.00 23.72 450 ASN A CA 1
ATOM 3003 C C . ASN A 1 420 ? 52.144 -18.966 -92.191 1.00 25.94 450 ASN A C 1
ATOM 3004 O O . ASN A 1 420 ? 52.571 -20.110 -92.386 1.00 17.16 450 ASN A O 1
ATOM 3009 N N . PRO A 1 421 ? 51.248 -18.417 -93.009 1.00 30.45 451 PRO A N 1
ATOM 3010 C CA . PRO A 1 421 ? 50.692 -19.205 -94.122 1.00 22.35 451 PRO A CA 1
ATOM 3011 C C . PRO A 1 421 ? 51.727 -19.652 -95.139 1.00 28.94 451 PRO A C 1
ATOM 3012 O O . PRO A 1 421 ? 51.383 -20.449 -96.023 1.00 25.10 451 PRO A O 1
ATOM 3016 N N . GLU A 1 422 ? 52.975 -19.191 -95.033 1.00 23.49 452 GLU A N 1
ATOM 3017 C CA . GLU A 1 422 ? 54.019 -19.534 -95.986 1.00 24.08 452 GLU A CA 1
ATOM 3018 C C . GLU A 1 422 ? 54.954 -20.623 -95.494 1.00 21.86 452 GLU A C 1
ATOM 3019 O O . GLU A 1 422 ? 55.773 -21.115 -96.281 1.00 20.21 452 GLU A O 1
ATOM 3025 N N . THR A 1 423 ? 54.889 -20.995 -94.227 1.00 12.27 453 THR A N 1
ATOM 3026 C CA . THR A 1 423 ? 55.790 -22.029 -93.760 1.00 18.23 453 THR A CA 1
ATOM 3027 C C . THR A 1 423 ? 55.414 -23.367 -94.404 1.00 23.24 453 THR A C 1
ATOM 3028 O O . THR A 1 423 ? 54.229 -23.678 -94.550 1.00 19.56 453 THR A O 1
ATOM 3032 N N . PRO A 1 424 ? 56.386 -24.162 -94.833 1.00 24.99 454 PRO A N 1
ATOM 3033 C CA . PRO A 1 424 ? 56.050 -25.470 -95.402 1.00 20.55 454 PRO A CA 1
ATOM 3034 C C . PRO A 1 424 ? 55.575 -26.423 -94.312 1.00 22.01 454 PRO A C 1
ATOM 3035 O O . PRO A 1 424 ? 55.890 -26.271 -93.126 1.00 18.88 454 PRO A O 1
ATOM 3039 N N . VAL A 1 425 ? 54.799 -27.422 -94.737 1.00 20.41 455 VAL A N 1
ATOM 3040 C CA . VAL A 1 425 ? 54.124 -28.352 -93.834 1.00 16.69 455 VAL A CA 1
ATOM 3041 C C . VAL A 1 425 ? 54.335 -29.778 -94.356 1.00 17.90 455 VAL A C 1
ATOM 3042 O O . VAL A 1 425 ? 54.086 -30.056 -95.534 1.00 20.55 455 VAL A O 1
ATOM 3046 N N . ILE A 1 426 ? 54.856 -30.653 -93.498 1.00 15.99 456 ILE A N 1
ATOM 3047 C CA . ILE A 1 426 ? 55.076 -32.067 -93.793 1.00 18.83 456 ILE A CA 1
ATOM 3048 C C . ILE A 1 426 ? 54.171 -32.882 -92.881 1.00 18.87 456 ILE A C 1
ATOM 3049 O O . ILE A 1 426 ? 54.231 -32.744 -91.650 1.00 17.18 456 ILE A O 1
ATOM 3054 N N . MET A 1 427 ? 53.376 -33.761 -93.477 1.00 15.15 457 MET A N 1
ATOM 3055 C CA . MET A 1 427 ? 52.305 -34.465 -92.781 1.00 13.33 457 MET A CA 1
ATOM 3056 C C . MET A 1 427 ? 52.479 -35.961 -92.972 1.00 14.50 457 MET A C 1
ATOM 3057 O O . MET A 1 427 ? 52.577 -36.440 -94.107 1.00 14.23 457 MET A O 1
ATOM 3062 N N . ILE A 1 428 ? 52.504 -36.704 -91.875 1.00 14.39 458 ILE A N 1
ATOM 3063 C CA . ILE A 1 428 ? 52.735 -38.146 -91.926 1.00 15.54 458 ILE A CA 1
ATOM 3064 C C . ILE A 1 428 ? 51.580 -38.820 -91.197 1.00 14.06 458 ILE A C 1
ATOM 3065 O O . ILE A 1 428 ? 51.514 -38.797 -89.965 1.00 17.80 458 ILE A O 1
ATOM 3070 N N . GLY A 1 429 ? 50.656 -39.403 -91.953 1.00 14.11 459 GLY A N 1
ATOM 3071 C CA . GLY A 1 429 ? 49.440 -39.917 -91.370 1.00 13.05 459 GLY A CA 1
ATOM 3072 C C . GLY A 1 429 ? 48.841 -41.070 -92.148 1.00 14.07 459 GLY A C 1
ATOM 3073 O O . GLY A 1 429 ? 47.845 -40.920 -92.859 1.00 17.91 459 GLY A O 1
ATOM 3074 N N . PRO A 1 430 ? 49.441 -42.248 -92.033 1.00 13.47 460 PRO A N 1
ATOM 3075 C CA . PRO A 1 430 ? 48.849 -43.434 -92.659 1.00 20.03 460 PRO A CA 1
ATOM 3076 C C . PRO A 1 430 ? 47.639 -43.924 -91.869 1.00 16.50 460 PRO A C 1
ATOM 3077 O O . PRO A 1 430 ? 47.488 -43.656 -90.673 1.00 16.94 460 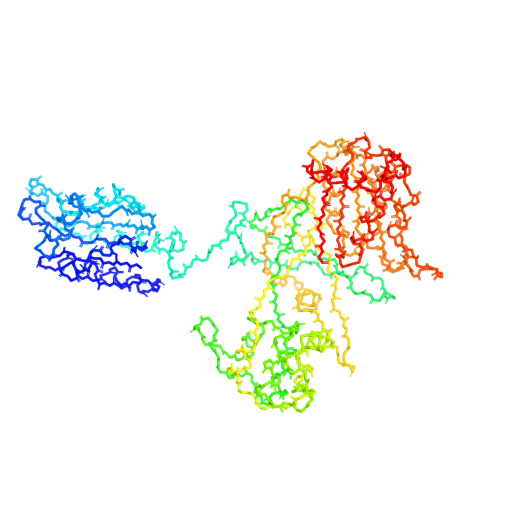PRO A O 1
ATOM 3081 N N . GLY A 1 431 ? 46.783 -44.680 -92.556 1.00 14.90 461 GLY A N 1
ATOM 3082 C CA . GLY A 1 431 ? 45.603 -45.223 -91.908 1.00 15.26 461 GLY A CA 1
ATOM 3083 C C . GLY A 1 431 ? 44.650 -44.102 -91.526 1.00 16.44 461 GLY A C 1
ATOM 3084 O O . GLY A 1 431 ? 44.481 -43.123 -92.258 1.00 20.39 461 GLY A O 1
ATOM 3085 N N . THR A 1 432 ? 44.035 -44.232 -90.350 1.00 15.05 462 THR A N 1
ATOM 3086 C CA . THR A 1 432 ? 43.149 -43.194 -89.853 1.00 16.42 462 THR A CA 1
ATOM 3087 C C . THR A 1 432 ? 43.905 -41.962 -89.402 1.00 18.65 462 THR A C 1
ATOM 3088 O O . THR A 1 432 ? 43.272 -40.933 -89.140 1.00 15.15 462 THR A O 1
ATOM 3092 N N . GLY A 1 433 ? 45.228 -42.045 -89.267 1.00 16.74 463 GLY A N 1
ATOM 3093 C CA . GLY A 1 433 ? 46.003 -40.842 -89.001 1.00 17.73 463 GLY A CA 1
ATOM 3094 C C . GLY A 1 433 ? 45.870 -39.780 -90.073 1.00 17.37 463 GLY A C 1
ATOM 3095 O O . GLY A 1 433 ? 46.367 -38.666 -89.886 1.00 18.35 463 GLY A O 1
ATOM 3096 N N . ILE A 1 434 ? 45.198 -40.089 -91.179 1.00 15.09 464 ILE A N 1
ATOM 3097 C CA . ILE A 1 434 ? 45.020 -39.112 -92.242 1.00 15.20 464 ILE A CA 1
ATOM 3098 C C . ILE A 1 434 ? 44.096 -37.976 -91.800 1.00 16.14 464 ILE A C 1
ATOM 3099 O O . ILE A 1 434 ? 44.157 -36.875 -92.350 1.00 16.58 464 ILE A O 1
ATOM 3104 N N . ALA A 1 435 ? 43.229 -38.217 -90.819 1.00 15.94 465 ALA A N 1
ATOM 3105 C CA . ALA A 1 435 ? 42.135 -37.301 -90.492 1.00 13.27 465 ALA A CA 1
ATOM 3106 C C . ALA A 1 435 ? 42.560 -35.840 -90.331 1.00 14.35 465 ALA A C 1
ATOM 3107 O O . ALA A 1 435 ? 42.045 -34.982 -91.053 1.00 14.37 465 ALA A O 1
ATOM 3109 N N . PRO A 1 436 ? 43.447 -35.499 -89.382 1.00 15.86 466 PRO A N 1
ATOM 3110 C CA . PRO A 1 436 ? 43.758 -34.075 -89.157 1.00 11.63 466 PRO A CA 1
ATOM 3111 C C . PRO A 1 436 ? 44.349 -33.405 -90.373 1.00 15.84 466 PRO A C 1
ATOM 3112 O O . PRO A 1 436 ? 44.265 -32.175 -90.491 1.00 14.31 466 PRO A O 1
ATOM 3116 N N . PHE A 1 437 ? 44.931 -34.181 -91.289 1.00 13.04 467 PHE A N 1
ATOM 3117 C CA . PHE A 1 437 ? 45.545 -33.618 -92.480 1.00 14.32 467 PHE A CA 1
ATOM 3118 C C . PHE A 1 437 ? 44.505 -33.305 -93.544 1.00 16.07 467 PHE A C 1
ATOM 3119 O O . PHE A 1 437 ? 44.693 -32.383 -94.356 1.00 13.14 467 PHE A O 1
ATOM 3127 N N . ARG A 1 438 ? 43.383 -34.018 -93.536 1.00 13.66 468 ARG A N 1
ATOM 3128 C CA . ARG A 1 438 ? 42.245 -33.520 -94.293 1.00 16.41 468 ARG A CA 1
ATOM 3129 C C . ARG A 1 438 ? 41.828 -32.150 -93.765 1.00 15.58 468 ARG A C 1
ATOM 3130 O O . ARG A 1 438 ? 41.573 -31.223 -94.545 1.00 12.46 468 ARG A O 1
ATOM 3138 N N . ALA A 1 439 ? 41.781 -31.999 -92.435 1.00 13.02 469 ALA A N 1
ATOM 3139 C CA . ALA A 1 439 ? 41.441 -30.699 -91.855 1.00 15.16 469 ALA A CA 1
ATOM 3140 C C . ALA A 1 439 ? 42.509 -29.656 -92.184 1.00 14.67 469 ALA A C 1
ATOM 3141 O O . ALA A 1 439 ? 42.184 -28.517 -92.522 1.00 15.80 469 ALA A O 1
ATOM 3143 N N . PHE A 1 440 ? 43.786 -30.033 -92.123 1.00 16.15 470 PHE A N 1
ATOM 3144 C CA . PHE A 1 440 ? 44.843 -29.083 -92.467 1.00 15.21 470 PHE A CA 1
ATOM 3145 C C . PHE A 1 440 ? 44.649 -28.529 -93.871 1.00 16.35 470 PHE A C 1
ATOM 3146 O O . PHE A 1 440 ? 44.745 -27.316 -94.093 1.00 18.44 470 PHE A O 1
ATOM 3154 N N . MET A 1 441 ? 44.393 -29.413 -94.839 1.00 16.05 471 MET A N 1
ATOM 3155 C CA . MET A 1 441 ? 44.313 -28.997 -96.235 1.00 13.79 471 MET A CA 1
ATOM 3156 C C . MET A 1 441 ? 43.026 -28.228 -96.514 1.00 19.81 471 MET A C 1
ATOM 3157 O O . MET A 1 441 ? 43.043 -27.245 -97.261 1.00 18.67 471 MET A O 1
ATOM 3162 N N . GLN A 1 442 ? 41.905 -28.637 -95.914 1.00 14.88 472 GLN A N 1
ATOM 3163 C CA . GLN A 1 442 ? 40.706 -27.813 -96.025 1.00 18.48 472 GLN A CA 1
ATOM 3164 C C . GLN A 1 442 ? 40.983 -26.407 -95.527 1.00 13.89 472 GLN A C 1
ATOM 3165 O O . GLN A 1 442 ? 40.516 -25.426 -96.113 1.00 15.20 472 GLN A O 1
ATOM 3171 N N . GLN A 1 443 ? 41.747 -26.294 -94.445 1.00 16.32 473 GLN A N 1
ATOM 3172 C CA . GLN A 1 443 ? 42.017 -24.987 -93.864 1.00 19.00 473 GLN A CA 1
ATOM 3173 C C . GLN A 1 443 ? 42.946 -24.176 -94.762 1.00 20.35 473 GLN A C 1
ATOM 3174 O O . GLN A 1 443 ? 42.619 -23.049 -95.153 1.00 20.73 473 GLN A O 1
ATOM 3180 N N . ARG A 1 444 ? 44.094 -24.750 -95.131 1.00 13.70 474 ARG A N 1
ATOM 3181 C CA . ARG A 1 444 ? 45.043 -24.003 -95.951 1.00 18.02 474 ARG A CA 1
ATOM 3182 C C . ARG A 1 444 ? 44.464 -23.663 -97.314 1.00 20.24 474 ARG A C 1
ATOM 3183 O O . ARG A 1 444 ? 44.774 -22.605 -97.865 1.00 20.45 474 ARG A O 1
ATOM 3191 N N . ALA A 1 445 ? 43.626 -24.534 -97.881 1.00 16.83 475 ALA A N 1
ATOM 3192 C CA . ALA A 1 445 ? 42.948 -24.157 -99.114 1.00 20.29 475 ALA A CA 1
ATOM 3193 C C . ALA A 1 445 ? 41.968 -23.011 -98.867 1.00 26.73 475 ALA A C 1
ATOM 3194 O O . ALA A 1 445 ? 41.910 -22.056 -99.657 1.00 24.79 475 ALA A O 1
ATOM 3196 N N . ALA A 1 446 ? 41.188 -23.084 -97.778 1.00 17.91 476 ALA A N 1
ATOM 3197 C CA . ALA A 1 446 ? 40.239 -22.010 -97.484 1.00 29.84 476 ALA A CA 1
ATOM 3198 C C . ALA A 1 446 ? 40.947 -20.669 -97.303 1.00 24.63 476 ALA A C 1
ATOM 3199 O O . ALA A 1 446 ? 40.456 -19.639 -97.769 1.00 26.41 476 ALA A O 1
ATOM 3201 N N . ASP A 1 447 ? 42.084 -20.660 -96.607 1.00 17.18 477 ASP A N 1
ATOM 3202 C CA . ASP A 1 447 ? 42.866 -19.450 -96.422 1.00 23.78 477 ASP A CA 1
ATOM 3203 C C . ASP A 1 447 ? 43.681 -19.071 -97.645 1.00 27.99 477 ASP A C 1
ATOM 3204 O O . ASP A 1 447 ? 44.328 -18.021 -97.630 1.00 24.41 477 ASP A O 1
ATOM 3209 N N . GLU A 1 448 ? 43.695 -19.910 -98.677 1.00 24.51 478 GLU A N 1
ATOM 3210 C CA . GLU A 1 448 ? 44.602 -19.725 -99.800 1.00 28.48 478 GLU A CA 1
ATOM 3211 C C . GLU A 1 448 ? 46.031 -19.498 -99.314 1.00 21.76 478 GLU A C 1
ATOM 3212 O O . GLU A 1 448 ? 46.733 -18.597 -99.768 1.00 31.20 478 GLU A O 1
ATOM 3218 N N . ALA A 1 449 ? 46.460 -20.313 -98.360 1.00 22.36 479 ALA A N 1
ATOM 3219 C CA . ALA A 1 449 ? 47.839 -20.246 -97.893 1.00 21.32 479 ALA A CA 1
ATOM 3220 C C . ALA A 1 449 ? 48.778 -20.689 -99.007 1.00 22.90 479 ALA A C 1
ATOM 3221 O O . ALA A 1 449 ? 48.515 -21.703 -99.671 1.00 23.61 479 ALA A O 1
ATOM 3223 N N . PRO A 1 450 ? 49.855 -19.949 -99.272 1.00 24.79 480 PRO A N 1
ATOM 3224 C CA . PRO A 1 450 ? 50.776 -20.353 -100.338 1.00 25.88 480 PRO A CA 1
ATOM 3225 C C . PRO A 1 450 ? 51.820 -21.355 -99.881 1.00 22.07 480 PRO A C 1
ATOM 3226 O O . PRO A 1 450 ? 52.543 -21.896 -100.726 1.00 22.84 480 PRO A O 1
ATOM 3230 N N . GLY A 1 451 ? 51.893 -21.646 -98.587 1.00 22.12 481 GLY A N 1
ATOM 3231 C CA . GLY A 1 451 ? 52.875 -22.582 -98.088 1.00 19.00 481 GLY A CA 1
ATOM 3232 C C . GLY A 1 451 ? 52.793 -23.919 -98.792 1.00 27.04 481 GLY A C 1
ATOM 3233 O O . GLY A 1 451 ? 51.694 -24.380 -99.130 1.00 19.25 481 GLY A O 1
ATOM 3234 N N . LYS A 1 452 ? 53.951 -24.536 -99.032 1.00 18.81 482 LYS A N 1
ATOM 3235 C CA . LYS A 1 452 ? 53.993 -25.871 -99.618 1.00 19.11 482 LYS A CA 1
ATOM 3236 C C . LYS A 1 452 ? 53.525 -26.901 -98.600 1.00 19.08 482 LYS A C 1
ATOM 3237 O O . LYS A 1 452 ? 53.794 -26.775 -97.399 1.00 18.88 482 LYS A O 1
ATOM 3243 N N . ASN A 1 453 ? 52.805 -27.913 -99.080 1.00 12.41 483 ASN A N 1
ATOM 3244 C CA . ASN A 1 453 ? 52.289 -28.991 -98.238 1.00 18.26 483 ASN A CA 1
ATOM 3245 C C . ASN A 1 453 ? 52.698 -30.350 -98.799 1.00 14.83 483 ASN A C 1
ATOM 3246 O O . ASN A 1 453 ? 52.655 -30.577 -100.009 1.00 19.09 483 ASN A O 1
ATOM 3251 N N . TRP A 1 454 ? 53.078 -31.257 -97.915 1.00 16.79 484 TRP A N 1
ATOM 3252 C CA . TRP A 1 454 ? 53.635 -32.543 -98.307 1.00 15.79 484 TRP A CA 1
ATOM 3253 C C . TRP A 1 454 ? 52.962 -33.619 -97.470 1.00 15.43 484 TRP A C 1
ATOM 3254 O O . TRP A 1 454 ? 53.059 -33.588 -96.241 1.00 13.65 484 TRP A O 1
ATOM 3265 N N . LEU A 1 455 ? 52.275 -34.561 -98.123 1.00 15.21 485 LEU A N 1
ATOM 3266 C CA . LEU A 1 455 ? 51.605 -35.654 -97.420 1.00 16.55 485 LEU A CA 1
ATOM 3267 C C . LEU A 1 455 ? 52.318 -36.981 -97.662 1.00 17.47 485 LEU A C 1
ATOM 3268 O O . LEU A 1 455 ? 52.596 -37.340 -98.814 1.00 19.33 485 LEU A O 1
ATOM 3273 N N . PHE A 1 456 ? 52.605 -37.701 -96.572 1.00 12.45 486 PHE A N 1
ATOM 3274 C CA . PHE A 1 456 ? 52.983 -39.116 -96.603 1.00 16.64 486 PHE A CA 1
ATOM 3275 C C . PHE A 1 456 ? 51.829 -39.939 -96.041 1.00 16.35 486 PHE A C 1
ATOM 3276 O O . PHE A 1 456 ? 51.455 -39.769 -94.876 1.00 18.37 486 PHE A O 1
ATOM 3284 N N . PHE A 1 457 ? 51.275 -40.822 -96.877 1.00 17.88 487 PHE A N 1
ATOM 3285 C CA . PHE A 1 457 ? 50.153 -41.682 -96.536 1.00 16.22 487 PHE A CA 1
ATOM 3286 C C . PHE A 1 457 ? 50.492 -43.125 -96.874 1.00 14.31 487 PHE A C 1
ATOM 3287 O O . PHE A 1 457 ? 51.281 -43.392 -97.780 1.00 17.54 487 PHE A O 1
ATOM 3295 N N . GLY A 1 458 ? 49.876 -44.047 -96.141 1.00 18.05 488 GLY A N 1
ATOM 3296 C CA . GLY A 1 458 ? 50.130 -45.461 -96.327 1.00 23.37 488 GLY A CA 1
ATOM 3297 C C . GLY A 1 458 ? 48.983 -46.296 -95.807 1.00 21.02 488 GLY A C 1
ATOM 3298 O O . GLY A 1 458 ? 48.260 -45.887 -94.894 1.00 16.27 488 GLY A O 1
ATOM 3299 N N . ASN A 1 459 ? 48.825 -47.480 -96.392 1.00 18.32 489 ASN A N 1
ATOM 3300 C CA . ASN A 1 459 ? 47.788 -48.441 -96.029 1.00 21.51 489 ASN A CA 1
ATOM 3301 C C . ASN A 1 459 ? 48.043 -49.736 -96.799 1.00 24.96 489 ASN A C 1
ATOM 3302 O O . ASN A 1 459 ? 48.979 -49.797 -97.603 1.00 22.68 489 ASN A O 1
ATOM 3307 N N . PRO A 1 460 ? 47.251 -50.790 -96.587 1.00 25.84 490 PRO A N 1
ATOM 3308 C CA . PRO A 1 460 ? 47.556 -52.057 -97.285 1.00 24.41 490 PRO A CA 1
ATOM 3309 C C . PRO A 1 460 ? 47.471 -51.975 -98.805 1.00 25.80 490 PRO A C 1
ATOM 3310 O O . PRO A 1 460 ? 48.455 -52.322 -99.480 1.00 25.31 490 PRO A O 1
ATOM 3314 N N . HIS A 1 461 ? 46.350 -51.507 -99.376 1.00 24.32 491 HIS A N 1
ATOM 3315 C CA . HIS A 1 461 ? 46.112 -51.619 -100.816 1.00 20.97 491 HIS A CA 1
ATOM 3316 C C . HIS A 1 461 ? 45.696 -50.297 -101.448 1.00 24.65 491 HIS A C 1
ATOM 3317 O O . HIS A 1 461 ? 44.767 -49.632 -100.970 1.00 23.82 491 HIS A O 1
ATOM 3324 N N . PHE A 1 462 ? 46.341 -49.970 -102.575 1.00 23.71 492 PHE A N 1
ATOM 3325 C CA . PHE A 1 462 ? 46.014 -48.755 -103.313 1.00 23.36 492 PHE A CA 1
ATOM 3326 C C . PHE A 1 462 ? 44.566 -48.758 -103.798 1.00 24.37 492 PHE A C 1
ATOM 3327 O O . PHE A 1 462 ? 43.868 -47.739 -103.703 1.00 24.96 492 PHE A O 1
ATOM 3335 N N . THR A 1 463 ? 44.092 -49.880 -104.336 1.00 20.75 493 THR A N 1
ATOM 3336 C CA . THR A 1 463 ? 42.732 -49.886 -104.875 1.00 24.46 493 THR A CA 1
ATOM 3337 C C . THR A 1 463 ? 41.660 -49.950 -103.798 1.00 17.01 493 THR A C 1
ATOM 3338 O O . THR A 1 463 ? 40.498 -49.716 -104.111 1.00 21.51 493 THR A O 1
ATOM 3342 N N . GLU A 1 464 ? 42.001 -50.276 -102.551 1.00 18.62 494 GLU A N 1
ATOM 3343 C CA . GLU A 1 464 ? 40.988 -50.448 -101.514 1.00 19.96 494 GLU A CA 1
ATOM 3344 C C . GLU A 1 464 ? 41.072 -49.450 -100.371 1.00 22.10 494 GLU A C 1
ATOM 3345 O O . GLU A 1 464 ? 40.048 -49.191 -99.727 1.00 18.06 494 GLU A O 1
ATOM 3351 N N . ASP A 1 465 ? 42.266 -48.931 -100.061 1.00 17.46 495 ASP A N 1
ATOM 3352 C CA . ASP A 1 465 ? 42.504 -48.272 -98.781 1.00 20.51 495 ASP A CA 1
ATOM 3353 C C . ASP A 1 465 ? 43.078 -46.866 -98.946 1.00 16.85 495 ASP A C 1
ATOM 3354 O O . ASP A 1 465 ? 43.696 -46.347 -98.011 1.00 15.92 495 ASP A O 1
ATOM 3359 N N . PHE A 1 466 ? 42.904 -46.250 -100.117 1.00 17.89 496 PHE A N 1
ATOM 3360 C CA . PHE A 1 466 ? 43.356 -44.880 -100.368 1.00 19.14 496 PHE A CA 1
ATOM 3361 C C . PHE A 1 466 ? 42.272 -43.915 -99.876 1.00 13.93 496 PHE A C 1
ATOM 3362 O O . PHE A 1 466 ? 41.511 -43.326 -100.642 1.00 12.56 496 PHE A O 1
ATOM 3370 N N . LEU A 1 467 ? 42.225 -43.732 -98.561 1.00 14.08 497 LEU A N 1
ATOM 3371 C CA . LEU A 1 467 ? 41.226 -42.853 -97.955 1.00 14.65 497 LEU A CA 1
ATOM 3372 C C . LEU A 1 467 ? 41.290 -41.449 -98.557 1.00 14.06 497 LEU A C 1
ATOM 3373 O O . LEU A 1 467 ? 42.339 -40.797 -98.525 1.00 12.40 497 LEU A O 1
ATOM 3378 N N . TYR A 1 468 ? 40.164 -40.990 -99.109 1.00 17.00 498 TYR A N 1
ATOM 3379 C CA . TYR A 1 468 ? 40.007 -39.623 -99.605 1.00 17.21 498 TYR A CA 1
ATOM 3380 C C . TYR A 1 468 ? 40.823 -39.361 -100.872 1.00 17.39 498 TYR A C 1
ATOM 3381 O O . TYR A 1 468 ? 41.140 -38.213 -101.191 1.00 21.08 498 TYR A O 1
ATOM 3390 N N . GLN A 1 469 ? 41.132 -40.424 -101.611 1.00 24.80 499 GLN A N 1
ATOM 3391 C CA . GLN A 1 469 ? 41.945 -40.323 -102.816 1.00 20.87 499 GLN A CA 1
ATOM 3392 C C . GLN A 1 469 ? 41.514 -39.180 -103.724 1.00 15.30 499 GLN A C 1
ATOM 3393 O O . GLN A 1 469 ? 42.353 -38.434 -104.247 1.00 13.89 499 GLN A O 1
ATOM 3399 N N . VAL A 1 470 ? 40.210 -39.059 -103.966 1.00 17.37 500 VAL A N 1
ATOM 3400 C CA . VAL A 1 470 ? 39.734 -38.101 -104.957 1.00 16.17 500 VAL A CA 1
ATOM 3401 C C . VAL A 1 470 ? 39.889 -36.675 -104.451 1.00 18.59 500 VAL A C 1
ATOM 3402 O O . VAL A 1 470 ? 40.032 -35.744 -105.249 1.00 20.76 500 VAL A O 1
ATOM 3406 N N . GLU A 1 471 ? 39.854 -36.466 -103.133 1.00 20.29 501 GLU A N 1
ATOM 3407 C CA . GLU A 1 471 ? 40.174 -35.140 -102.604 1.00 16.65 501 GLU A CA 1
ATOM 3408 C C . GLU A 1 471 ? 41.659 -34.829 -102.754 1.00 19.00 501 GLU A C 1
ATOM 3409 O O . GLU A 1 471 ? 42.030 -33.691 -103.061 1.00 18.68 501 GLU A O 1
ATOM 3415 N N . TRP A 1 472 ? 42.533 -35.819 -102.530 1.00 19.16 502 TRP A N 1
ATOM 3416 C CA . TRP A 1 472 ? 43.964 -35.553 -102.684 1.00 17.96 502 TRP A CA 1
ATOM 3417 C C . TRP A 1 472 ? 44.285 -35.177 -104.120 1.00 16.40 502 TRP A C 1
ATOM 3418 O O . TRP A 1 472 ? 45.051 -34.240 -104.369 1.00 18.83 502 TRP A O 1
ATOM 3429 N N . GLN A 1 473 ? 43.686 -35.879 -105.079 1.00 18.80 503 GLN A N 1
ATOM 3430 C CA . GLN A 1 473 ? 43.912 -35.543 -106.479 1.00 23.69 503 GLN A CA 1
ATOM 3431 C C . GLN A 1 473 ? 43.504 -34.107 -106.761 1.00 17.58 503 GLN A C 1
ATOM 3432 O O . GLN A 1 473 ? 44.189 -33.396 -107.502 1.00 17.10 503 GLN A O 1
ATOM 3438 N N . ARG A 1 474 ? 42.395 -33.668 -106.162 1.00 17.60 504 ARG A N 1
ATOM 3439 C CA . ARG A 1 474 ? 41.920 -32.300 -106.338 1.00 22.79 504 ARG A CA 1
ATOM 3440 C C . ARG A 1 474 ? 42.899 -31.306 -105.715 1.00 21.64 504 ARG A C 1
ATOM 3441 O O . ARG A 1 474 ? 43.232 -30.284 -106.322 1.00 23.31 504 ARG A O 1
ATOM 3449 N N . TYR A 1 475 ? 43.407 -31.610 -104.519 1.00 21.76 505 TYR A N 1
ATOM 3450 C CA . TYR A 1 475 ? 44.392 -30.731 -103.900 1.00 16.74 505 TYR A CA 1
ATOM 3451 C C . TYR A 1 475 ? 45.667 -30.662 -104.725 1.00 17.95 505 TYR A C 1
ATOM 3452 O O . TYR A 1 475 ? 46.305 -29.604 -104.803 1.00 16.03 505 TYR A O 1
ATOM 3461 N N . VAL A 1 476 ? 46.094 -31.785 -105.305 1.00 15.13 506 VAL A N 1
ATOM 3462 C CA . VAL A 1 476 ? 47.289 -31.719 -106.137 1.00 18.20 506 VAL A CA 1
ATOM 3463 C C . VAL A 1 476 ? 47.001 -30.868 -107.361 1.00 13.55 506 VAL A C 1
ATOM 3464 O O . VAL A 1 476 ? 47.742 -29.937 -107.682 1.00 12.83 506 VAL A O 1
ATOM 3468 N N . LYS A 1 477 ? 45.876 -31.143 -108.015 1.00 14.74 507 LYS A N 1
ATOM 3469 C CA . LYS A 1 477 ? 45.463 -30.394 -109.191 1.00 17.59 507 LYS A CA 1
ATOM 3470 C C . LYS A 1 477 ? 45.443 -28.895 -108.930 1.00 22.48 507 LYS A C 1
ATOM 3471 O O . LYS A 1 477 ? 45.968 -28.111 -109.726 1.00 26.82 507 LYS A O 1
ATOM 3477 N N . GLU A 1 478 ? 44.832 -28.478 -107.817 1.00 21.13 508 GLU A N 1
ATOM 3478 C CA . GLU A 1 478 ? 44.679 -27.069 -107.463 1.00 22.33 508 GLU A CA 1
ATOM 3479 C C . GLU A 1 478 ? 45.946 -26.427 -106.914 1.00 16.75 508 GLU A C 1
ATOM 3480 O O . GLU A 1 478 ? 45.922 -25.234 -106.611 1.00 24.67 508 GLU A O 1
ATOM 3486 N N . GLY A 1 479 ? 47.040 -27.164 -106.761 1.00 21.24 509 GLY A N 1
ATOM 3487 C CA . GLY A 1 479 ? 48.258 -26.574 -106.242 1.00 17.44 509 GLY A CA 1
ATOM 3488 C C . GLY A 1 479 ? 48.322 -26.426 -104.734 1.00 22.75 509 GLY A C 1
ATOM 3489 O O . GLY A 1 479 ? 49.297 -25.857 -104.224 1.00 22.18 509 GLY A O 1
ATOM 3490 N N . VAL A 1 480 ? 47.329 -26.930 -104.007 1.00 15.06 510 VAL A N 1
ATOM 3491 C CA . VAL A 1 480 ? 47.353 -26.902 -102.549 1.00 15.12 510 VAL A CA 1
ATOM 3492 C C . VAL A 1 480 ? 48.300 -27.960 -101.997 1.00 18.25 510 VAL A C 1
ATOM 3493 O O . VAL A 1 480 ? 49.097 -27.684 -101.093 1.00 19.25 510 VAL A O 1
ATOM 3497 N N . LEU A 1 481 ? 48.245 -29.178 -102.531 1.00 14.38 511 LEU A N 1
ATOM 3498 C CA . LEU A 1 481 ? 49.095 -30.272 -102.071 1.00 15.43 511 LEU A CA 1
ATOM 3499 C C . LEU A 1 481 ? 50.309 -30.350 -102.993 1.00 19.35 511 LEU A C 1
ATOM 3500 O O . LEU A 1 481 ? 50.208 -30.782 -104.145 1.00 15.88 511 LEU A O 1
ATOM 3505 N N . THR A 1 482 ? 51.454 -29.926 -102.485 1.00 19.03 512 THR A N 1
ATOM 3506 C CA . THR A 1 482 ? 52.624 -29.763 -103.330 1.00 17.69 512 THR A CA 1
ATOM 3507 C C . THR A 1 482 ? 53.268 -31.101 -103.646 1.00 18.82 512 THR A C 1
ATOM 3508 O O . THR A 1 482 ? 53.718 -31.330 -104.772 1.00 14.93 512 THR A O 1
ATOM 3512 N N . ARG A 1 483 ? 53.307 -31.995 -102.663 1.00 15.19 513 ARG A N 1
ATOM 3513 C CA . ARG A 1 483 ? 53.962 -33.283 -102.786 1.00 15.65 513 ARG A CA 1
ATOM 3514 C C . ARG A 1 483 ? 53.141 -34.330 -102.060 1.00 21.16 513 ARG A C 1
ATOM 3515 O O . ARG A 1 483 ? 52.494 -34.044 -101.045 1.00 16.52 513 ARG A O 1
ATOM 3523 N N . ILE A 1 484 ? 53.209 -35.554 -102.569 1.00 16.43 514 ILE A N 1
ATOM 3524 C CA . ILE A 1 484 ? 52.513 -36.676 -101.957 1.00 20.39 514 ILE A CA 1
ATOM 3525 C C . ILE A 1 484 ? 53.306 -37.945 -102.236 1.00 21.14 514 ILE A C 1
ATOM 3526 O O . ILE A 1 484 ? 53.674 -38.221 -103.382 1.00 17.62 514 ILE A O 1
ATOM 3531 N N . ASP A 1 485 ? 53.579 -38.706 -101.181 1.00 15.22 515 ASP A N 1
ATOM 3532 C CA . ASP A 1 485 ? 54.223 -39.999 -101.286 1.00 19.37 515 ASP A CA 1
ATOM 3533 C C . ASP A 1 485 ? 53.349 -41.047 -100.60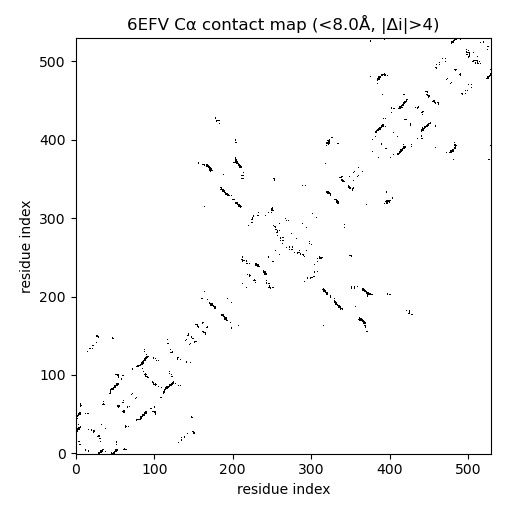2 1.00 20.14 515 ASP A C 1
ATOM 3534 O O . ASP A 1 485 ? 52.802 -40.805 -99.519 1.00 18.83 515 ASP A O 1
ATOM 3539 N N . LEU A 1 486 ? 53.196 -42.195 -101.258 1.00 18.92 516 LEU A N 1
ATOM 3540 C CA . LEU A 1 486 ? 52.266 -43.249 -100.860 1.00 26.07 516 LEU A CA 1
ATOM 3541 C C . LEU A 1 486 ? 52.996 -44.569 -100.640 1.00 20.57 516 LEU A C 1
ATOM 3542 O O . LEU A 1 486 ? 53.859 -44.950 -101.438 1.00 22.33 516 LEU A O 1
ATOM 3547 N N . ALA A 1 487 ? 52.638 -45.277 -99.569 1.00 18.58 517 ALA A N 1
ATOM 3548 C CA . ALA A 1 487 ? 53.222 -46.582 -99.244 1.00 30.17 517 ALA A CA 1
ATOM 3549 C C . ALA A 1 487 ? 52.106 -47.617 -99.117 1.00 27.89 517 ALA A C 1
ATOM 3550 O O . ALA A 1 487 ? 51.302 -47.564 -98.180 1.00 24.52 517 ALA A O 1
ATOM 3552 N N . TRP A 1 488 ? 52.048 -48.552 -100.054 1.00 22.74 518 TRP A N 1
ATOM 3553 C CA . TRP A 1 488 ? 51.049 -49.619 -100.038 1.00 23.90 518 TRP A CA 1
ATOM 3554 C C . TRP A 1 488 ? 51.730 -50.907 -99.579 1.00 25.74 518 TRP A C 1
ATOM 3555 O O . TRP A 1 488 ? 52.516 -51.496 -100.326 1.00 26.04 518 TRP A O 1
ATOM 3566 N N . SER A 1 489 ? 51.440 -51.332 -98.345 1.00 23.42 519 SER A N 1
ATOM 3567 C CA . SER A 1 489 ? 52.236 -52.370 -97.696 1.00 22.45 519 SER A CA 1
ATOM 3568 C C . SER A 1 489 ? 51.959 -53.766 -98.234 1.00 31.27 519 SER A C 1
ATOM 3569 O O . SER A 1 489 ? 52.794 -54.655 -98.060 1.00 28.22 519 SER A O 1
ATOM 3572 N N . ARG A 1 490 ? 50.810 -53.990 -98.866 1.00 30.62 520 ARG A N 1
ATOM 3573 C CA . ARG A 1 490 ? 50.455 -55.337 -99.290 1.00 30.08 520 ARG A CA 1
ATOM 3574 C C . ARG A 1 490 ? 50.131 -55.407 -100.781 1.00 36.57 520 ARG A C 1
ATOM 3575 O O . ARG A 1 490 ? 49.436 -56.329 -101.209 1.00 33.51 520 ARG A O 1
ATOM 3583 N N . ASP A 1 491 ? 50.639 -54.460 -101.585 1.00 30.57 521 ASP A N 1
ATOM 3584 C CA . ASP A 1 491 ? 50.458 -54.478 -103.032 1.00 30.96 521 ASP A CA 1
ATOM 3585 C C . ASP A 1 491 ? 51.590 -55.180 -103.773 1.00 40.32 521 ASP A C 1
ATOM 3586 O O . ASP A 1 491 ? 51.478 -55.384 -104.986 1.00 32.01 521 ASP A O 1
ATOM 3591 N N . GLN A 1 492 ? 52.676 -55.532 -103.086 1.00 42.93 522 GLN A N 1
ATOM 3592 C CA . GLN A 1 492 ? 53.790 -56.263 -103.679 1.00 42.07 522 GLN A CA 1
ATOM 3593 C C . GLN A 1 492 ? 54.389 -57.168 -102.608 1.00 48.54 522 GLN A C 1
ATOM 3594 O O . GLN A 1 492 ? 53.900 -57.231 -101.475 1.00 44.06 522 GLN A O 1
ATOM 3600 N N . LYS A 1 493 ? 55.476 -57.855 -102.974 1.00 56.01 523 LYS A N 1
ATOM 3601 C CA . LYS A 1 493 ? 56.023 -58.907 -102.122 1.00 55.98 523 LYS A CA 1
ATOM 3602 C C . LYS A 1 493 ? 56.494 -58.353 -100.785 1.00 54.58 523 LYS A C 1
ATOM 3603 O O . LYS A 1 493 ? 56.130 -58.869 -99.720 1.00 43.19 523 LYS A O 1
ATOM 3609 N N . GLU A 1 494 ? 57.320 -57.317 -100.814 1.00 45.91 524 GLU A N 1
ATOM 3610 C CA . GLU A 1 494 ? 57.864 -56.790 -99.575 1.00 51.73 524 GLU A CA 1
ATOM 3611 C C . GLU A 1 494 ? 56.994 -55.656 -99.045 1.00 48.17 524 GLU A C 1
ATOM 3612 O O . GLU A 1 494 ? 56.370 -54.905 -99.803 1.00 33.39 524 GLU A O 1
ATOM 3618 N N . LYS A 1 495 ? 56.959 -55.555 -97.723 1.00 35.76 525 LYS A N 1
ATOM 3619 C CA . LYS A 1 495 ? 56.208 -54.507 -97.054 1.00 47.82 525 LYS A CA 1
ATOM 3620 C C . LYS A 1 495 ? 56.830 -53.134 -97.313 1.00 42.24 525 LYS A C 1
ATOM 3621 O O . LYS A 1 495 ? 58.052 -52.974 -97.297 1.00 45.02 525 LYS A O 1
ATOM 3627 N N . VAL A 1 496 ? 55.978 -52.141 -97.566 1.00 30.85 526 VAL A N 1
ATOM 3628 C CA . VAL A 1 496 ? 56.389 -50.742 -97.672 1.00 33.65 526 VAL A CA 1
ATOM 3629 C C . VAL A 1 496 ? 55.499 -49.903 -96.756 1.00 28.65 526 VAL A C 1
ATOM 3630 O O . VAL A 1 496 ? 54.270 -50.055 -96.766 1.00 23.34 526 VAL A O 1
ATOM 3634 N N . TYR A 1 497 ? 56.122 -49.033 -95.962 1.00 22.96 527 TYR A N 1
ATOM 3635 C CA . TYR A 1 497 ? 55.439 -48.125 -95.046 1.00 21.32 527 TYR A CA 1
ATOM 3636 C C . TYR A 1 497 ? 55.985 -46.709 -95.217 1.00 25.56 527 TYR A C 1
ATOM 3637 O O . TYR A 1 497 ? 56.981 -46.474 -95.911 1.00 21.58 527 TYR A O 1
ATOM 3646 N N . VAL A 1 498 ? 55.317 -45.755 -94.562 1.00 25.23 528 VAL A N 1
ATOM 3647 C CA . VAL A 1 498 ? 55.685 -44.354 -94.729 1.00 19.55 528 VAL A CA 1
ATOM 3648 C C . VAL A 1 498 ? 57.135 -44.115 -94.332 1.00 19.65 528 VAL A C 1
ATOM 3649 O O . VAL A 1 498 ? 57.824 -43.287 -94.945 1.00 19.63 528 VAL A O 1
ATOM 3653 N N . GLN A 1 499 ? 57.636 -44.830 -93.320 1.00 20.01 529 GLN A N 1
ATOM 3654 C CA . GLN A 1 499 ? 59.035 -44.623 -92.941 1.00 23.69 529 GLN A CA 1
ATOM 3655 C C . GLN A 1 499 ? 59.976 -44.967 -94.089 1.00 23.31 529 GLN A C 1
ATOM 3656 O O . GLN A 1 499 ? 61.031 -44.343 -94.226 1.00 23.77 529 GLN A O 1
ATOM 3662 N N . ASP A 1 500 ? 59.596 -45.911 -94.952 1.00 17.23 530 ASP A N 1
ATOM 3663 C CA . ASP A 1 500 ? 60.430 -46.184 -96.124 1.00 26.69 530 ASP A CA 1
ATOM 3664 C C . ASP A 1 500 ? 60.400 -45.027 -97.115 1.00 29.99 530 ASP A C 1
ATOM 3665 O O . ASP A 1 500 ? 61.423 -44.719 -97.738 1.00 29.86 530 ASP A O 1
ATOM 3670 N N . LYS A 1 501 ? 59.239 -44.381 -97.295 1.00 25.10 531 LYS A N 1
ATOM 3671 C CA . LYS A 1 501 ? 59.201 -43.235 -98.197 1.00 23.59 531 LYS A CA 1
ATOM 3672 C C . LYS A 1 501 ? 59.900 -42.030 -97.584 1.00 19.86 531 LYS A C 1
ATOM 3673 O O . LYS A 1 501 ? 60.473 -41.211 -98.310 1.00 24.86 531 LYS A O 1
ATOM 3679 N N . LEU A 1 502 ? 59.866 -41.905 -96.257 1.00 20.63 532 LEU A N 1
ATOM 3680 C CA . LEU A 1 502 ? 60.636 -40.856 -95.606 1.00 20.25 532 LEU A CA 1
ATOM 3681 C C . LEU A 1 502 ? 62.111 -41.006 -95.941 1.00 27.25 532 LEU A C 1
ATOM 3682 O O . LEU A 1 502 ? 62.773 -40.040 -96.353 1.00 21.85 532 LEU A O 1
ATOM 3687 N N . ARG A 1 503 ? 62.635 -42.229 -95.811 1.00 24.21 533 ARG A N 1
ATOM 3688 C CA . ARG A 1 503 ? 64.039 -42.470 -96.145 1.00 31.10 533 ARG A CA 1
ATOM 3689 C C . ARG A 1 503 ? 64.309 -42.193 -97.620 1.00 29.49 533 ARG A C 1
ATOM 3690 O O . ARG A 1 503 ? 65.274 -41.493 -97.960 1.00 34.10 533 ARG A O 1
ATOM 3698 N N . GLU A 1 504 ? 63.460 -42.718 -98.514 1.00 26.50 534 GLU A N 1
ATOM 3699 C CA . GLU A 1 504 ? 63.622 -42.439 -99.944 1.00 25.23 534 GLU A CA 1
ATOM 3700 C C . GLU A 1 504 ? 63.697 -40.943 -100.226 1.00 26.35 534 GLU A C 1
ATOM 3701 O O . GLU A 1 504 ? 64.390 -40.510 -101.147 1.00 23.53 534 GLU A O 1
ATOM 3707 N N . GLN A 1 505 ? 62.957 -40.140 -99.470 1.00 28.51 535 GLN A N 1
ATOM 3708 C CA . GLN A 1 505 ? 62.842 -38.711 -99.724 1.00 24.37 535 GLN A CA 1
ATOM 3709 C C . GLN A 1 505 ? 63.789 -37.887 -98.857 1.00 27.25 535 GLN A C 1
ATOM 3710 O O . GLN A 1 505 ? 63.637 -36.661 -98.779 1.00 26.92 535 GLN A O 1
ATOM 3716 N N . GLY A 1 506 ? 64.759 -38.535 -98.216 1.00 17.71 536 GLY A N 1
ATOM 3717 C CA . GLY A 1 506 ? 65.649 -37.908 -97.259 1.00 25.00 536 GLY A CA 1
ATOM 3718 C C . GLY A 1 506 ? 66.164 -36.545 -97.659 1.00 28.64 536 GLY A C 1
ATOM 3719 O O . GLY A 1 506 ? 65.967 -35.559 -96.932 1.00 25.17 536 GLY A O 1
ATOM 3720 N N . ALA A 1 507 ? 66.806 -36.471 -98.828 1.00 25.39 537 ALA A N 1
ATOM 3721 C CA . ALA A 1 507 ? 67.442 -35.219 -99.227 1.00 33.05 537 ALA A CA 1
ATOM 3722 C C . ALA A 1 507 ? 66.428 -34.079 -99.271 1.00 26.47 537 ALA A C 1
ATOM 3723 O O . ALA A 1 507 ? 66.670 -32.994 -98.730 1.00 27.93 537 ALA A O 1
ATOM 3725 N N . GLU A 1 508 ? 65.276 -34.306 -99.895 1.00 25.85 538 GLU A N 1
ATOM 3726 C CA . GLU A 1 508 ? 64.319 -33.213 -100.014 1.00 26.94 538 GLU A CA 1
ATOM 3727 C C . GLU A 1 508 ? 63.672 -32.873 -98.672 1.00 27.67 538 GLU A C 1
ATOM 3728 O O . GLU A 1 508 ? 63.372 -31.702 -98.415 1.00 26.53 538 GLU A O 1
ATOM 3734 N N . LEU A 1 509 ? 63.471 -33.868 -97.799 1.00 24.84 539 LEU A N 1
ATOM 3735 C CA . LEU A 1 509 ? 62.932 -33.594 -96.468 1.00 22.40 539 LEU A CA 1
ATOM 3736 C C . LEU A 1 509 ? 63.840 -32.656 -95.691 1.00 23.59 539 LEU A C 1
ATOM 3737 O O . LEU A 1 509 ? 63.377 -31.686 -95.079 1.00 26.32 539 LEU A O 1
ATOM 3742 N N . TRP A 1 510 ? 65.142 -32.941 -95.697 1.00 27.92 540 TRP A N 1
ATOM 3743 C CA . TRP A 1 510 ? 66.109 -32.095 -94.999 1.00 25.07 540 TRP A CA 1
ATOM 3744 C C . TRP A 1 510 ? 66.107 -30.675 -95.563 1.00 23.90 540 TRP A C 1
ATOM 3745 O O . TRP A 1 510 ? 66.162 -29.692 -94.816 1.00 22.74 540 TRP A O 1
ATOM 3756 N N . ARG A 1 511 ? 66.048 -30.550 -96.881 1.00 19.85 541 ARG A N 1
ATOM 3757 C CA . ARG A 1 511 ? 65.838 -29.247 -97.493 1.00 24.01 541 ARG A CA 1
ATOM 3758 C C . ARG A 1 511 ? 64.618 -28.548 -96.889 1.00 31.08 541 ARG A C 1
ATOM 3759 O O . ARG A 1 511 ? 64.707 -27.398 -96.439 1.00 27.18 541 ARG A O 1
ATOM 3767 N N . TRP A 1 512 ? 63.459 -29.224 -96.874 1.00 19.08 542 TRP A N 1
ATOM 3768 C CA . TRP A 1 512 ? 62.269 -28.575 -96.324 1.00 21.94 542 TRP A CA 1
ATOM 3769 C C . TRP A 1 512 ? 62.481 -28.198 -94.862 1.00 22.70 542 TRP A C 1
ATOM 3770 O O . TRP A 1 512 ? 62.095 -27.106 -94.427 1.00 23.15 542 TRP A O 1
ATOM 3781 N N . ILE A 1 513 ? 63.106 -29.085 -94.093 1.00 19.64 543 ILE A N 1
ATOM 3782 C CA . ILE A 1 513 ? 63.348 -28.803 -92.684 1.00 29.04 543 ILE A CA 1
ATOM 3783 C C . ILE A 1 513 ? 64.185 -27.541 -92.521 1.00 31.49 543 ILE A C 1
ATOM 3784 O O . ILE A 1 513 ? 63.916 -26.718 -91.641 1.00 28.19 543 ILE A O 1
ATOM 3789 N N . ASN A 1 514 ? 65.194 -27.351 -93.378 1.00 28.75 544 ASN A N 1
ATOM 3790 C CA . ASN A 1 514 ? 65.985 -26.124 -93.310 1.00 29.71 544 ASN A CA 1
ATOM 3791 C C . ASN A 1 514 ? 65.231 -24.895 -93.801 1.00 34.34 544 ASN A C 1
ATOM 3792 O O . ASN A 1 514 ? 65.716 -23.783 -93.596 1.00 36.61 544 ASN A O 1
ATOM 3797 N N . ASP A 1 515 ? 64.094 -25.057 -94.477 1.00 33.09 545 ASP A N 1
ATOM 3798 C CA . ASP A 1 515 ? 63.251 -23.937 -94.866 1.00 32.97 545 ASP A CA 1
ATOM 3799 C C . ASP A 1 515 ? 62.180 -23.633 -93.828 1.00 26.74 545 ASP A C 1
ATOM 3800 O O . ASP A 1 515 ? 61.217 -22.919 -94.132 1.00 35.93 545 ASP A O 1
ATOM 3805 N N . GLY A 1 516 ? 62.319 -24.169 -92.619 1.00 28.61 546 GLY A N 1
ATOM 3806 C CA . GLY A 1 516 ? 61.387 -23.885 -91.545 1.00 29.79 546 GLY A CA 1
ATOM 3807 C C . GLY A 1 516 ? 60.172 -24.783 -91.466 1.00 26.91 546 GLY A C 1
ATOM 3808 O O . GLY A 1 516 ? 59.204 -24.421 -90.788 1.00 26.74 546 GLY A O 1
ATOM 3809 N N . ALA A 1 517 ? 60.197 -25.945 -92.116 1.00 21.35 547 ALA A N 1
ATOM 3810 C CA . ALA A 1 517 ? 59.004 -26.780 -92.226 1.00 24.60 547 ALA A CA 1
ATOM 3811 C C . ALA A 1 517 ? 58.543 -27.288 -90.866 1.00 24.44 547 ALA A C 1
ATOM 3812 O O . ALA A 1 517 ? 59.354 -27.587 -89.984 1.00 23.99 547 ALA A O 1
ATOM 3814 N N . HIS A 1 518 ? 57.228 -27.387 -90.700 1.00 20.14 548 HIS A N 1
ATOM 3815 C CA . HIS A 1 518 ? 56.652 -28.109 -89.572 1.00 17.30 548 HIS A CA 1
ATOM 3816 C C . HIS A 1 518 ? 56.372 -29.552 -89.975 1.00 22.54 548 HIS A C 1
ATOM 3817 O O . HIS A 1 518 ? 55.878 -29.817 -91.075 1.00 23.06 548 HIS A O 1
ATOM 3824 N N . ILE A 1 519 ? 56.696 -30.485 -89.078 1.00 20.64 549 ILE A N 1
ATOM 3825 C CA . ILE A 1 519 ? 56.492 -31.913 -89.291 1.00 20.79 549 ILE A CA 1
ATOM 3826 C C . ILE A 1 519 ? 55.358 -32.390 -88.387 1.00 21.42 549 ILE A C 1
ATOM 3827 O O . ILE A 1 519 ? 55.364 -32.125 -87.178 1.00 17.74 549 ILE A O 1
ATOM 3832 N N . TYR A 1 520 ? 54.403 -33.123 -88.962 1.00 17.86 550 TYR A N 1
ATOM 3833 C CA . TYR A 1 520 ? 53.267 -33.629 -88.206 1.00 14.67 550 TYR A CA 1
ATOM 3834 C C . TYR A 1 520 ? 53.209 -35.139 -88.374 1.00 13.83 550 TYR A C 1
ATOM 3835 O O . TYR A 1 520 ? 53.505 -35.666 -89.450 1.00 17.97 550 TYR A O 1
ATOM 3844 N N . VAL A 1 521 ? 52.866 -35.838 -87.299 1.00 14.39 551 VAL A N 1
ATOM 3845 C CA . VAL A 1 521 ? 52.678 -37.283 -87.330 1.00 12.09 551 VAL A CA 1
ATOM 3846 C C . VAL A 1 521 ? 51.374 -37.605 -86.606 1.00 16.77 551 VAL A C 1
ATOM 3847 O O . VAL A 1 521 ? 51.176 -37.177 -85.462 1.00 17.85 551 VAL A O 1
ATOM 3851 N N . CYS A 1 522 ? 50.484 -38.351 -87.267 1.00 12.85 552 CYS A N 1
ATOM 3852 C CA . CYS A 1 522 ? 49.231 -38.756 -86.646 1.00 13.82 552 CYS A CA 1
ATOM 3853 C C . CYS A 1 522 ? 48.958 -40.220 -86.934 1.00 15.90 552 CYS A C 1
ATOM 3854 O O . CYS A 1 522 ? 49.217 -40.695 -88.040 1.00 13.30 552 CYS A O 1
ATOM 3857 N N . GLY A 1 523 ? 48.410 -40.925 -85.945 1.00 13.25 553 GLY A N 1
ATOM 3858 C CA . GLY A 1 523 ? 48.007 -42.299 -86.172 1.00 16.36 553 GLY A CA 1
ATOM 3859 C C . GLY A 1 523 ? 48.573 -43.291 -85.173 1.00 19.93 553 GLY A C 1
ATOM 3860 O O . GLY A 1 523 ? 48.740 -42.955 -83.995 1.00 18.32 553 GLY A O 1
ATOM 3861 N N . ASP A 1 524 ? 48.862 -44.517 -85.623 1.00 22.40 554 ASP A N 1
ATOM 3862 C CA . ASP A 1 524 ? 49.225 -45.593 -84.700 1.00 24.69 554 ASP A CA 1
ATOM 3863 C C . ASP A 1 524 ? 50.468 -45.236 -83.893 1.00 30.08 554 ASP A C 1
ATOM 3864 O O . ASP A 1 524 ? 51.528 -44.943 -84.461 1.00 25.03 554 ASP A O 1
ATOM 3869 N N . ALA A 1 525 ? 50.339 -45.272 -82.565 1.00 19.10 555 ALA A N 1
ATOM 3870 C CA . ALA A 1 525 ? 51.491 -45.020 -81.701 1.00 28.50 555 ALA A CA 1
ATOM 3871 C C . ALA A 1 525 ? 52.402 -46.240 -81.578 1.00 33.52 555 ALA A C 1
ATOM 3872 O O . ALA A 1 525 ? 53.631 -46.109 -81.623 1.00 44.31 555 ALA A O 1
ATOM 3874 N N . ASN A 1 526 ? 51.834 -47.434 -81.430 1.00 42.94 556 ASN A N 1
ATOM 3875 C CA . ASN A 1 526 ? 52.645 -48.559 -80.970 1.00 46.66 556 ASN A CA 1
ATOM 3876 C C . ASN A 1 526 ? 53.767 -48.885 -81.946 1.00 43.25 556 ASN A C 1
ATOM 3877 O O . ASN A 1 526 ? 54.891 -49.187 -81.529 1.00 43.29 556 ASN A O 1
ATOM 3882 N N . ARG A 1 527 ? 53.493 -48.815 -83.243 1.00 36.70 557 ARG A N 1
ATOM 3883 C CA . ARG A 1 527 ? 54.478 -49.200 -84.244 1.00 29.87 557 ARG A CA 1
ATOM 3884 C C . ARG A 1 527 ? 54.828 -48.065 -85.192 1.00 35.09 557 ARG A C 1
ATOM 3885 O O . ARG A 1 527 ? 56.011 -47.720 -85.323 1.00 27.92 557 ARG A O 1
ATOM 3893 N N . MET A 1 528 ? 53.827 -47.448 -85.831 1.00 25.99 558 MET A N 1
ATOM 3894 C CA . MET A 1 528 ? 54.102 -46.478 -86.888 1.00 25.24 558 MET A CA 1
ATOM 3895 C C . MET A 1 528 ? 54.892 -45.286 -86.351 1.00 23.54 558 MET A C 1
ATOM 3896 O O . MET A 1 528 ? 55.934 -44.921 -86.903 1.00 27.57 558 MET A O 1
ATOM 3901 N N . ALA A 1 529 ? 54.425 -44.668 -85.268 1.00 24.43 559 ALA A N 1
ATOM 3902 C CA . ALA A 1 529 ? 55.077 -43.445 -84.809 1.00 29.26 559 ALA A CA 1
ATOM 3903 C C . ALA A 1 529 ? 56.538 -43.684 -84.441 1.00 32.39 559 ALA A C 1
ATOM 3904 O O . ALA A 1 529 ? 57.387 -42.809 -84.644 1.00 25.38 559 ALA A O 1
ATOM 3906 N N .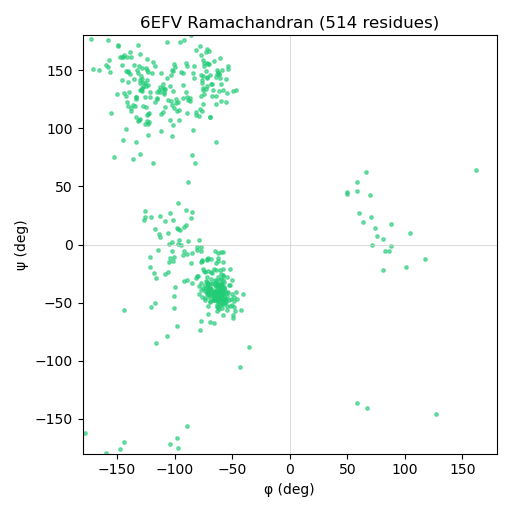 LYS A 1 530 ? 56.846 -44.854 -83.891 1.00 36.92 560 LYS A N 1
ATOM 3907 C CA . LYS A 1 530 ? 58.221 -45.169 -83.530 1.00 27.59 560 LYS A CA 1
ATOM 3908 C C . LYS A 1 530 ? 59.084 -45.354 -84.769 1.00 27.01 560 LYS A C 1
ATOM 3909 O O . LYS A 1 530 ? 60.171 -44.775 -84.876 1.00 27.55 560 LYS A O 1
ATOM 3915 N N . ASP A 1 531 ? 58.617 -46.159 -85.722 1.00 28.27 561 ASP A N 1
ATOM 3916 C CA . ASP A 1 531 ? 59.384 -46.340 -86.943 1.00 26.07 561 ASP A CA 1
ATOM 3917 C C . ASP A 1 531 ? 59.542 -45.031 -87.700 1.00 33.25 561 ASP A C 1
ATOM 3918 O O . ASP A 1 531 ? 60.592 -44.802 -88.312 1.00 27.38 561 ASP A O 1
ATOM 3923 N N . VAL A 1 532 ? 58.524 -44.159 -87.662 1.00 21.91 562 VAL A N 1
ATOM 3924 C CA . VAL A 1 532 ? 58.625 -42.876 -88.348 1.00 21.25 562 VAL A CA 1
ATOM 3925 C C . VAL A 1 532 ? 59.638 -41.978 -87.651 1.00 18.44 562 VAL A C 1
ATOM 3926 O O . VAL A 1 532 ? 60.461 -41.332 -88.306 1.00 22.20 562 VAL A O 1
ATOM 3930 N N . GLU A 1 533 ? 59.614 -41.929 -86.320 1.00 21.68 563 GLU A N 1
ATOM 3931 C CA . GLU A 1 533 ? 60.619 -41.131 -85.627 1.00 24.37 563 GLU A CA 1
ATOM 3932 C C . GLU A 1 533 ? 62.017 -41.651 -85.931 1.00 27.61 563 GLU A C 1
ATOM 3933 O O . GLU A 1 533 ? 62.937 -40.868 -86.200 1.00 27.58 563 GLU A O 1
ATOM 3939 N N . GLN A 1 534 ? 62.194 -42.973 -85.914 1.00 27.82 564 GLN A N 1
ATOM 3940 C CA A GLN A 1 534 ? 63.485 -43.554 -86.266 0.48 26.37 564 GLN A CA 1
ATOM 3941 C CA B GLN A 1 534 ? 63.500 -43.522 -86.251 0.52 26.36 564 GLN A CA 1
ATOM 3942 C C . GLN A 1 534 ? 63.927 -43.094 -87.648 1.00 26.29 564 GLN A C 1
ATOM 3943 O O . GLN A 1 534 ? 65.090 -42.728 -87.860 1.00 28.11 564 GLN A O 1
ATOM 3954 N N . ALA A 1 535 ? 63.002 -43.092 -88.605 1.00 25.03 565 ALA A N 1
ATOM 3955 C CA . ALA A 1 535 ? 63.384 -42.721 -89.963 1.00 30.28 565 ALA A CA 1
ATOM 3956 C C . ALA A 1 535 ? 63.719 -41.232 -90.057 1.00 25.89 565 ALA A C 1
ATOM 3957 O O . ALA A 1 535 ? 64.667 -40.849 -90.747 1.00 24.29 565 ALA A O 1
ATOM 3959 N N . LEU A 1 536 ? 62.968 -40.381 -89.350 1.00 25.77 566 LEU A N 1
ATOM 3960 C CA . LEU A 1 536 ? 63.308 -38.962 -89.296 1.00 28.57 566 LEU A CA 1
ATOM 3961 C C . LEU A 1 536 ? 64.697 -38.753 -88.707 1.00 28.20 566 LEU A C 1
ATOM 3962 O O . LEU A 1 536 ? 65.473 -37.929 -89.208 1.00 26.04 566 LEU A O 1
ATOM 3967 N N . LEU A 1 537 ? 65.017 -39.469 -87.622 1.00 25.87 567 LEU A N 1
ATOM 3968 C CA . LEU A 1 537 ? 66.349 -39.359 -87.039 1.00 24.12 567 LEU A CA 1
ATOM 3969 C C . LEU A 1 537 ? 67.426 -39.785 -88.032 1.00 24.57 567 LEU A C 1
ATOM 3970 O O . LEU A 1 537 ? 68.476 -39.137 -88.127 1.00 31.81 567 LEU A O 1
ATOM 3975 N N . GLU A 1 538 ? 67.179 -40.847 -88.806 1.00 27.24 568 GLU A N 1
ATOM 3976 C CA . GLU A 1 538 ? 68.166 -41.275 -89.804 1.00 27.83 568 GLU A CA 1
ATOM 3977 C C . GLU A 1 538 ? 68.328 -40.238 -90.904 1.00 30.73 568 GLU A C 1
ATOM 3978 O O . GLU A 1 538 ? 69.448 -39.986 -91.367 1.00 29.52 568 GLU A O 1
ATOM 3984 N N . VAL A 1 539 ? 67.223 -39.649 -91.362 1.00 29.07 569 VAL A N 1
ATOM 3985 C CA . VAL A 1 539 ? 67.320 -38.605 -92.377 1.00 24.65 569 VAL A CA 1
ATOM 3986 C C . VAL A 1 539 ? 68.127 -37.437 -91.836 1.00 24.92 569 VAL A C 1
ATOM 3987 O O . VAL A 1 539 ? 69.031 -36.915 -92.501 1.00 29.55 569 VAL A O 1
ATOM 3991 N N . ILE A 1 540 ? 67.827 -37.026 -90.603 1.00 29.29 570 ILE A N 1
ATOM 3992 C CA . ILE A 1 540 ? 68.507 -35.874 -90.015 1.00 27.06 570 ILE A CA 1
ATOM 3993 C C . ILE A 1 540 ? 69.996 -36.167 -89.844 1.00 32.95 570 ILE A C 1
ATOM 3994 O O . ILE A 1 540 ? 70.857 -35.348 -90.197 1.00 25.35 570 ILE A O 1
ATOM 3999 N N . ALA A 1 541 ? 70.318 -37.349 -89.310 1.00 28.37 571 ALA A N 1
ATOM 4000 C CA . ALA A 1 541 ? 71.713 -37.751 -89.150 1.00 29.30 571 ALA A CA 1
ATOM 4001 C C . ALA A 1 541 ? 72.438 -37.758 -90.490 1.00 28.02 571 ALA A C 1
ATOM 4002 O O . ALA A 1 541 ? 73.512 -37.162 -90.637 1.00 29.69 571 ALA A O 1
ATOM 4004 N N . GLU A 1 542 ? 71.853 -38.405 -91.490 1.00 29.72 572 GLU A N 1
ATOM 4005 C CA . GLU A 1 542 ? 72.521 -38.541 -92.779 1.00 31.42 572 GLU A CA 1
ATOM 4006 C C . GLU A 1 542 ? 72.687 -37.196 -93.481 1.00 29.78 572 GLU A C 1
ATOM 4007 O O . GLU A 1 542 ? 73.807 -36.702 -93.612 1.00 43.18 572 GLU A O 1
ATOM 4013 N N . PHE A 1 543 ? 71.590 -36.577 -93.914 1.00 29.95 573 PHE A N 1
ATOM 4014 C CA . PHE A 1 543 ? 71.693 -35.372 -94.738 1.00 23.45 573 PHE A CA 1
ATOM 4015 C C . PHE A 1 543 ? 72.056 -34.125 -93.953 1.00 24.07 573 PHE A C 1
ATOM 4016 O O . PHE A 1 543 ? 72.416 -33.122 -94.570 1.00 27.38 573 PHE A O 1
ATOM 4024 N N . GLY A 1 544 ? 71.975 -34.159 -92.626 1.00 27.86 574 GLY A N 1
ATOM 4025 C CA . GLY A 1 544 ? 72.521 -33.103 -91.800 1.00 33.30 574 GLY A CA 1
ATOM 4026 C C . GLY A 1 544 ? 73.955 -33.305 -91.340 1.00 26.11 574 GLY A C 1
ATOM 4027 O O . GLY A 1 544 ? 74.522 -32.406 -90.712 1.00 24.53 574 GLY A O 1
ATOM 4028 N N . GLY A 1 545 ? 74.555 -34.459 -91.632 1.00 29.78 575 GLY A N 1
ATOM 4029 C CA . GLY A 1 545 ? 75.929 -34.739 -91.233 1.00 27.42 575 GLY A CA 1
ATOM 4030 C C . GLY A 1 545 ? 76.169 -34.669 -89.735 1.00 31.23 575 GLY A C 1
ATOM 4031 O O . GLY A 1 545 ? 77.062 -33.946 -89.277 1.00 33.81 575 GLY A O 1
ATOM 4032 N N . MET A 1 546 ? 75.379 -35.412 -88.959 1.00 22.42 576 MET A N 1
ATOM 4033 C CA . MET A 1 546 ? 75.567 -35.506 -87.519 1.00 29.43 576 MET A CA 1
ATOM 4034 C C . MET A 1 546 ? 75.372 -36.952 -87.067 1.00 27.44 576 MET A C 1
ATOM 4035 O O . MET A 1 546 ? 74.876 -37.800 -87.816 1.00 27.19 576 MET A O 1
ATOM 4040 N N . ASP A 1 547 ? 75.793 -37.245 -85.833 1.00 27.88 577 ASP A N 1
ATOM 4041 C CA . ASP A 1 547 ? 75.638 -38.594 -85.306 1.00 31.63 577 ASP A CA 1
ATOM 4042 C C . ASP A 1 547 ? 74.248 -38.755 -84.681 1.00 28.57 577 ASP A C 1
ATOM 4043 O O . ASP A 1 547 ? 73.428 -37.831 -84.665 1.00 35.55 577 ASP A O 1
ATOM 4048 N N . THR A 1 548 ? 73.979 -39.950 -84.162 1.00 30.34 578 THR A N 1
ATOM 4049 C CA . THR A 1 548 ? 72.632 -40.282 -83.703 1.00 30.94 578 THR A CA 1
ATOM 4050 C C . THR A 1 548 ? 72.208 -39.398 -82.540 1.00 33.22 578 THR A C 1
ATOM 4051 O O . THR A 1 548 ? 71.087 -38.876 -82.521 1.00 31.64 578 THR A O 1
ATOM 4055 N N . GLU A 1 549 ? 73.094 -39.207 -81.564 1.00 33.93 579 GLU A N 1
ATOM 4056 C CA . GLU A 1 549 ? 72.760 -38.343 -80.436 1.00 32.08 579 GLU A CA 1
ATOM 4057 C C . GLU A 1 549 ? 72.486 -36.908 -80.890 1.00 35.78 579 GLU A C 1
ATOM 4058 O O . GLU A 1 549 ? 71.614 -36.228 -80.337 1.00 34.97 579 GLU A O 1
ATOM 4064 N N . ALA A 1 550 ? 73.215 -36.425 -81.894 1.00 27.52 580 ALA A N 1
ATOM 4065 C CA . ALA A 1 550 ? 72.977 -35.059 -82.340 1.00 34.42 580 ALA A CA 1
ATOM 4066 C C . ALA A 1 550 ? 71.647 -34.950 -83.077 1.00 29.10 580 ALA A C 1
ATOM 4067 O O . ALA A 1 550 ? 70.909 -33.971 -82.903 1.00 25.99 580 ALA A O 1
ATOM 4069 N N . ALA A 1 551 ? 71.334 -35.939 -83.915 1.00 31.86 581 ALA A N 1
ATOM 4070 C CA . ALA A 1 551 ? 70.039 -35.956 -84.584 1.00 31.02 581 ALA A CA 1
ATOM 4071 C C . ALA A 1 551 ? 68.903 -35.942 -83.568 1.00 30.79 581 ALA A C 1
ATOM 4072 O O . ALA A 1 551 ? 67.913 -35.218 -83.739 1.00 28.31 581 ALA A O 1
ATOM 4074 N N . ASP A 1 552 ? 69.043 -36.711 -82.484 1.00 31.71 582 ASP A N 1
ATOM 4075 C CA . ASP A 1 552 ? 67.983 -36.762 -81.480 1.00 34.60 582 ASP A CA 1
ATOM 4076 C C . ASP A 1 552 ? 67.807 -35.410 -80.807 1.00 35.96 582 ASP A C 1
ATOM 4077 O O . ASP A 1 552 ? 66.675 -34.952 -80.593 1.00 30.13 582 ASP A O 1
ATOM 4082 N N . GLU A 1 553 ? 68.914 -34.746 -80.476 1.00 36.40 583 GLU A N 1
ATOM 4083 C CA . GLU A 1 553 ? 68.799 -33.414 -79.905 1.00 30.64 583 GLU A CA 1
ATOM 4084 C C . GLU A 1 553 ? 68.195 -32.452 -80.909 1.00 24.97 583 GLU A C 1
ATOM 4085 O O . GLU A 1 553 ? 67.449 -31.543 -80.540 1.00 28.85 583 GLU A O 1
ATOM 4091 N N . PHE A 1 554 ? 68.522 -32.627 -82.186 1.00 30.00 584 PHE A N 1
ATOM 4092 C CA . PHE A 1 554 ? 67.963 -31.759 -83.212 1.00 29.39 584 PHE A CA 1
ATOM 4093 C C . PHE A 1 554 ? 66.446 -31.914 -83.279 1.00 25.83 584 PHE A C 1
ATOM 4094 O O . PHE A 1 554 ? 65.706 -30.926 -83.270 1.00 27.39 584 PHE A O 1
ATOM 4102 N N . LEU A 1 555 ? 65.966 -33.158 -83.329 1.00 26.28 585 LEU A N 1
ATOM 4103 C CA . LEU A 1 555 ? 64.528 -33.400 -83.292 1.00 27.99 585 LEU A CA 1
ATOM 4104 C C . LEU A 1 555 ? 63.905 -32.853 -82.009 1.00 24.35 585 LEU A C 1
ATOM 4105 O O . LEU A 1 555 ? 62.825 -32.250 -82.047 1.00 26.77 585 LEU A O 1
ATOM 4110 N N . SER A 1 556 ? 64.570 -33.037 -80.861 1.00 22.68 586 SER A N 1
ATOM 4111 C CA . SER A 1 556 ? 64.077 -32.416 -79.631 1.00 26.15 586 SER A CA 1
ATOM 4112 C C . SER A 1 556 ? 64.002 -30.901 -79.752 1.00 23.80 586 SER A C 1
ATOM 4113 O O . SER A 1 556 ? 63.100 -30.276 -79.185 1.00 28.43 586 SER A O 1
ATOM 4116 N N . GLU A 1 557 ? 64.922 -30.288 -80.492 1.00 27.41 587 GLU A N 1
ATOM 4117 C CA . GLU A 1 557 ? 64.833 -28.841 -80.672 1.00 34.39 587 GLU A CA 1
ATOM 4118 C C . GLU A 1 557 ? 63.628 -28.469 -81.526 1.00 31.67 587 GLU A C 1
ATOM 4119 O O . GLU A 1 557 ? 62.996 -27.427 -81.300 1.00 28.55 587 GLU A O 1
ATOM 4125 N N . LEU A 1 558 ? 63.283 -29.315 -82.500 1.00 28.03 588 LEU A N 1
ATOM 4126 C CA . LEU A 1 558 ? 62.080 -29.061 -83.289 1.00 33.38 588 LEU A CA 1
ATOM 4127 C C . LEU A 1 558 ? 60.822 -29.133 -82.423 1.00 23.76 588 LEU A C 1
ATOM 4128 O O . LEU A 1 558 ? 59.910 -28.313 -82.574 1.00 25.47 588 LEU A O 1
ATOM 4133 N N . ARG A 1 559 ? 60.761 -30.088 -81.495 1.00 22.82 589 ARG A N 1
ATOM 4134 C CA . ARG A 1 559 ? 59.633 -30.128 -80.564 1.00 21.87 589 ARG A CA 1
ATOM 4135 C C . ARG A 1 559 ? 59.539 -28.838 -79.760 1.00 24.92 589 ARG A C 1
ATOM 4136 O O . ARG A 1 559 ? 58.490 -28.185 -79.728 1.00 26.56 589 ARG A O 1
ATOM 4144 N N . VAL A 1 560 ? 60.632 -28.462 -79.085 1.00 28.60 590 VAL A N 1
ATOM 4145 C CA . VAL A 1 560 ? 60.642 -27.221 -78.314 1.00 21.45 590 VAL A CA 1
ATOM 4146 C C . VAL A 1 560 ? 60.128 -26.078 -79.171 1.00 23.48 590 VAL A C 1
ATOM 4147 O O . VAL A 1 560 ? 59.344 -25.234 -78.720 1.00 29.04 590 VAL A O 1
ATOM 4151 N N . GLU A 1 561 ? 60.556 -26.039 -80.420 1.00 29.43 591 GLU A N 1
ATOM 4152 C CA . GLU A 1 561 ? 60.177 -24.970 -81.325 1.00 28.62 591 GLU A CA 1
ATOM 4153 C C . GLU A 1 561 ? 58.771 -25.155 -81.880 1.00 30.03 591 GLU A C 1
ATOM 4154 O O . GLU A 1 561 ? 58.344 -24.357 -82.719 1.00 27.59 591 GLU A O 1
ATOM 4160 N N . ARG A 1 562 ? 58.049 -26.185 -81.434 1.00 26.80 592 ARG A N 1
ATOM 4161 C CA . ARG A 1 562 ? 56.703 -26.490 -81.913 1.00 22.70 592 ARG A CA 1
ATOM 4162 C C . ARG A 1 562 ? 56.681 -26.764 -83.416 1.00 31.09 592 ARG A C 1
ATOM 4163 O O . ARG A 1 562 ? 55.661 -26.547 -84.080 1.00 28.51 592 ARG A O 1
ATOM 4171 N N . ARG A 1 563 ? 57.802 -27.233 -83.969 1.00 24.08 593 ARG A N 1
ATOM 4172 C CA . ARG A 1 563 ? 57.916 -27.565 -85.382 1.00 23.41 593 ARG A CA 1
ATOM 4173 C C . ARG A 1 563 ? 57.910 -29.064 -85.620 1.00 24.92 593 ARG A C 1
ATOM 4174 O O . ARG A 1 563 ? 58.032 -29.500 -86.773 1.00 22.69 593 ARG A O 1
ATOM 4182 N N . TYR A 1 564 ? 57.803 -29.856 -84.555 1.00 20.90 594 TYR A N 1
ATOM 4183 C CA . TYR A 1 564 ? 57.595 -31.302 -84.632 1.00 23.60 594 TYR A CA 1
ATOM 4184 C C . TYR A 1 564 ? 56.488 -31.631 -83.647 1.00 23.59 594 TYR A C 1
ATOM 4185 O O . TYR A 1 564 ? 56.685 -31.519 -82.436 1.00 29.18 594 TYR A O 1
ATOM 4194 N N . GLN A 1 565 ? 55.319 -32.000 -84.158 1.00 29.82 595 GLN A N 1
ATOM 4195 C CA . GLN A 1 565 ? 54.151 -32.241 -83.323 1.00 22.70 595 GLN A CA 1
ATOM 4196 C C . GLN A 1 565 ? 53.527 -33.570 -83.716 1.00 24.20 595 GLN A C 1
ATOM 4197 O O . GLN A 1 565 ? 53.577 -33.977 -84.878 1.00 21.95 595 GLN A O 1
ATOM 4203 N N . ARG A 1 566 ? 52.950 -34.253 -82.733 1.00 21.11 596 ARG A N 1
ATOM 4204 C CA . ARG A 1 566 ? 52.394 -35.569 -82.957 1.00 20.50 596 ARG A CA 1
ATOM 4205 C C . ARG A 1 566 ? 51.072 -35.695 -82.219 1.00 23.45 596 ARG A C 1
ATOM 4206 O O . ARG A 1 566 ? 50.870 -35.094 -81.164 1.00 18.94 596 ARG A O 1
ATOM 4214 N N . ASP A 1 567 ? 50.162 -36.465 -82.810 1.00 19.58 597 ASP A N 1
ATOM 4215 C CA . ASP A 1 567 ? 48.937 -36.905 -82.148 1.00 25.01 597 ASP A CA 1
ATOM 4216 C C . ASP A 1 567 ? 48.830 -38.393 -82.447 1.00 18.99 597 ASP A C 1
ATOM 4217 O O . ASP A 1 567 ? 48.261 -38.794 -83.464 1.00 21.38 597 ASP A O 1
ATOM 4222 N N . VAL A 1 568 ? 49.432 -39.205 -81.599 1.00 21.24 598 VAL A N 1
ATOM 4223 C CA . VAL A 1 568 ? 49.515 -40.640 -81.831 1.00 25.95 598 VAL A CA 1
ATOM 4224 C C . VAL A 1 568 ? 48.826 -41.363 -80.682 1.00 21.83 598 VAL A C 1
ATOM 4225 O O . VAL A 1 568 ? 48.822 -40.890 -79.541 1.00 27.25 598 VAL A O 1
ATOM 4229 N N . TYR A 1 569 ? 48.230 -42.512 -80.994 1.00 21.58 599 TYR A N 1
ATOM 4230 C CA . TYR A 1 569 ? 47.279 -43.163 -80.085 1.00 20.89 599 TYR A CA 1
ATOM 4231 C C . TYR A 1 569 ? 47.154 -44.661 -80.318 1.00 25.57 599 TYR A C 1
ATOM 4232 O O . TYR A 1 569 ? 47.679 -45.201 -81.296 1.00 22.76 599 TYR A O 1
#

Sequence (530 aa):
ITIISASQTGNARRVAEALRDDLLAAKLNVKLVNAGDYKFKKQIASEKLLIVVTSTQGGEGEPPEEAVALHKFLFSKKAPKLENTAFAVFSLGDSSYEFFCQSGKDFDSKLAELGGERLLDRVDADVEYQAAASEWRARVVDALKSRAPVVATGAVNEIHTSPYSKDAPLVASLSSVNQKITGRNSEKDVRHIEIDLGDSGLRYQQPGDALGVWYQNDPALVKELVELLWLKGDEPVTVEGKTLPLNEEALQWHFELTVNTANIVENYATLTRRSETLLPLVGDKAKLQHYAATTPIVDMVRFSPAQLDAEEALINLLRRPLTPRLYSIASSQAEVEENEVHVTVGVVRYDVEGRARAGGASSFLADRVEEEGEVRVFIEHNDNFRLPANPETPVIMIGPGTGIAPFRAFMQQRAADEAPGKNWLFFGNPHFTEDFLYQVEWQRYVKEGVLTRIDLAWSRDQKEKVYVQDKLREQGAELWRWINDGAHIYVCGDANRMAKDVEQQALLEVIAEFGGMDTEAADEFLSELRVERRYQRDVY

Nearest PDB structures (foldseek):
  6efv-assembly1_A  TM=1.002E+00  e=0.000E+00  Escherichia coli
  1ddi-assembly1_A  TM=9.924E-01  e=9.702E-73  Escherichia coli
  5emn-assembly1_A  TM=6.497E-01  e=9.465E-48  Homo sapiens
  3qfc-assembly2_B  TM=6.257E-01  e=9.348E-47  Homo sapiens
  3qfs-assembly1_A  TM=8.966E-01  e=5.529E-37  Homo sapiens

InterPro domains:
  IPR001094 Flavodoxin-like [PR00369] (65-78)
  IPR001094 Flavodoxin-like [PR00369] (113-124)
  IPR001094 Flavodoxin-like [PR00369] (145-155)
  IPR001094 Flavodoxin-like [PR00369] (169-188)
  IPR001433 Oxidore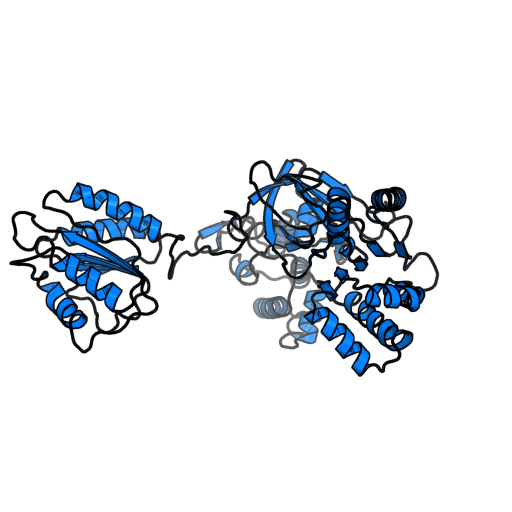ductase FAD/NAD(P)-binding [PF00175] (457-563)
  IPR001709 Flavoprotein pyridine nucleotide cytochrome reductase [PR00371] (270-280)
  IPR001709 Flavoprotein pyridine nucleotide cytochrome reductase [PR00371] (386-393)
  IPR001709 Flavoprotein pyridine nucleotide cytochrome reductase [PR00371] (419-428)
  IPR001709 Flavoprotein pyridine nucleotide cytochrome reductase [PR00371] (456-475)
  IPR001709 Flavoprotein pyridine nucleotide cytochrome reductase [PR00371] (481-490)
  IPR001709 Flavoprotein pyridine nucleotide cytochrome reductase [PR00371] (494-505)
  IPR001709 Flavoprotein pyridine nucleotide cytochrome reductase [PR00371] (525-541)
  IPR001709 Flavoprotein pyridine nucleotide cytochrome reductase [PR00371] (548-556)
  IPR003097 Sulfite reductase [NADPH] flavoprotein alpha-component-like, FAD-binding [PF00667] (230-424)
  IPR008254 Flavodoxin/nitric oxide synthase [PF00258] (66-197)
  IPR008254 Flavodoxin/nitric oxide synthase [PS50902] (64-202)
  IPR010199 Sulphite reductase [NADPH] flavoprotein, alpha chain [PIRSF000207] (2-599)
  IPR010199 Sulphite reductase [NADPH] flavoprotein, alpha chain [TIGR01931] (10-599)
  IPR017927 FAD-binding domain, ferredoxin reductase-type [PS51384] (234-448)
  IPR017938 Riboflavin synthase-like beta-barrel [SSF63380] (227-446)